Protein AF-A0A9E6AMH7-F1 (afdb_monomer)

Foldseek 3Di:
DDDDDDDDDDPDDDDPVLVVVLVVVVVVLVVLQVVLQAQEQEQEADALVCFLPVQVSQLVSLVVSLVVLVFDDFDPVLVLDDPSVLVSSLVSSVVSVGLGHEYEYDANQNNADPVLHGHPNVLLSVVVLLVQQLVADPPRGYFYAYRPVSVCVVVVVQPPVCNRVPPDDDPPDDDDDDDPDDDDDDDDDDDDDDDDDDDDDDDDDDDDDDPPPPVVPPQVVLQVVQPPPPDPDDDDDDDDDDDDDDDDDDDDDDDDDDDDDDDDDDDDDDDDDDDDDDDDDDDDDDDDDDDDDDDDDDDDDDDDDDDDDDDDDDDDDDDDDDDDDDDDDPPDDDDDDPVRVVVVVVPPPDDDDDDDDDDDDDDDDDDDDDDDDDDDDDDDDDDDDDDDDDDDDDDCPPPDPPDPDDPVCVVVLVVLLVLLVVLLVLLVVVPGRDDPVSVLCNCVRRLVSNVVCVLVVSYDPSSVVSNVVSQVSQQVCCVVCQLVQLVDPDHFAALLCLVVVQVVLLVSLVFPAEAAEEEEAFFAVLVVLLVVLLCVLCPLQKDWSDKDKHFAHFQLGPQRLLQCNLVGSNCSNVPPVDGDPPVPDDDLVCQLAWDWDDRNPDIHTYHNVCLSVQQAKDWAPPVVSNVSSNSNSVNVSVVLVPDDARYKYKYKYNWHWDWDGDNTMIHRTHGRGSGCRTTIIMMIIMHGRPPD

Nearest PDB structures (foldseek):
  8tfm-assembly1_A  TM=6.295E-01  e=7.286E-07  Flavobacterium johnsoniae UW101
  8tef-assembly2_D  TM=6.139E-01  e=9.056E-07  Flavobacterium johnsoniae UW101
  8tef-assembly1_B  TM=6.063E-01  e=9.562E-07  Flavobacterium johnsoniae UW101

Sequence (692 aa):
MPHVIASEQVPGDLSPQDELSSSHSKMHFFSVARERGLLIVDLEIPSPAVSGCLSLFIEDGIEQALLLRGSPAPTRYAAQGGVDLLRDQLYRARLRGATGVAISFSSLDPIVDFSGRLDPRDRVSIRWLFDMASTLSPPEGLMLRLDPTDSFFASFGIAESGFEAIAAPVDAQTPFPDVELSTPPKKKNTRQLQLEFPKAQAATNTQSDEPERVLRQTDRVMAELFESDYEPSPLREAAESTPPPALQDTDTEKPLSLLAAHVDTTSELVDDTGADAGTELANDDTGADAGTELAVDADVRDTATLEADTPSAEPSRGLAPTESATDAPGEWTPSPSFQSVLDALCNAEIEGPLPESDPEQSTEEPVVSDPRELSAMDSVPMEASPTPEDPESDLLESSQPTFSINSDDSDELEPLRRQAESWTRELESANGPKPLSVIERLFVTAYIPLCEAVRRGAASPRALEVLEDWRQSFKRSYSDGFDALRMRSKRPTMVLDAPDIAMRIGRLHDARGVQLLMIDGMRYDLGNALHTALRDTLGAKAACAERTLLWSALPSRTATQVELLGRGPMGLRDYTGEVDEDALLSHAKHAGRFRRLRTGTREVFKLDLVETTLRNPGGAWGPRVKSLAAEIAESIRCHVETLPPRTLVMIFGDHGFEMDESADSTSAIRQGGASPDEVLVPASAWLIDSVH

Radius of gyration: 39.53 Å; Cα contacts (8 Å, |Δi|>4): 727; chains: 1; bounding box: 106×104×138 Å

Solvent-accessible surface area (backbone atoms only — not comparable to full-atom values): 43637 Å² total; per-residue (Å²): 134,85,85,81,81,80,78,82,78,69,89,67,77,75,50,74,65,53,57,50,48,48,52,50,53,52,53,51,52,52,50,57,32,54,78,58,34,31,42,71,26,81,40,69,63,54,55,53,87,39,49,59,41,44,57,58,58,52,52,51,42,49,50,50,46,37,47,77,67,67,41,78,78,81,56,85,79,29,75,78,50,69,70,54,28,54,50,49,50,42,51,46,34,40,75,67,72,16,44,14,38,29,41,34,47,39,55,58,63,59,31,34,45,99,85,56,41,61,36,73,58,29,47,50,44,52,51,50,52,51,54,47,28,69,66,35,58,83,81,54,26,45,37,58,38,65,39,84,82,41,75,51,48,72,78,72,73,57,52,87,78,51,58,56,53,82,76,76,83,76,80,91,78,73,84,80,79,85,79,79,82,79,79,81,84,89,76,91,81,90,78,91,78,90,79,90,77,85,90,78,80,91,80,85,88,82,83,91,82,84,94,69,69,81,74,63,57,70,64,47,57,63,45,55,68,65,61,65,83,77,74,80,76,77,80,77,88,74,89,86,82,84,81,84,83,88,81,78,92,77,90,81,82,86,83,83,83,89,83,87,80,90,83,87,88,82,91,81,91,80,89,80,88,80,88,79,89,77,93,82,84,90,80,88,84,85,81,83,85,84,89,80,90,81,90,80,89,83,83,89,85,88,85,84,90,87,88,88,84,85,83,89,82,85,88,89,87,84,86,86,84,91,83,89,80,93,76,83,79,77,88,74,76,80,75,78,52,73,66,57,55,52,54,54,62,72,67,68,80,79,85,76,91,76,83,89,76,84,86,83,85,80,90,83,85,86,84,85,80,85,89,84,82,88,83,89,87,81,88,88,89,84,89,82,87,81,85,92,77,90,79,79,92,73,79,87,70,80,78,68,84,78,77,82,69,64,79,79,61,54,73,76,37,49,67,50,28,58,49,27,55,50,28,38,52,52,55,57,70,52,66,71,75,68,56,68,71,57,52,57,46,43,43,66,74,21,48,53,54,37,54,51,28,46,73,70,69,32,39,56,75,66,41,55,53,50,51,50,51,51,39,52,51,45,21,50,53,46,57,72,42,42,68,56,39,38,72,42,92,72,60,78,62,31,46,42,46,47,66,63,49,42,54,50,52,20,59,76,69,67,33,80,40,74,45,42,36,37,34,39,50,26,23,40,69,45,40,52,41,23,50,54,36,35,51,71,71,44,44,83,49,38,45,80,76,47,75,48,75,27,36,30,59,84,49,12,36,59,54,52,40,50,52,29,44,26,53,25,81,67,31,51,57,74,58,83,81,84,64,80,55,79,86,72,65,76,66,75,92,50,21,79,44,75,41,87,41,75,29,72,92,42,68,34,32,38,30,44,38,49,53,63,66,38,58,49,60,48,58,28,57,74,66,49,41,48,52,51,14,45,55,52,28,52,45,48,49,63,53,56,73,72,52,65,72,30,25,24,38,31,42,29,24,43,8,7,43,48,61,60,77,46,84,66,32,26,47,46,61,43,69,39,55,47,36,57,48,15,22,43,11,35,31,38,33,30,31,27,50,55,87,121

pLDDT: mean 72.22, std 26.91, range [28.59, 98.69]

Secondary structure (DSSP, 8-state):
-----PPP-------HHHHHHHHHHHHHHHHHHHHTT-EEEEEPPPPGGGTT-HHHHHHHHHHHHHHHTTPPPPPGGGGG-THHHHHHHHHHHHHTT-SSEEEEE---GGGB-TTS-B-HHHHHHHHHHHHHHHHS-TTSSEEEE--TT-GGGGGGT--GGGTTTT-PPP----PPP----PPPPP------------------------S-TTTTHHHHHHHHHH---------------PPPPP---------------------------------------------------------------------------------PPP--PPPPPHHHHHHHHHSSS----PPP--------PPPP--------------------------------------TTSHHHHHHHHHHHHHHHHHHHHT-S---HHHHHHHIIIIIHHHHHHHHTT-S-HHHHHHHHHHHHHHHHHHHHHHHHHHH-S----BGGGHHHHHHHHHHHTT-SEEEEEEETT--HHHHHHHHHHHHHHHGGGEEEEEEEEEEPPSS-SHHHHHHHHHHGGGHHHH--S----TTTPPPGGGTTS-EEEEETTEEEEEE-HHHHHHSS-EE-HHHHHHHHHHHHHHHHHHHHTTSPTTEEEEEEES---B--B-SSEE---B-SS--HHHHEEEEEEEEET---

Mean predicted aligned error: 19.28 Å

Structure (mmCIF, N/CA/C/O backbone):
data_AF-A0A9E6AMH7-F1
#
_entry.id   AF-A0A9E6AMH7-F1
#
loop_
_atom_site.group_PDB
_atom_site.id
_atom_site.type_symbol
_atom_site.label_atom_id
_atom_site.label_alt_id
_atom_site.label_comp_id
_atom_site.label_asym_id
_atom_site.label_entity_id
_atom_site.label_seq_id
_atom_site.pdbx_PDB_ins_code
_atom_site.Cartn_x
_atom_site.Cartn_y
_atom_site.Cartn_z
_atom_site.occupancy
_atom_site.B_iso_or_equiv
_atom_site.auth_seq_id
_atom_site.auth_comp_id
_atom_site.auth_asym_id
_atom_site.auth_atom_id
_atom_site.pdbx_PDB_model_num
ATOM 1 N N . MET A 1 1 ? 35.416 36.524 -19.099 1.00 41.19 1 MET A N 1
ATOM 2 C CA . MET A 1 1 ? 34.651 35.862 -18.024 1.00 41.19 1 MET A CA 1
ATOM 3 C C . MET A 1 1 ? 35.088 34.405 -18.022 1.00 41.19 1 MET A C 1
ATOM 5 O O . MET A 1 1 ? 34.829 33.752 -19.024 1.00 41.19 1 MET A O 1
ATOM 9 N N . PRO A 1 2 ? 35.874 33.927 -17.043 1.00 36.22 2 PRO A N 1
ATOM 10 C CA . PRO A 1 2 ? 36.315 32.538 -17.029 1.00 36.22 2 PRO A CA 1
ATOM 11 C C . PRO A 1 2 ? 35.197 31.633 -16.494 1.00 36.22 2 PRO A C 1
ATOM 13 O O . PRO A 1 2 ? 34.519 31.984 -15.531 1.00 36.22 2 PRO A O 1
ATOM 16 N N . HIS A 1 3 ? 35.016 30.487 -17.151 1.00 31.25 3 HIS A N 1
ATOM 17 C CA . HIS A 1 3 ? 34.110 29.414 -16.753 1.00 31.25 3 HIS A CA 1
ATOM 18 C C . HIS A 1 3 ? 34.551 28.807 -15.416 1.00 31.25 3 HIS A C 1
ATOM 20 O O . HIS A 1 3 ? 35.685 28.348 -15.283 1.00 31.25 3 HIS A O 1
ATOM 26 N N . VAL A 1 4 ? 33.641 28.797 -14.443 1.00 31.27 4 VAL A N 1
ATOM 27 C CA . VAL A 1 4 ? 33.758 28.010 -13.214 1.00 31.27 4 VAL A CA 1
ATOM 28 C C . VAL A 1 4 ? 33.190 26.629 -13.525 1.00 31.27 4 VAL A C 1
ATOM 30 O O . VAL A 1 4 ? 31.995 26.487 -13.762 1.00 31.27 4 VAL A O 1
ATOM 33 N N . ILE A 1 5 ? 34.066 25.629 -13.582 1.00 32.09 5 ILE A N 1
ATOM 34 C CA . ILE A 1 5 ? 33.696 24.215 -13.640 1.00 32.09 5 ILE A CA 1
ATOM 35 C C . ILE A 1 5 ? 33.313 23.825 -12.211 1.00 32.09 5 ILE A C 1
ATOM 37 O O . ILE A 1 5 ? 34.174 23.787 -11.331 1.00 32.09 5 ILE A O 1
ATOM 41 N N . ALA A 1 6 ? 32.022 23.607 -11.965 1.00 33.16 6 ALA A N 1
ATOM 42 C CA . ALA A 1 6 ? 31.555 22.996 -10.730 1.00 33.16 6 ALA A CA 1
ATOM 43 C C . ALA A 1 6 ? 31.957 21.515 -10.758 1.00 33.16 6 ALA A C 1
ATOM 45 O O . ALA A 1 6 ? 31.555 20.771 -11.647 1.00 33.16 6 ALA A O 1
ATOM 46 N N . SER A 1 7 ? 32.818 21.122 -9.823 1.00 28.62 7 SER A N 1
ATOM 47 C CA . SER A 1 7 ? 33.213 19.732 -9.615 1.00 28.62 7 SER A CA 1
ATOM 48 C C . SER A 1 7 ? 32.021 18.969 -9.040 1.00 28.62 7 SER A C 1
ATOM 50 O O . SER A 1 7 ? 31.577 19.288 -7.939 1.00 28.62 7 SER A O 1
ATOM 52 N N . GLU A 1 8 ? 31.528 17.966 -9.767 1.00 35.56 8 GLU A N 1
ATOM 53 C CA . GLU A 1 8 ? 30.624 16.940 -9.240 1.00 35.56 8 GLU A CA 1
ATOM 54 C C . GLU A 1 8 ? 31.260 16.288 -8.006 1.00 35.56 8 GLU A C 1
ATOM 56 O O . GLU A 1 8 ? 32.318 15.659 -8.090 1.00 35.56 8 GLU A O 1
ATOM 61 N N . GLN A 1 9 ? 30.628 16.454 -6.845 1.00 33.19 9 GLN A N 1
ATOM 62 C CA . GLN A 1 9 ? 30.878 15.603 -5.689 1.00 33.19 9 GLN A CA 1
ATOM 63 C C . GLN A 1 9 ? 30.011 14.353 -5.848 1.00 33.19 9 GLN A C 1
ATOM 65 O O . GLN A 1 9 ? 28.803 14.382 -5.628 1.00 33.19 9 GLN A O 1
ATOM 70 N N . VAL A 1 10 ? 30.643 13.258 -6.266 1.00 38.06 10 VAL A N 1
ATOM 71 C CA . VAL A 1 10 ? 30.111 11.896 -6.117 1.00 38.06 10 VAL A CA 1
ATOM 72 C C . VAL A 1 10 ? 29.778 11.684 -4.628 1.00 38.06 10 VAL A C 1
ATOM 74 O O . VAL A 1 10 ? 30.582 12.126 -3.801 1.00 38.06 10 VAL A O 1
ATOM 77 N N . PRO A 1 11 ? 28.644 11.052 -4.255 1.00 44.56 11 PRO A N 1
ATOM 78 C CA . PRO A 1 11 ? 28.393 10.658 -2.869 1.00 44.56 11 PRO A CA 1
ATOM 79 C C . PRO A 1 11 ? 29.558 9.773 -2.433 1.00 44.56 11 PRO A C 1
ATOM 81 O O . PRO A 1 11 ? 29.759 8.685 -2.971 1.00 44.56 11 PRO A O 1
ATOM 84 N N . GLY A 1 12 ? 30.410 10.334 -1.578 1.00 46.81 12 GLY A N 1
ATOM 85 C CA . GLY A 1 12 ? 31.686 9.735 -1.235 1.00 46.81 12 GLY A CA 1
ATOM 86 C C . GLY A 1 12 ? 31.454 8.409 -0.538 1.00 46.81 12 GLY A C 1
ATOM 87 O O . GLY A 1 12 ? 30.664 8.351 0.402 1.00 46.81 12 GLY A O 1
ATOM 88 N N . ASP A 1 13 ? 32.171 7.372 -0.973 1.00 60.19 13 ASP A N 1
ATOM 89 C CA . ASP A 1 13 ? 32.505 6.270 -0.076 1.00 60.19 13 ASP A CA 1
ATOM 90 C C . ASP A 1 13 ? 32.926 6.901 1.253 1.00 60.19 13 ASP A C 1
ATOM 92 O O . ASP A 1 13 ? 33.834 7.747 1.272 1.00 60.19 13 ASP A O 1
ATOM 96 N N . LEU A 1 14 ? 32.213 6.555 2.331 1.00 65.06 14 LEU A N 1
ATOM 97 C CA . LEU A 1 14 ? 32.555 7.009 3.672 1.00 65.06 14 LEU A CA 1
ATOM 98 C C . LEU A 1 14 ? 34.049 6.775 3.852 1.00 65.06 14 LEU A C 1
ATOM 100 O O . LEU A 1 14 ? 34.566 5.690 3.561 1.00 65.06 14 LEU A O 1
ATOM 104 N N . SER A 1 15 ? 34.769 7.819 4.263 1.00 80.75 15 SER A N 1
ATOM 105 C CA . SER A 1 15 ? 36.197 7.672 4.485 1.00 80.75 15 SER A CA 1
ATOM 106 C C . SER A 1 15 ? 36.376 6.525 5.480 1.00 80.75 15 SER A C 1
ATOM 108 O O . SER A 1 15 ? 35.657 6.487 6.480 1.00 80.75 15 SER A O 1
ATOM 110 N N . PRO A 1 16 ? 37.341 5.608 5.297 1.00 84.25 16 PRO A N 1
ATOM 111 C CA . PRO A 1 16 ? 37.619 4.563 6.284 1.00 84.25 16 PRO A CA 1
ATOM 112 C C . PRO A 1 16 ? 37.825 5.112 7.708 1.00 84.25 16 PRO A C 1
ATOM 114 O O . PRO A 1 16 ? 37.701 4.388 8.692 1.00 84.25 16 PRO A O 1
ATOM 117 N N . GLN A 1 17 ? 38.150 6.405 7.835 1.00 83.81 17 GLN A N 1
ATOM 118 C CA . GLN A 1 17 ? 38.228 7.109 9.113 1.00 83.81 17 GLN A CA 1
ATOM 119 C C . GLN A 1 17 ? 36.858 7.340 9.772 1.00 83.81 17 GLN A C 1
ATOM 121 O O . GLN A 1 17 ? 36.769 7.242 10.996 1.00 83.81 17 GLN A O 1
ATOM 126 N N . ASP A 1 18 ? 35.805 7.588 8.994 1.00 82.56 18 ASP A N 1
ATOM 127 C CA . ASP A 1 18 ? 34.445 7.827 9.486 1.00 82.56 18 ASP A CA 1
ATOM 128 C C . ASP A 1 18 ? 33.824 6.524 10.010 1.00 82.56 18 ASP A C 1
ATOM 130 O O . ASP A 1 18 ? 33.280 6.498 11.115 1.00 82.56 18 ASP A O 1
ATOM 134 N N . GLU A 1 19 ? 34.024 5.403 9.304 1.00 84.19 19 GLU A N 1
ATOM 135 C CA . GLU A 1 19 ? 33.589 4.073 9.765 1.00 84.19 19 GLU A CA 1
ATOM 136 C C . GLU A 1 19 ? 34.283 3.650 11.072 1.00 84.19 19 GLU A C 1
ATOM 138 O O . GLU A 1 19 ? 33.656 3.107 11.992 1.00 84.19 19 GLU A O 1
ATOM 143 N N . LEU A 1 20 ? 35.589 3.923 11.183 1.00 85.62 20 LEU A N 1
ATOM 144 C CA . LEU A 1 20 ? 36.357 3.674 12.405 1.00 85.62 20 LEU A CA 1
ATOM 145 C C . LEU A 1 20 ? 35.880 4.566 13.558 1.00 85.62 20 LEU A C 1
ATOM 147 O O . LEU A 1 20 ? 35.798 4.097 14.696 1.00 85.62 20 LEU A O 1
ATOM 151 N N . SER A 1 21 ? 35.543 5.826 13.268 1.00 86.94 21 SER A N 1
ATOM 152 C CA . SER A 1 21 ? 35.008 6.775 14.247 1.00 86.94 21 SER A CA 1
ATOM 153 C C . SER A 1 21 ? 33.640 6.328 14.773 1.00 86.94 21 SER A C 1
ATOM 155 O O . SER A 1 21 ? 33.457 6.231 15.993 1.00 86.94 21 SER A O 1
ATOM 157 N N . SER A 1 22 ? 32.712 5.948 13.882 1.00 86.06 22 SER A N 1
ATOM 158 C CA . SER A 1 22 ? 31.396 5.426 14.279 1.00 86.06 22 SER A CA 1
ATOM 159 C C . SER A 1 22 ? 31.538 4.144 15.106 1.00 86.06 22 SER A C 1
ATOM 161 O O . SER A 1 22 ? 30.974 4.038 16.199 1.00 86.06 22 SER A O 1
ATOM 163 N N . SER A 1 23 ? 32.395 3.211 14.679 1.00 89.88 23 SER A N 1
ATOM 164 C CA . SER A 1 23 ? 32.658 1.968 15.419 1.00 89.88 23 SER A CA 1
ATOM 165 C C . SER A 1 23 ? 33.225 2.220 16.821 1.00 89.88 23 SER A C 1
ATOM 167 O O . SER A 1 23 ? 32.808 1.582 17.793 1.00 89.88 23 SER A O 1
ATOM 169 N N . HIS A 1 24 ? 34.160 3.164 16.960 1.00 90.81 24 HIS A N 1
ATOM 170 C CA . HIS A 1 24 ? 34.755 3.507 18.250 1.00 90.81 24 HIS A CA 1
ATOM 171 C C . HIS A 1 24 ? 33.744 4.191 19.183 1.00 90.81 24 HIS A C 1
ATOM 173 O O . HIS A 1 24 ? 33.640 3.812 20.352 1.00 90.81 24 HIS A O 1
ATOM 179 N N . SER A 1 25 ? 32.938 5.119 18.655 1.00 90.44 25 SER A N 1
ATOM 180 C CA . SER A 1 25 ? 31.823 5.747 19.377 1.00 90.44 25 SER A CA 1
ATOM 181 C C . SER A 1 25 ? 30.815 4.702 19.877 1.00 90.44 25 SER A C 1
ATOM 183 O O . SER A 1 25 ? 30.432 4.717 21.049 1.00 90.44 25 SER A O 1
ATOM 185 N N . LYS A 1 26 ? 30.449 3.724 19.035 1.00 93.81 26 LYS A N 1
ATOM 186 C CA . LYS A 1 26 ? 29.544 2.622 19.403 1.00 93.81 26 LYS A CA 1
ATOM 187 C C . LYS A 1 26 ? 30.101 1.774 20.543 1.00 93.81 26 LYS A C 1
ATOM 189 O O . LYS A 1 26 ? 29.394 1.474 21.506 1.00 93.81 26 LYS A O 1
ATOM 194 N N . MET A 1 27 ? 31.381 1.405 20.462 1.00 94.38 27 MET A N 1
ATOM 195 C CA . MET A 1 27 ? 32.041 0.629 21.514 1.00 94.38 27 MET A CA 1
ATOM 196 C C . MET A 1 27 ? 32.122 1.394 22.837 1.00 94.38 27 MET A C 1
ATOM 198 O O . MET A 1 27 ? 31.857 0.803 23.887 1.00 94.38 27 MET A O 1
ATOM 202 N N . HIS A 1 28 ? 32.445 2.690 22.793 1.00 93.88 28 HIS A N 1
ATOM 203 C CA . HIS A 1 28 ? 32.458 3.555 23.973 1.00 93.88 28 HIS A CA 1
ATOM 204 C C . HIS A 1 28 ? 31.072 3.611 24.626 1.00 93.88 28 HIS A C 1
ATOM 206 O O . HIS A 1 28 ? 30.935 3.299 25.811 1.00 93.88 28 HIS A O 1
ATOM 212 N N . PHE A 1 29 ? 30.031 3.878 23.832 1.00 94.31 29 PHE A N 1
ATOM 213 C CA . PHE A 1 29 ? 28.642 3.905 24.286 1.00 94.31 29 PHE A CA 1
ATOM 214 C C . PHE A 1 29 ? 28.224 2.599 24.971 1.00 94.31 29 PHE A C 1
ATOM 216 O O . PHE A 1 29 ? 27.689 2.619 26.080 1.00 94.31 29 PHE A O 1
ATOM 223 N N . PHE A 1 30 ? 28.528 1.444 24.371 1.00 95.69 30 PHE A N 1
ATOM 224 C CA . PHE A 1 30 ? 28.226 0.151 24.987 1.00 95.69 30 PHE A CA 1
ATOM 225 C C . PHE A 1 30 ? 29.040 -0.125 26.251 1.00 95.69 30 PHE A C 1
ATOM 227 O O . PHE A 1 30 ? 28.523 -0.777 27.159 1.00 95.69 30 PHE A O 1
ATOM 234 N N . SER A 1 31 ? 30.283 0.352 26.345 1.00 95.38 31 SER A N 1
ATOM 235 C CA . SER A 1 31 ? 31.064 0.245 27.583 1.00 95.38 31 SER A CA 1
ATOM 236 C C . SER A 1 31 ? 30.379 1.004 28.718 1.00 95.38 31 SER A C 1
ATOM 238 O O . SER A 1 31 ? 30.075 0.412 29.755 1.00 95.38 31 SER A O 1
ATOM 240 N N . VAL A 1 32 ? 30.030 2.272 28.479 1.00 93.88 32 VAL A N 1
ATOM 241 C CA . VAL A 1 32 ? 29.343 3.133 29.454 1.00 93.88 32 VAL A CA 1
ATOM 242 C C . VAL A 1 32 ? 27.980 2.551 29.844 1.00 93.88 32 VAL A C 1
ATOM 244 O O . VAL A 1 32 ? 27.638 2.494 31.027 1.00 93.88 32 VAL A O 1
ATOM 247 N N . ALA A 1 33 ? 27.209 2.052 28.874 1.00 94.75 33 ALA A N 1
ATOM 248 C CA . ALA A 1 33 ? 25.915 1.430 29.134 1.00 94.75 33 ALA A CA 1
ATOM 249 C C . ALA A 1 33 ? 26.032 0.168 30.011 1.00 94.75 33 ALA A C 1
ATOM 251 O O . ALA A 1 33 ? 25.220 -0.020 30.921 1.00 94.75 33 ALA A O 1
ATOM 252 N N . ARG A 1 34 ? 27.057 -0.676 29.797 1.00 95.56 34 ARG A N 1
ATOM 253 C CA . ARG A 1 34 ? 27.310 -1.862 30.641 1.00 95.56 34 ARG A CA 1
ATOM 254 C C . ARG A 1 34 ? 27.717 -1.486 32.056 1.00 95.56 34 ARG A C 1
ATOM 256 O O . ARG A 1 34 ? 27.204 -2.089 32.993 1.00 95.56 34 ARG A O 1
ATOM 263 N N . GLU A 1 35 ? 28.606 -0.509 32.215 1.00 94.50 35 GLU A N 1
ATOM 264 C CA . GLU A 1 35 ? 29.048 -0.031 33.533 1.00 94.50 35 GLU A CA 1
ATOM 265 C C . GLU A 1 35 ? 27.879 0.503 34.367 1.00 94.50 35 GLU A C 1
ATOM 267 O O . GLU A 1 35 ? 27.837 0.309 35.580 1.00 94.50 35 GLU A O 1
ATOM 272 N N . ARG A 1 36 ? 26.883 1.103 33.706 1.00 93.44 36 ARG A N 1
ATOM 273 C CA . ARG A 1 36 ? 25.649 1.590 34.335 1.00 93.44 36 ARG A CA 1
ATOM 274 C C . ARG A 1 36 ? 24.576 0.522 34.536 1.00 93.44 36 ARG A C 1
ATOM 276 O O . ARG A 1 36 ? 23.552 0.813 35.148 1.00 93.44 36 ARG A O 1
ATOM 283 N N . GLY A 1 37 ? 24.785 -0.694 34.033 1.00 94.94 37 GLY A N 1
ATOM 284 C CA . GLY A 1 37 ? 23.810 -1.779 34.116 1.00 94.94 37 GLY A CA 1
ATOM 285 C C . GLY A 1 37 ? 22.577 -1.582 33.227 1.00 94.94 37 GLY A C 1
ATOM 286 O O . GLY A 1 37 ? 21.515 -2.098 33.560 1.00 94.94 37 GLY A O 1
ATOM 287 N N . LEU A 1 38 ? 22.682 -0.849 32.115 1.00 96.19 38 LEU A N 1
ATOM 288 C CA . LEU A 1 38 ? 21.573 -0.642 31.177 1.00 96.19 38 LEU A CA 1
ATOM 289 C C . LEU A 1 38 ? 21.363 -1.870 30.270 1.00 96.19 38 LEU A C 1
ATOM 291 O O . LEU A 1 38 ? 22.300 -2.609 29.950 1.00 96.19 38 LEU A O 1
ATOM 295 N N . LEU A 1 39 ? 20.123 -2.085 29.823 1.00 97.25 39 LEU A N 1
ATOM 296 C CA . LEU A 1 39 ? 19.812 -3.030 28.752 1.00 97.25 39 LEU A CA 1
ATOM 297 C C . LEU A 1 39 ? 20.247 -2.426 27.416 1.00 97.25 39 LEU A C 1
ATOM 299 O O . LEU A 1 39 ? 19.673 -1.434 26.982 1.00 97.25 39 LEU A O 1
ATOM 303 N N . ILE A 1 40 ? 21.240 -3.026 26.767 1.00 97.94 40 ILE A N 1
ATOM 304 C CA . ILE A 1 40 ? 21.714 -2.574 25.457 1.00 97.94 40 ILE A CA 1
ATOM 305 C C . ILE A 1 40 ? 20.773 -3.086 24.368 1.00 97.94 40 ILE A C 1
ATOM 307 O O . ILE A 1 40 ? 20.554 -4.293 24.261 1.00 97.94 40 ILE A O 1
ATOM 311 N N . VAL A 1 41 ? 20.271 -2.156 23.564 1.00 97.88 41 VAL A N 1
ATOM 312 C CA . VAL A 1 41 ? 19.472 -2.382 22.362 1.00 97.88 41 VAL A CA 1
ATOM 313 C C . VAL A 1 41 ? 20.279 -1.838 21.190 1.00 97.88 41 VAL A C 1
ATOM 315 O O . VAL A 1 41 ? 20.461 -0.627 21.059 1.00 97.88 41 VAL A O 1
ATOM 318 N N . ASP A 1 42 ? 20.827 -2.747 20.389 1.00 97.56 42 ASP A N 1
ATOM 319 C CA . ASP A 1 42 ? 21.566 -2.404 19.178 1.00 97.56 42 ASP A CA 1
ATOM 320 C C . ASP A 1 42 ? 20.623 -2.517 17.981 1.00 97.56 42 ASP A C 1
ATOM 322 O O . ASP A 1 42 ? 20.219 -3.622 17.621 1.00 97.56 42 ASP A O 1
ATOM 326 N N . LEU A 1 43 ? 20.220 -1.377 17.420 1.00 97.00 43 LEU A N 1
ATOM 327 C CA . LEU A 1 43 ? 19.330 -1.331 16.270 1.00 97.00 43 LEU A CA 1
ATOM 328 C C . LEU A 1 43 ? 20.162 -1.392 14.984 1.00 97.00 43 LEU A C 1
ATOM 330 O O . LEU A 1 43 ? 21.035 -0.549 14.737 1.00 97.00 43 LEU A O 1
ATOM 334 N N . GLU A 1 44 ? 19.884 -2.407 14.167 1.00 95.62 44 GLU A N 1
ATOM 335 C CA . GLU A 1 44 ? 20.460 -2.547 12.828 1.00 95.62 44 GLU A CA 1
ATOM 336 C C . GLU A 1 44 ? 20.055 -1.371 11.925 1.00 95.62 44 GLU A C 1
ATOM 338 O O . GLU A 1 44 ? 19.184 -0.567 12.264 1.00 95.62 44 GLU A O 1
ATOM 343 N N . ILE A 1 45 ? 20.708 -1.257 10.769 1.00 95.06 45 ILE A N 1
ATOM 344 C CA . ILE A 1 45 ? 20.376 -0.239 9.769 1.00 95.06 45 ILE A CA 1
ATOM 345 C C . ILE A 1 45 ? 18.907 -0.439 9.350 1.00 95.06 45 ILE A C 1
ATOM 347 O O . ILE A 1 45 ? 18.574 -1.514 8.833 1.00 95.06 45 ILE A O 1
ATOM 351 N N . PRO A 1 46 ? 18.011 0.543 9.570 1.00 94.25 46 PRO A N 1
ATOM 352 C CA . PRO A 1 46 ? 16.613 0.389 9.212 1.00 94.25 46 PRO A CA 1
ATOM 353 C C . PRO A 1 46 ? 16.480 0.282 7.694 1.00 94.25 46 PRO A C 1
ATOM 355 O O . PRO A 1 46 ? 17.112 1.016 6.936 1.00 94.25 46 PRO A O 1
ATOM 358 N N . SER A 1 47 ? 15.636 -0.637 7.230 1.00 90.81 47 SER A N 1
ATOM 359 C CA . SER A 1 47 ? 15.323 -0.709 5.801 1.00 90.81 47 SER A CA 1
ATOM 360 C C . SER A 1 47 ? 14.497 0.512 5.374 1.00 90.81 47 SER A C 1
ATOM 362 O O . SER A 1 47 ? 13.693 0.975 6.184 1.00 90.81 47 SER A O 1
ATOM 364 N N . PRO A 1 48 ? 14.554 0.955 4.104 1.00 85.88 48 PRO A N 1
ATOM 365 C CA . PRO A 1 48 ? 13.719 2.054 3.603 1.00 85.88 48 PRO A CA 1
ATOM 366 C C . PRO A 1 48 ? 12.212 1.874 3.862 1.00 85.88 48 PRO A C 1
ATOM 368 O O . PRO A 1 48 ? 11.481 2.846 4.018 1.00 85.88 48 PRO A O 1
ATOM 371 N N . ALA A 1 49 ? 11.740 0.625 3.976 1.00 78.44 49 ALA A N 1
ATOM 372 C CA . ALA A 1 49 ? 10.349 0.300 4.301 1.00 78.44 49 ALA A CA 1
ATOM 373 C C . ALA A 1 49 ? 9.913 0.724 5.720 1.00 78.44 49 ALA A C 1
ATOM 375 O O . ALA A 1 49 ? 8.722 0.720 6.014 1.00 78.44 49 ALA A O 1
ATOM 376 N N . VAL A 1 50 ? 10.862 1.069 6.596 1.00 89.00 50 VAL A N 1
ATOM 377 C CA . VAL A 1 50 ? 10.612 1.564 7.959 1.00 89.00 50 VAL A CA 1
ATOM 378 C C . VAL A 1 50 ? 10.354 3.078 7.972 1.00 89.00 50 VAL A C 1
ATOM 380 O O . VAL A 1 50 ? 9.935 3.602 8.998 1.00 89.00 50 VAL A O 1
ATOM 383 N N . SER A 1 51 ? 10.547 3.785 6.850 1.00 91.69 51 SER A N 1
ATOM 384 C CA . SER A 1 51 ? 10.288 5.227 6.762 1.00 91.69 51 SER A CA 1
ATOM 385 C C . SER A 1 51 ? 8.838 5.564 7.148 1.00 91.69 51 SER A C 1
ATOM 387 O O . SER A 1 51 ? 7.880 4.952 6.666 1.00 91.69 51 SER A O 1
ATOM 389 N N . GLY A 1 52 ? 8.680 6.504 8.078 1.00 86.81 52 GLY A N 1
ATOM 390 C CA . GLY A 1 52 ? 7.413 6.891 8.705 1.00 86.81 52 GLY A CA 1
ATOM 391 C C . GLY A 1 52 ? 6.910 5.940 9.802 1.00 86.81 52 GLY A C 1
ATOM 392 O O . GLY A 1 52 ? 5.836 6.179 10.365 1.00 86.81 52 GLY A O 1
ATOM 393 N N . CYS A 1 53 ? 7.652 4.868 10.092 1.00 92.50 53 CYS A N 1
ATOM 394 C CA . CYS A 1 53 ? 7.343 3.821 11.069 1.00 92.50 53 CYS A CA 1
ATOM 395 C C . CYS A 1 53 ? 8.520 3.535 12.026 1.00 92.50 53 CYS A C 1
ATOM 397 O O . CYS A 1 53 ? 8.572 2.461 12.632 1.00 92.50 53 CYS A O 1
ATOM 399 N N . LEU A 1 54 ? 9.469 4.466 12.188 1.00 95.19 54 LEU A N 1
ATOM 400 C CA . LEU A 1 54 ? 10.673 4.255 13.001 1.00 95.19 54 LEU A CA 1
ATOM 401 C C . LEU A 1 54 ? 10.354 3.911 14.465 1.00 95.19 54 LEU A C 1
ATOM 403 O O . LEU A 1 54 ? 11.071 3.116 15.069 1.00 95.19 54 LEU A O 1
ATOM 407 N N . SER A 1 55 ? 9.266 4.448 15.027 1.00 94.38 55 SER A N 1
ATOM 408 C CA . SER A 1 55 ? 8.811 4.119 16.386 1.00 94.38 55 SER A CA 1
ATOM 409 C C . SER A 1 55 ? 8.584 2.619 16.586 1.00 94.38 55 SER A C 1
ATOM 411 O O . SER A 1 55 ? 9.078 2.060 17.560 1.00 94.38 55 SER A O 1
ATOM 413 N N . LEU A 1 56 ? 7.918 1.953 15.639 1.00 90.06 56 LEU A N 1
ATOM 414 C CA . LEU A 1 56 ? 7.652 0.513 15.701 1.00 90.06 56 LEU A CA 1
ATOM 415 C C . LEU A 1 56 ? 8.949 -0.297 15.616 1.00 90.06 56 LEU A C 1
ATOM 417 O O . LEU A 1 56 ? 9.129 -1.264 16.349 1.00 90.06 56 LEU A O 1
ATOM 421 N N . PHE A 1 57 ? 9.887 0.134 14.769 1.00 95.50 57 PHE A N 1
ATOM 422 C CA . PHE A 1 57 ? 11.201 -0.501 14.653 1.00 95.50 57 PHE A CA 1
ATOM 423 C C . PHE A 1 57 ? 12.002 -0.425 15.962 1.00 95.50 57 PHE A C 1
ATOM 425 O O . PHE A 1 57 ? 12.638 -1.399 16.367 1.00 95.50 57 PHE A O 1
ATOM 432 N N . ILE A 1 58 ? 11.932 0.713 16.656 1.00 95.75 58 ILE A N 1
ATOM 433 C CA . ILE A 1 58 ? 12.543 0.888 17.978 1.00 95.75 58 ILE A CA 1
ATOM 434 C C . ILE A 1 58 ? 11.868 -0.019 19.010 1.00 95.75 58 ILE A C 1
ATOM 436 O O . ILE A 1 58 ? 12.556 -0.712 19.762 1.00 95.75 58 ILE A O 1
ATOM 440 N N . GLU A 1 59 ? 10.534 -0.012 19.052 1.00 95.19 59 GLU A N 1
ATOM 441 C CA . GLU A 1 59 ? 9.742 -0.819 19.981 1.00 95.19 59 GLU A CA 1
ATOM 442 C C . GLU A 1 59 ? 10.067 -2.311 19.830 1.00 95.19 59 GLU A C 1
ATOM 444 O O . GLU A 1 59 ? 10.393 -2.966 20.824 1.00 95.19 59 GLU A O 1
ATOM 449 N N . ASP A 1 60 ? 10.087 -2.819 18.597 1.00 94.50 60 ASP A N 1
ATOM 450 C CA . ASP A 1 60 ? 10.442 -4.204 18.288 1.00 94.50 60 ASP A CA 1
ATOM 451 C C . ASP A 1 60 ? 11.873 -4.542 18.722 1.00 94.50 60 ASP A C 1
ATOM 453 O O . ASP A 1 60 ? 12.111 -5.605 19.304 1.00 94.50 60 ASP A O 1
ATOM 457 N N . GLY A 1 61 ? 12.834 -3.639 18.505 1.00 97.00 61 GLY A N 1
ATOM 458 C CA . GLY A 1 61 ? 14.213 -3.838 18.954 1.00 97.00 61 GLY A CA 1
ATOM 459 C C . GLY A 1 61 ? 14.338 -3.943 20.478 1.00 97.00 61 GLY A C 1
ATOM 460 O O . GLY A 1 61 ? 15.053 -4.812 20.992 1.00 97.00 61 GLY A O 1
ATOM 461 N N . ILE A 1 62 ? 13.601 -3.112 21.225 1.00 97.12 62 ILE A N 1
ATOM 462 C CA . ILE A 1 62 ? 13.562 -3.180 22.694 1.00 97.12 62 ILE A CA 1
ATOM 463 C C . ILE A 1 62 ? 12.903 -4.488 23.153 1.00 97.12 62 ILE A C 1
ATOM 465 O O . ILE A 1 62 ? 13.429 -5.157 24.050 1.00 97.12 62 ILE A O 1
ATOM 469 N N . GLU A 1 63 ? 11.786 -4.890 22.537 1.00 96.44 63 GLU A N 1
ATOM 470 C CA . GLU A 1 63 ? 11.110 -6.151 22.860 1.00 96.44 63 GLU A CA 1
ATOM 471 C C . GLU A 1 63 ? 12.001 -7.366 22.607 1.00 96.44 63 GLU A C 1
ATOM 473 O O . GLU A 1 63 ? 12.065 -8.264 23.449 1.00 96.44 63 GLU A O 1
ATOM 478 N N . GLN A 1 64 ? 12.742 -7.392 21.498 1.00 96.38 64 GLN A N 1
ATOM 479 C CA . GLN A 1 64 ? 13.688 -8.468 21.206 1.00 96.38 64 GLN A CA 1
ATOM 480 C C . GLN A 1 64 ? 14.801 -8.541 22.260 1.00 96.38 64 GLN A C 1
ATOM 482 O O . GLN A 1 64 ? 15.092 -9.623 22.780 1.00 96.38 64 GLN A O 1
ATOM 487 N N . ALA A 1 65 ? 15.379 -7.403 22.654 1.00 97.38 65 ALA A N 1
ATOM 488 C CA . ALA A 1 65 ? 16.404 -7.362 23.697 1.00 97.38 65 ALA A CA 1
ATOM 489 C C . ALA A 1 65 ? 15.868 -7.828 25.066 1.00 97.38 65 ALA A C 1
ATOM 491 O O . ALA A 1 65 ? 16.544 -8.558 25.802 1.00 97.38 65 ALA A O 1
ATOM 492 N N . LEU A 1 66 ? 14.633 -7.451 25.407 1.00 97.19 66 LEU A N 1
ATOM 493 C CA . LEU A 1 66 ? 13.937 -7.915 26.606 1.00 97.19 66 LEU A CA 1
ATOM 494 C C . LEU A 1 66 ? 13.655 -9.421 26.552 1.00 97.19 66 LEU A C 1
ATOM 496 O O . LEU A 1 66 ? 13.885 -10.126 27.542 1.00 97.19 66 LEU A O 1
ATOM 500 N N . LEU A 1 67 ? 13.198 -9.930 25.410 1.00 95.56 67 LEU A N 1
ATOM 501 C CA . LEU A 1 67 ? 12.920 -11.347 25.194 1.00 95.56 67 LEU A CA 1
ATOM 502 C C . LEU A 1 67 ? 14.185 -12.197 25.363 1.00 95.56 67 LEU A C 1
ATOM 504 O O . LEU A 1 67 ? 14.148 -13.210 26.062 1.00 95.56 67 LEU A O 1
ATOM 508 N N . LEU A 1 68 ? 15.323 -11.749 24.822 1.00 96.19 68 LEU A N 1
ATOM 509 C CA . LEU A 1 68 ? 16.626 -12.407 24.995 1.00 96.19 68 LEU A CA 1
ATOM 510 C C . LEU A 1 68 ? 17.082 -12.450 26.464 1.00 96.19 68 LEU A C 1
ATOM 512 O O . LEU A 1 68 ? 17.800 -13.360 26.874 1.00 96.19 68 LEU A O 1
ATOM 516 N N . ARG A 1 69 ? 16.621 -11.504 27.290 1.00 96.56 69 ARG A N 1
ATOM 517 C CA . ARG A 1 69 ? 16.820 -11.487 28.753 1.00 96.56 69 ARG A CA 1
ATOM 518 C C . ARG A 1 69 ? 15.766 -12.296 29.519 1.00 96.56 69 ARG A C 1
ATOM 520 O O . ARG A 1 69 ? 15.739 -12.270 30.752 1.00 96.56 69 ARG A O 1
ATOM 527 N N . GLY A 1 70 ? 14.883 -12.997 28.810 1.00 96.94 70 GLY A N 1
ATOM 528 C CA . GLY A 1 70 ? 13.793 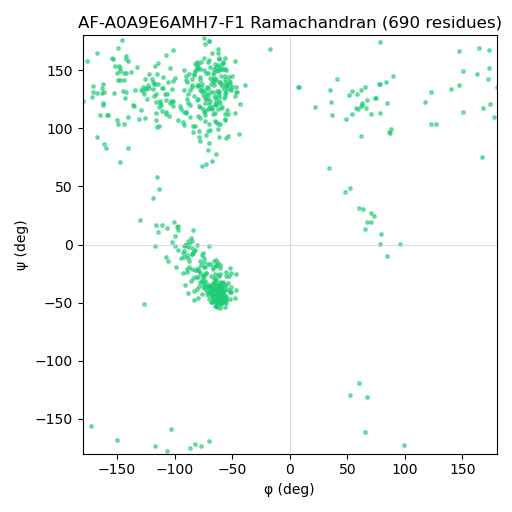-13.783 29.375 1.00 96.94 70 GLY A CA 1
ATOM 529 C C . GLY A 1 70 ? 12.679 -12.936 29.986 1.00 96.94 70 GLY A C 1
ATOM 530 O O . GLY A 1 70 ? 11.946 -13.431 30.838 1.00 96.94 70 GLY A O 1
ATOM 531 N N . SER A 1 71 ? 12.558 -11.655 29.630 1.00 96.81 71 SER A N 1
ATOM 532 C CA . SER A 1 71 ? 11.475 -10.776 30.087 1.00 96.81 71 SER A CA 1
ATOM 533 C C . SER A 1 71 ? 10.087 -11.343 29.757 1.00 96.81 71 SER A C 1
ATOM 535 O O . SER A 1 71 ? 9.928 -11.960 28.704 1.00 96.81 71 SER A O 1
ATOM 537 N N . PRO A 1 72 ? 9.074 -11.187 30.635 1.00 93.25 72 PRO A N 1
ATOM 538 C CA . PRO A 1 72 ? 7.706 -11.530 30.261 1.00 93.25 72 PRO A CA 1
ATOM 539 C C . PRO A 1 72 ? 7.220 -10.667 29.084 1.00 93.25 72 PRO A C 1
ATOM 541 O O . PRO A 1 72 ? 7.747 -9.583 28.825 1.00 93.25 72 PRO A O 1
ATOM 544 N N . ALA A 1 73 ? 6.187 -11.151 28.392 1.00 90.31 73 ALA A N 1
ATOM 545 C CA . ALA A 1 73 ? 5.491 -10.382 27.363 1.00 90.31 73 ALA A CA 1
ATOM 546 C C . ALA A 1 73 ? 4.916 -9.064 27.938 1.00 90.31 73 ALA A C 1
ATOM 548 O O . ALA A 1 73 ? 4.684 -8.997 29.154 1.00 90.31 73 ALA A O 1
ATOM 549 N N . PRO A 1 74 ? 4.663 -8.045 27.093 1.00 89.94 74 PRO A N 1
ATOM 550 C CA . PRO A 1 74 ? 4.095 -6.768 27.522 1.00 89.94 74 PRO A CA 1
ATOM 551 C C . PRO A 1 74 ? 2.809 -6.949 28.333 1.00 89.94 74 PRO A C 1
ATOM 553 O O . PRO A 1 74 ? 1.993 -7.838 28.055 1.00 89.94 74 PRO A O 1
ATOM 556 N N . THR A 1 75 ? 2.598 -6.104 29.344 1.00 84.31 75 THR A N 1
ATOM 557 C CA . THR A 1 75 ? 1.320 -6.113 30.065 1.00 84.31 75 THR A CA 1
ATOM 558 C C . THR A 1 75 ? 0.184 -5.671 29.136 1.00 84.31 75 THR A C 1
ATOM 560 O O . THR A 1 75 ? 0.376 -4.853 28.243 1.00 84.31 75 THR A O 1
ATOM 563 N N . ARG A 1 76 ? -1.043 -6.183 29.333 1.00 75.38 76 ARG A N 1
ATOM 564 C CA . ARG A 1 76 ? -2.199 -5.832 28.472 1.00 75.38 76 ARG A CA 1
ATOM 565 C C . ARG A 1 76 ? -2.476 -4.324 28.390 1.00 75.38 76 ARG A C 1
ATOM 567 O O . ARG A 1 76 ? -3.095 -3.891 27.427 1.00 75.38 76 ARG A O 1
ATOM 574 N N . TYR A 1 77 ? -2.040 -3.553 29.385 1.00 65.12 77 TYR A N 1
ATOM 575 C CA . TYR A 1 77 ? -2.186 -2.098 29.419 1.00 65.12 77 TYR A CA 1
ATOM 576 C C . TYR A 1 77 ? -1.150 -1.371 28.546 1.00 65.12 77 TYR A C 1
ATOM 578 O O . TYR A 1 77 ? -1.428 -0.276 28.081 1.00 65.12 77 TYR A O 1
ATOM 586 N N . ALA A 1 78 ? -0.011 -2.002 28.248 1.00 70.56 78 ALA A N 1
ATOM 587 C CA . ALA A 1 78 ? 1.023 -1.466 27.363 1.00 70.56 78 ALA A CA 1
ATOM 588 C C . ALA A 1 78 ? 0.656 -1.552 25.867 1.00 70.56 78 ALA A C 1
ATOM 590 O O . ALA A 1 78 ? 1.334 -0.971 25.027 1.00 70.56 78 ALA A O 1
ATOM 591 N N . ALA A 1 79 ? -0.436 -2.241 25.514 1.00 60.34 79 ALA A N 1
ATOM 592 C CA . ALA A 1 79 ? -0.867 -2.434 24.127 1.00 60.34 79 ALA A CA 1
ATOM 593 C C . ALA A 1 79 ? -1.397 -1.157 23.438 1.00 60.34 79 ALA A C 1
ATOM 595 O O . ALA A 1 79 ? -1.784 -1.218 22.275 1.00 60.34 79 ALA A O 1
ATOM 596 N N . GLN A 1 80 ? -1.450 -0.023 24.145 1.00 65.62 80 GLN A N 1
ATOM 597 C CA . GLN A 1 80 ? -1.909 1.262 23.603 1.00 65.62 80 GLN A CA 1
ATOM 598 C C . GLN A 1 80 ? -0.784 2.088 22.939 1.00 65.62 80 GLN A C 1
ATOM 600 O O . GLN A 1 80 ? -1.078 3.134 22.369 1.00 65.62 80 GLN A O 1
ATOM 605 N N . GLY A 1 81 ? 0.467 1.599 22.949 1.00 76.62 81 GLY A N 1
ATOM 606 C CA . GLY A 1 81 ? 1.611 2.204 22.249 1.00 76.62 81 GLY A CA 1
ATOM 607 C C . GLY A 1 81 ? 2.233 3.424 22.948 1.00 76.62 81 GLY A C 1
ATOM 608 O O . GLY A 1 81 ? 1.749 3.898 23.979 1.00 76.62 81 GLY A O 1
ATOM 609 N N . GLY A 1 82 ? 3.346 3.927 22.402 1.00 82.12 82 GLY A N 1
ATOM 610 C CA . GLY A 1 82 ? 3.978 5.182 22.829 1.00 82.12 82 GLY A CA 1
ATOM 611 C C . GLY A 1 82 ? 4.578 5.156 24.245 1.00 82.12 82 GLY A C 1
ATOM 612 O O . GLY A 1 82 ? 5.333 4.256 24.614 1.00 82.12 82 GLY A O 1
ATOM 613 N N . VAL A 1 83 ? 4.264 6.175 25.059 1.00 84.69 83 VAL A N 1
ATOM 614 C CA . VAL A 1 83 ? 4.876 6.388 26.390 1.00 84.69 83 VAL A CA 1
ATOM 615 C C . VAL A 1 83 ? 4.600 5.240 27.360 1.00 84.69 83 VAL A C 1
ATOM 617 O O . VAL A 1 83 ? 5.491 4.856 28.120 1.00 84.69 83 VAL A O 1
ATOM 620 N N . ASP A 1 84 ? 3.389 4.684 27.355 1.00 86.06 84 ASP A N 1
ATOM 621 C CA . ASP A 1 84 ? 3.025 3.619 28.293 1.00 86.06 84 ASP A CA 1
ATOM 622 C C . ASP A 1 84 ? 3.693 2.289 27.931 1.00 86.06 84 ASP A C 1
ATOM 624 O O . ASP A 1 84 ? 4.097 1.545 28.829 1.00 86.06 84 ASP A O 1
ATOM 628 N N . LEU A 1 85 ? 3.912 2.038 26.636 1.00 91.19 85 LEU A N 1
ATOM 629 C CA . LEU A 1 85 ? 4.701 0.900 26.173 1.00 91.19 85 LEU A CA 1
ATOM 630 C C . LEU A 1 85 ? 6.169 1.033 26.593 1.00 91.19 85 LEU A C 1
ATOM 632 O O . LEU A 1 85 ? 6.708 0.113 27.208 1.00 91.19 85 LEU A O 1
ATOM 636 N N . LEU A 1 86 ? 6.798 2.194 26.374 1.00 93.56 86 LEU A N 1
ATOM 637 C CA . LEU A 1 86 ? 8.178 2.421 26.818 1.00 93.56 86 LEU A CA 1
ATOM 638 C C . LEU A 1 86 ? 8.314 2.328 28.349 1.00 93.56 86 LEU A C 1
ATOM 640 O O . LEU A 1 86 ? 9.297 1.789 28.858 1.00 93.56 86 LEU A O 1
ATOM 644 N N . ARG A 1 87 ? 7.326 2.806 29.115 1.00 91.88 87 ARG A N 1
ATOM 645 C CA . ARG A 1 87 ? 7.300 2.652 30.582 1.00 91.88 87 ARG A CA 1
ATOM 646 C C . ARG A 1 87 ? 7.211 1.188 31.007 1.00 91.88 87 ARG A C 1
ATOM 648 O O . ARG A 1 87 ? 7.929 0.792 31.927 1.00 91.88 87 ARG A O 1
ATOM 655 N N . ASP A 1 88 ? 6.369 0.390 30.353 1.00 94.25 88 ASP A N 1
ATOM 656 C CA . ASP A 1 88 ? 6.288 -1.058 30.577 1.00 94.25 88 ASP A CA 1
ATOM 657 C C . ASP A 1 88 ? 7.615 -1.751 30.236 1.00 94.25 88 ASP A C 1
ATOM 659 O O . ASP A 1 88 ? 8.112 -2.554 31.028 1.00 94.25 88 ASP A O 1
ATOM 663 N N . GLN A 1 89 ? 8.244 -1.380 29.120 1.00 95.75 89 GLN A N 1
ATOM 664 C CA . GLN A 1 89 ? 9.555 -1.885 28.712 1.00 95.75 89 GLN A CA 1
ATOM 665 C C . GLN A 1 89 ? 10.652 -1.536 29.727 1.00 95.75 89 GLN A C 1
ATOM 667 O O . GLN A 1 89 ? 11.404 -2.419 30.142 1.00 95.75 89 GLN A O 1
ATOM 672 N N . LEU A 1 90 ? 10.716 -0.285 30.198 1.00 95.19 90 LEU A N 1
ATOM 673 C CA . LEU A 1 90 ? 11.651 0.147 31.244 1.00 95.19 90 LEU A CA 1
ATOM 674 C C . LEU A 1 90 ? 11.404 -0.599 32.563 1.00 95.19 90 LEU A C 1
ATOM 676 O O . LEU A 1 90 ? 12.348 -1.048 33.216 1.00 95.19 90 LEU A O 1
ATOM 680 N N . TYR A 1 91 ? 10.140 -0.785 32.948 1.00 94.69 91 TYR A N 1
ATOM 681 C CA . TYR A 1 91 ? 9.775 -1.575 34.124 1.00 94.69 91 TYR A CA 1
ATOM 682 C C . TYR A 1 91 ? 10.235 -3.034 33.992 1.00 94.69 91 TYR A C 1
ATOM 684 O O . TYR A 1 91 ? 10.832 -3.591 34.917 1.00 94.69 91 TYR A O 1
ATOM 692 N N . ARG A 1 92 ? 10.018 -3.650 32.828 1.00 95.81 92 ARG A N 1
ATOM 693 C CA . ARG A 1 92 ? 10.440 -5.022 32.535 1.00 95.81 92 ARG A CA 1
ATOM 694 C C . ARG A 1 92 ? 11.960 -5.174 32.467 1.00 95.81 92 ARG A C 1
ATOM 696 O O . ARG A 1 92 ? 12.485 -6.166 32.976 1.00 95.81 92 ARG A O 1
ATOM 703 N N . ALA A 1 93 ? 12.675 -4.186 31.933 1.00 96.44 93 ALA A N 1
ATOM 704 C CA . ALA A 1 93 ? 14.135 -4.137 31.976 1.00 96.44 93 ALA A CA 1
ATOM 705 C C . ALA A 1 93 ? 14.635 -4.158 33.432 1.00 96.44 93 ALA A C 1
ATOM 707 O O . ALA A 1 93 ? 15.492 -4.976 33.784 1.00 96.44 93 ALA A O 1
ATOM 708 N N . ARG A 1 94 ? 14.012 -3.356 34.309 1.00 95.38 94 ARG A N 1
ATOM 709 C CA . ARG A 1 94 ? 14.295 -3.325 35.757 1.00 95.38 94 ARG A CA 1
ATOM 710 C C . ARG A 1 94 ? 13.983 -4.625 36.469 1.00 95.38 94 ARG A C 1
ATOM 712 O O . ARG A 1 94 ? 14.788 -5.093 37.273 1.00 95.38 94 ARG A O 1
ATOM 719 N N . LEU A 1 95 ? 12.882 -5.279 36.113 1.00 95.50 95 LEU A N 1
ATOM 720 C CA . LEU A 1 95 ? 12.558 -6.607 36.633 1.00 95.50 95 LEU A CA 1
ATOM 721 C C . LEU A 1 95 ? 13.630 -7.656 36.272 1.00 95.50 95 LEU A C 1
ATOM 723 O O . LEU A 1 95 ? 13.800 -8.644 36.986 1.00 95.50 95 LEU A O 1
ATOM 727 N N . ARG A 1 96 ? 14.382 -7.434 35.185 1.00 96.75 96 ARG A N 1
ATOM 728 C CA . ARG A 1 96 ? 15.513 -8.264 34.740 1.00 96.75 96 ARG A CA 1
ATOM 729 C C . ARG A 1 96 ? 16.883 -7.742 35.182 1.00 96.75 96 ARG A C 1
ATOM 731 O O . ARG A 1 96 ? 17.904 -8.204 34.673 1.00 96.75 96 ARG A O 1
ATOM 738 N N . GLY A 1 97 ? 16.910 -6.837 36.160 1.00 95.19 97 GLY A N 1
ATOM 739 C CA . GLY A 1 97 ? 18.131 -6.339 36.789 1.00 95.19 97 GLY A CA 1
ATOM 740 C C . GLY A 1 97 ? 18.875 -5.275 35.984 1.00 95.19 97 GLY A C 1
ATOM 741 O O . GLY A 1 97 ? 19.999 -4.945 36.352 1.00 95.19 97 GLY A O 1
ATOM 742 N N . ALA A 1 98 ? 18.285 -4.751 34.905 1.00 96.56 98 ALA A N 1
ATOM 743 C CA . ALA A 1 98 ? 18.825 -3.580 34.225 1.00 96.56 98 ALA A CA 1
ATOM 744 C C . ALA A 1 98 ? 18.333 -2.292 34.901 1.00 96.56 98 ALA A C 1
ATOM 746 O O . ALA A 1 98 ? 17.185 -2.206 35.314 1.00 96.56 98 ALA A O 1
ATOM 747 N N . THR A 1 99 ? 19.159 -1.263 35.010 1.00 95.25 99 THR A N 1
ATOM 748 C CA . THR A 1 99 ? 18.751 0.026 35.610 1.00 95.25 99 THR A CA 1
ATOM 749 C C . THR A 1 99 ? 17.863 0.852 34.668 1.00 95.25 99 THR A C 1
ATOM 751 O O . THR A 1 99 ? 17.010 1.612 35.128 1.00 95.25 99 THR A O 1
ATOM 754 N N . GLY A 1 100 ? 18.001 0.634 33.357 1.00 95.69 100 GLY A N 1
ATOM 755 C CA . GLY A 1 100 ? 17.296 1.319 32.273 1.00 95.69 100 GLY A CA 1
ATOM 756 C C . GLY A 1 100 ? 17.582 0.667 30.914 1.00 95.69 100 GLY A C 1
ATOM 757 O O . GLY A 1 100 ? 17.952 -0.509 30.855 1.00 95.69 100 GLY A O 1
ATOM 758 N N . VAL A 1 101 ? 17.425 1.420 29.823 1.00 96.69 101 VAL A N 1
ATOM 759 C CA . VAL A 1 101 ? 17.621 0.949 28.437 1.00 96.69 101 VAL A CA 1
ATOM 760 C C . VAL A 1 101 ? 18.576 1.895 27.709 1.00 96.69 101 VAL A C 1
ATOM 762 O O . VAL A 1 101 ? 18.443 3.108 27.823 1.00 96.69 101 VAL A O 1
ATOM 765 N N . ALA A 1 102 ? 19.537 1.349 26.969 1.00 96.88 102 ALA A N 1
ATOM 766 C CA . ALA A 1 102 ? 20.458 2.087 26.115 1.00 96.88 102 ALA A CA 1
ATOM 767 C C . ALA A 1 102 ? 20.222 1.689 24.654 1.00 96.88 102 ALA A C 1
ATOM 769 O O . ALA A 1 102 ? 20.487 0.546 24.289 1.00 96.88 102 ALA A O 1
ATOM 770 N N . ILE A 1 103 ? 19.732 2.618 23.837 1.00 97.00 103 ILE A N 1
ATOM 771 C CA . ILE A 1 103 ? 19.416 2.408 22.422 1.00 97.00 103 ILE A CA 1
ATOM 772 C C . ILE A 1 103 ? 20.537 3.012 21.582 1.00 97.00 103 ILE A C 1
ATOM 774 O O . ILE A 1 103 ? 20.826 4.202 21.698 1.00 97.00 103 ILE A O 1
ATOM 778 N N . SER A 1 104 ? 21.161 2.199 20.734 1.00 96.75 104 SER A N 1
ATOM 779 C CA . SER A 1 104 ? 22.090 2.670 19.709 1.00 96.75 104 SER A CA 1
ATOM 780 C C . SER A 1 104 ? 21.480 2.426 18.341 1.00 96.75 104 SER A C 1
ATOM 782 O O . SER A 1 104 ? 21.206 1.278 18.003 1.00 96.75 104 SER A O 1
ATOM 784 N N . PHE A 1 105 ? 21.347 3.477 17.540 1.00 95.31 105 PHE A N 1
ATOM 785 C CA . PHE A 1 105 ? 21.078 3.331 16.115 1.00 95.31 105 PHE A CA 1
ATOM 786 C C . PHE A 1 105 ? 22.382 3.096 15.351 1.00 95.31 105 PHE A C 1
ATOM 788 O O . PHE A 1 105 ? 23.451 3.590 15.730 1.00 95.31 105 PHE A O 1
ATOM 795 N N . SER A 1 106 ? 22.280 2.301 14.293 1.00 94.56 106 SER A N 1
ATOM 796 C CA . SER A 1 106 ? 23.198 2.382 13.154 1.00 94.56 106 SER A CA 1
ATOM 797 C C . SER A 1 106 ? 22.809 3.593 12.285 1.00 94.56 106 SER A C 1
ATOM 799 O O . SER A 1 106 ? 21.936 4.362 12.687 1.00 94.56 106 SER A O 1
ATOM 801 N N . SER A 1 107 ? 23.422 3.780 11.115 1.00 93.75 107 SER A N 1
ATOM 802 C CA . SER A 1 107 ? 23.035 4.883 10.224 1.00 93.75 107 SER A CA 1
ATOM 803 C C . SER A 1 107 ? 21.548 4.833 9.856 1.00 93.75 107 SER A C 1
ATOM 805 O O . SER A 1 107 ? 21.018 3.773 9.508 1.00 93.75 107 SER A O 1
ATOM 807 N N . LEU A 1 108 ? 20.887 5.986 9.937 1.00 94.94 108 LEU A N 1
ATOM 808 C CA . LEU A 1 108 ? 19.500 6.192 9.526 1.00 94.94 108 LEU A CA 1
ATOM 809 C C . LEU A 1 108 ? 19.379 6.650 8.065 1.00 94.94 108 LEU A C 1
ATOM 811 O O . LEU A 1 108 ? 18.257 6.798 7.585 1.00 94.94 108 LEU A O 1
ATOM 815 N N . ASP A 1 109 ? 20.488 6.820 7.339 1.00 93.25 109 ASP A N 1
ATOM 816 C CA . ASP A 1 109 ? 20.510 7.269 5.939 1.00 93.25 109 ASP A CA 1
ATOM 817 C C . ASP A 1 109 ? 19.499 6.552 5.018 1.00 93.25 109 ASP A C 1
ATOM 819 O O . ASP A 1 109 ? 18.859 7.227 4.211 1.00 93.25 109 ASP A O 1
ATOM 823 N N . PRO A 1 110 ? 19.252 5.229 5.125 1.00 92.69 110 PRO A N 1
ATOM 824 C CA . PRO A 1 110 ? 18.335 4.555 4.199 1.00 92.69 110 PRO A CA 1
ATOM 825 C C . PRO A 1 110 ? 16.855 4.928 4.339 1.00 92.69 110 PRO A C 1
ATOM 827 O O . PRO A 1 110 ? 16.075 4.613 3.440 1.00 92.69 110 PRO A O 1
ATOM 830 N N . ILE A 1 111 ? 16.442 5.542 5.452 1.00 93.75 111 ILE A N 1
ATOM 831 C CA . ILE A 1 111 ? 15.050 5.986 5.671 1.00 93.75 111 ILE A CA 1
ATOM 832 C C . ILE A 1 111 ? 14.866 7.495 5.465 1.00 93.75 111 ILE A C 1
ATOM 834 O O . ILE A 1 111 ? 13.763 8.018 5.650 1.00 93.75 111 ILE A O 1
ATOM 838 N N . VAL A 1 112 ? 15.939 8.189 5.087 1.00 91.00 112 VAL A N 1
ATOM 839 C CA . VAL A 1 112 ? 15.947 9.610 4.754 1.00 91.00 112 VAL A CA 1
ATOM 840 C C . VAL A 1 112 ? 15.431 9.796 3.322 1.00 91.00 112 VAL A C 1
ATOM 842 O O . VAL A 1 112 ? 15.765 9.036 2.414 1.00 91.00 112 VAL A O 1
ATOM 845 N N . ASP A 1 113 ? 14.583 10.801 3.112 1.00 83.06 113 ASP A N 1
ATOM 846 C CA . ASP A 1 113 ? 14.063 11.153 1.796 1.00 83.06 113 ASP A CA 1
ATOM 847 C C . ASP A 1 113 ? 15.141 11.776 0.885 1.00 83.06 113 ASP A C 1
ATOM 849 O O . ASP A 1 113 ? 16.269 12.069 1.285 1.00 83.06 113 ASP A O 1
ATOM 853 N N . PHE A 1 114 ? 14.780 12.031 -0.373 1.00 76.00 114 PHE A N 1
ATOM 854 C CA . PHE A 1 114 ? 15.676 12.636 -1.367 1.00 76.00 114 PHE A CA 1
ATOM 855 C C . PHE A 1 114 ? 16.186 14.035 -0.980 1.00 76.00 114 PHE A C 1
ATOM 857 O O . PHE A 1 114 ? 17.152 14.517 -1.569 1.00 76.00 114 PHE A O 1
ATOM 864 N N . SER A 1 115 ? 15.535 14.708 -0.028 1.00 75.88 115 SER A N 1
ATOM 865 C CA . SER A 1 115 ? 15.947 16.019 0.473 1.00 75.88 115 SER A CA 1
ATOM 866 C C . SER A 1 115 ? 16.939 15.921 1.634 1.00 75.88 115 SER A C 1
ATOM 868 O O . SER A 1 115 ? 17.320 16.947 2.201 1.00 75.88 115 SER A O 1
ATOM 870 N N . GLY A 1 116 ? 17.357 14.705 2.001 1.00 82.38 116 GLY A N 1
ATOM 871 C CA . GLY A 1 116 ? 18.193 14.488 3.170 1.00 82.38 116 GLY A CA 1
ATOM 872 C C . GLY A 1 116 ? 17.408 14.660 4.473 1.00 82.38 116 GLY A C 1
ATOM 873 O O . GLY A 1 116 ? 17.998 15.008 5.493 1.00 82.38 116 GLY A O 1
ATOM 874 N N . ARG A 1 117 ? 16.077 14.473 4.467 1.00 87.75 117 ARG A N 1
ATOM 875 C CA . ARG A 1 117 ? 15.232 14.604 5.664 1.00 87.75 117 ARG A CA 1
ATOM 876 C C . ARG A 1 117 ? 14.531 13.299 6.009 1.00 87.75 117 ARG A C 1
ATOM 878 O O . ARG A 1 117 ? 14.011 12.606 5.149 1.00 87.75 117 ARG A O 1
ATOM 885 N N . LEU A 1 118 ? 14.461 12.984 7.297 1.00 90.50 118 LEU A N 1
ATOM 886 C CA . LEU A 1 118 ? 13.603 11.903 7.777 1.00 90.50 118 LEU A CA 1
ATOM 887 C C . LEU A 1 118 ? 12.121 12.227 7.540 1.00 90.50 118 LEU A C 1
ATOM 889 O O . LEU A 1 118 ? 11.721 13.403 7.528 1.00 90.50 118 LEU A O 1
ATOM 893 N N . ASP A 1 119 ? 11.291 11.189 7.446 1.00 91.06 119 ASP A N 1
ATOM 894 C CA . ASP A 1 119 ? 9.838 11.352 7.468 1.00 91.06 119 ASP A CA 1
ATOM 895 C C . ASP A 1 119 ? 9.416 12.167 8.714 1.00 91.06 119 ASP A C 1
ATOM 897 O O . ASP A 1 119 ? 10.011 12.010 9.789 1.00 91.06 119 ASP A O 1
ATOM 901 N N . PRO A 1 120 ? 8.428 13.079 8.618 1.00 88.19 120 PRO A N 1
ATOM 902 C CA . PRO A 1 120 ? 7.971 13.860 9.766 1.00 88.19 120 PRO A CA 1
ATOM 903 C C . PRO A 1 120 ? 7.634 13.018 11.008 1.00 88.19 120 PRO A C 1
ATOM 905 O O . PRO A 1 120 ? 7.942 13.441 12.124 1.00 88.19 120 PRO A O 1
ATOM 908 N N . ARG A 1 121 ? 7.061 11.818 10.839 1.00 86.62 121 ARG A N 1
ATOM 909 C CA . ARG A 1 121 ? 6.724 10.909 11.951 1.00 86.62 121 ARG A CA 1
ATOM 910 C C . ARG A 1 121 ? 7.969 10.318 12.609 1.00 86.62 121 ARG A C 1
ATOM 912 O O . ARG A 1 121 ? 8.027 10.192 13.835 1.00 86.62 121 ARG A O 1
ATOM 919 N N . ASP A 1 122 ? 8.992 10.017 11.817 1.00 94.62 122 ASP A N 1
ATOM 920 C CA . ASP A 1 122 ? 10.268 9.510 12.324 1.00 94.62 122 ASP A CA 1
ATOM 921 C C . ASP A 1 122 ? 11.019 10.601 13.092 1.00 94.62 122 ASP A C 1
ATOM 923 O O . ASP A 1 122 ? 11.542 10.351 14.179 1.00 94.62 122 ASP A O 1
ATOM 927 N N . ARG A 1 123 ? 10.990 11.848 12.595 1.00 92.94 123 ARG A N 1
ATOM 928 C CA . ARG A 1 123 ? 11.575 13.001 13.300 1.00 92.94 123 ARG A CA 1
ATOM 929 C C . ARG A 1 123 ? 10.948 13.218 14.667 1.00 92.94 123 ARG A C 1
ATOM 931 O O . ARG A 1 123 ? 11.661 13.423 15.648 1.00 92.94 123 ARG A O 1
ATOM 938 N N . VAL A 1 124 ? 9.622 13.153 14.731 1.00 89.50 124 VAL A N 1
ATOM 939 C CA . VAL A 1 124 ? 8.877 13.210 15.990 1.00 89.50 124 VAL A CA 1
ATOM 940 C C . VAL A 1 124 ? 9.318 12.096 16.934 1.00 89.50 124 VAL A C 1
ATOM 942 O O . VAL A 1 124 ? 9.554 12.357 18.110 1.00 89.50 124 VAL A O 1
ATOM 945 N N . SER A 1 125 ? 9.448 10.871 16.423 1.00 92.25 125 SER A N 1
ATOM 946 C CA . SER A 1 125 ? 9.814 9.702 17.227 1.00 92.25 125 SER A CA 1
ATOM 947 C C . SER A 1 125 ? 11.209 9.854 17.840 1.00 92.25 125 SER A C 1
ATOM 949 O O . SER A 1 125 ? 11.385 9.632 19.039 1.00 92.25 125 SER A O 1
ATOM 951 N N . ILE A 1 126 ? 12.189 10.313 17.054 1.00 93.69 126 ILE A N 1
ATOM 952 C CA . ILE A 1 126 ? 13.552 10.591 17.536 1.00 93.69 126 ILE A CA 1
ATOM 953 C C . ILE A 1 126 ? 13.552 11.732 18.553 1.00 93.69 126 ILE A C 1
ATOM 955 O O . ILE A 1 126 ? 14.157 11.607 19.618 1.00 93.69 126 ILE A O 1
ATOM 959 N N . ARG A 1 127 ? 12.855 12.837 18.260 1.00 92.06 127 ARG A N 1
ATOM 960 C CA . ARG A 1 127 ? 12.765 13.983 19.173 1.00 92.06 127 ARG A CA 1
ATOM 961 C C . ARG A 1 127 ? 12.144 13.583 20.507 1.00 92.06 127 ARG A C 1
ATOM 963 O O . ARG A 1 127 ? 12.685 13.914 21.556 1.00 92.06 127 ARG A O 1
ATOM 970 N N . TRP A 1 128 ? 11.064 12.811 20.471 1.00 92.25 128 TRP A N 1
ATOM 971 C CA . TRP A 1 128 ? 10.432 12.294 21.676 1.00 92.25 128 TRP A CA 1
ATOM 972 C C . TRP A 1 128 ? 11.374 11.402 22.491 1.00 92.25 128 TRP A C 1
ATOM 974 O O . TRP A 1 128 ? 11.438 11.547 23.712 1.00 92.25 128 TRP A O 1
ATOM 984 N N . LEU A 1 129 ? 12.144 10.517 21.846 1.00 92.81 129 LEU A N 1
ATOM 985 C CA . LEU A 1 129 ? 13.148 9.709 22.543 1.00 92.81 129 LEU A CA 1
ATOM 986 C C . LEU A 1 129 ? 14.219 10.572 23.216 1.00 92.81 129 LEU A C 1
ATOM 988 O O . LEU A 1 129 ? 14.607 10.275 24.345 1.00 92.81 129 LEU A O 1
ATOM 992 N N . PHE A 1 130 ? 14.672 11.644 22.565 1.00 91.38 130 PHE A N 1
ATOM 993 C CA . PHE A 1 130 ? 15.603 12.605 23.160 1.00 91.38 130 PHE A CA 1
ATOM 994 C C . PHE A 1 130 ? 15.008 13.336 24.362 1.00 91.38 130 PHE A C 1
ATOM 996 O O . PHE A 1 130 ? 15.657 13.435 25.409 1.00 91.38 130 PHE A O 1
ATOM 1003 N N . ASP A 1 131 ? 13.771 13.814 24.240 1.00 89.25 131 ASP A N 1
ATOM 1004 C CA . ASP A 1 131 ? 13.060 14.482 25.328 1.00 89.25 131 ASP A CA 1
ATOM 1005 C C . ASP A 1 131 ? 12.874 13.520 26.514 1.00 89.25 131 ASP A C 1
ATOM 1007 O O . ASP A 1 131 ? 13.073 13.895 27.674 1.00 89.25 131 ASP A O 1
ATOM 1011 N N . MET A 1 132 ? 12.580 12.244 26.242 1.00 89.31 132 MET A N 1
ATOM 1012 C CA . MET A 1 132 ? 12.485 11.196 27.261 1.00 89.31 132 MET A CA 1
ATOM 1013 C C . MET A 1 132 ? 13.825 10.859 27.904 1.00 89.31 132 MET A C 1
ATOM 1015 O O . MET A 1 132 ? 13.888 10.785 29.132 1.00 89.31 132 MET A O 1
ATOM 1019 N N . ALA A 1 133 ? 14.893 10.708 27.123 1.00 89.94 133 ALA A N 1
ATOM 1020 C CA . ALA A 1 133 ? 16.241 10.498 27.648 1.00 89.94 133 ALA A CA 1
ATOM 1021 C C . ALA A 1 133 ? 16.674 11.662 28.554 1.00 89.94 133 ALA A C 1
ATOM 1023 O O . ALA A 1 133 ? 17.260 11.441 29.609 1.00 89.94 133 ALA A O 1
ATOM 1024 N N . SER A 1 134 ? 16.299 12.893 28.199 1.00 86.38 134 SER A N 1
ATOM 1025 C CA . SER A 1 134 ? 16.607 14.098 28.979 1.00 86.38 134 SER A CA 1
ATOM 1026 C C . SER A 1 134 ? 15.765 14.222 30.254 1.00 86.38 134 SER A C 1
ATOM 1028 O O . SER A 1 134 ? 16.250 14.703 31.278 1.00 86.38 134 SER A O 1
ATOM 1030 N N . THR A 1 135 ? 14.500 13.793 30.210 1.00 86.88 135 THR A N 1
ATOM 1031 C CA . THR A 1 135 ? 13.568 13.889 31.347 1.00 86.88 135 THR A CA 1
ATOM 1032 C C . THR A 1 135 ? 13.813 12.791 32.384 1.00 86.88 135 THR A C 1
ATOM 1034 O O . THR A 1 135 ? 13.665 13.011 33.589 1.00 86.88 135 THR A O 1
ATOM 1037 N N . LEU A 1 136 ? 14.190 11.592 31.939 1.00 84.69 136 LEU A N 1
ATOM 1038 C CA . LEU A 1 136 ? 14.481 10.460 32.814 1.00 84.69 136 LEU A CA 1
ATOM 1039 C C . LEU A 1 136 ? 15.889 10.618 33.408 1.00 84.69 136 LEU A C 1
ATOM 1041 O O . LEU A 1 136 ? 16.885 10.279 32.777 1.00 84.69 136 LEU A O 1
ATOM 1045 N N . SER A 1 137 ? 15.978 11.138 34.637 1.00 67.50 137 SER A N 1
ATOM 1046 C CA . SER A 1 137 ? 17.262 11.409 35.300 1.00 67.50 137 SER A CA 1
ATOM 1047 C C . SER A 1 137 ? 18.179 10.166 35.376 1.00 67.50 137 SER A C 1
ATOM 1049 O O . SER A 1 137 ? 17.715 9.085 35.757 1.00 67.50 137 SER A O 1
ATOM 1051 N N . PRO A 1 138 ? 19.492 10.287 35.091 1.00 61.50 138 PRO A N 1
ATOM 1052 C CA . PRO A 1 138 ? 20.466 9.239 35.414 1.00 61.50 138 PRO A CA 1
ATOM 1053 C C . PRO A 1 138 ? 20.553 9.054 36.944 1.00 61.50 138 PRO A C 1
ATOM 1055 O O . PRO A 1 138 ? 20.482 10.052 37.665 1.00 61.50 138 PRO A O 1
ATOM 1058 N N . PRO A 1 139 ? 20.711 7.818 37.474 1.00 54.62 139 PRO A N 1
ATOM 1059 C CA . PRO A 1 139 ? 21.277 6.628 36.820 1.00 54.62 139 PRO A CA 1
ATOM 1060 C C . PRO A 1 139 ? 20.269 5.590 36.273 1.00 54.62 139 PRO A C 1
ATOM 1062 O O . PRO A 1 139 ? 20.690 4.525 35.833 1.00 54.62 139 PRO A O 1
ATOM 1065 N N . GLU A 1 140 ? 18.962 5.867 36.276 1.00 61.53 140 GLU A N 1
ATOM 1066 C CA . GLU A 1 140 ? 17.905 4.850 36.067 1.00 61.53 140 GLU A CA 1
ATOM 1067 C C . GLU A 1 140 ? 17.140 4.999 34.731 1.00 61.53 140 GLU A C 1
ATOM 1069 O O . GLU A 1 140 ? 16.027 4.486 34.576 1.00 61.53 140 GLU A O 1
ATOM 1074 N N . GLY A 1 141 ? 17.702 5.756 33.783 1.00 82.00 141 GLY A N 1
ATOM 1075 C CA . GLY A 1 141 ? 16.999 6.288 32.611 1.00 82.00 141 GLY A CA 1
ATOM 1076 C C . GLY A 1 141 ? 17.307 5.630 31.260 1.00 82.00 141 GLY A C 1
ATOM 1077 O O . GLY A 1 141 ? 18.058 4.660 31.151 1.00 82.00 141 GLY A O 1
ATOM 1078 N N . LEU A 1 142 ? 16.675 6.189 30.227 1.00 93.81 142 LEU A N 1
ATOM 1079 C CA . LEU A 1 142 ? 16.893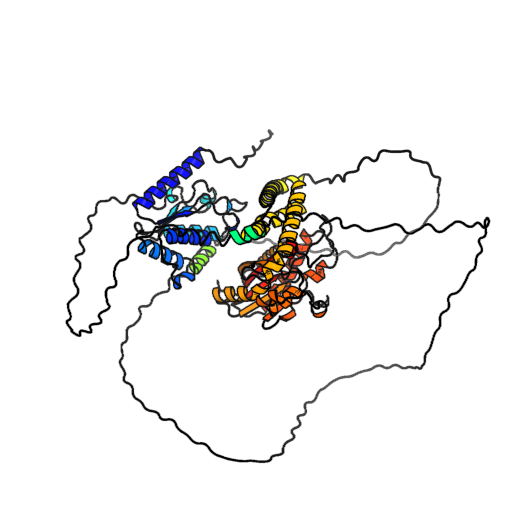 5.888 28.813 1.00 93.81 142 LEU A CA 1
ATOM 1080 C C . LEU A 1 142 ? 18.179 6.584 28.332 1.00 93.81 142 LEU A C 1
ATOM 1082 O O . LEU A 1 142 ? 18.362 7.769 28.591 1.00 93.81 142 LEU A O 1
ATOM 1086 N N . MET A 1 143 ? 19.053 5.871 27.625 1.00 94.25 143 MET A N 1
ATOM 1087 C CA . MET A 1 143 ? 20.267 6.418 27.008 1.00 94.25 143 MET A CA 1
ATOM 1088 C C . MET A 1 143 ? 20.185 6.228 25.491 1.00 94.25 143 MET A C 1
ATOM 1090 O O . MET A 1 143 ? 19.835 5.142 25.036 1.00 94.25 143 MET A O 1
ATOM 1094 N N . LEU A 1 144 ? 20.499 7.262 24.712 1.00 94.44 144 LEU A N 1
ATOM 1095 C CA . LEU A 1 144 ? 20.367 7.249 23.254 1.00 94.44 144 LEU A CA 1
ATOM 1096 C C . LEU A 1 144 ? 21.714 7.537 22.587 1.00 94.44 144 LEU A C 1
ATOM 1098 O O . LEU A 1 144 ? 22.405 8.471 22.986 1.00 94.44 144 LEU A O 1
ATOM 1102 N N . ARG A 1 145 ? 22.067 6.756 21.564 1.00 94.31 145 ARG A N 1
ATOM 1103 C CA . ARG A 1 145 ? 23.148 7.052 20.616 1.00 94.31 145 ARG A CA 1
ATOM 1104 C C . ARG A 1 145 ? 22.603 7.010 19.201 1.00 94.31 145 ARG A C 1
ATOM 1106 O O . ARG A 1 145 ? 21.940 6.047 18.820 1.00 94.31 145 ARG A O 1
ATOM 1113 N N . LEU A 1 146 ? 22.972 8.015 18.423 1.00 93.19 146 LEU A N 1
ATOM 1114 C CA . LEU A 1 146 ? 22.754 8.069 16.983 1.00 93.19 146 LEU A CA 1
ATOM 1115 C C . LEU A 1 146 ? 24.105 8.042 16.271 1.00 93.19 146 LEU A C 1
ATOM 1117 O O . LEU A 1 146 ? 25.128 8.367 16.884 1.00 93.19 146 LEU A O 1
ATOM 1121 N N . ASP A 1 147 ? 24.121 7.607 15.014 1.00 91.12 147 ASP A N 1
ATOM 1122 C CA . ASP A 1 147 ? 25.358 7.580 14.241 1.00 91.12 147 ASP A CA 1
ATOM 1123 C C . ASP A 1 147 ? 25.787 9.019 13.899 1.00 91.12 147 ASP A C 1
ATOM 1125 O O . ASP A 1 147 ? 24.986 9.774 13.347 1.00 91.12 147 ASP A O 1
ATOM 1129 N N . PRO A 1 148 ? 27.017 9.452 14.232 1.00 86.00 148 PRO A N 1
ATOM 1130 C CA . PRO A 1 148 ? 27.492 10.785 13.866 1.00 86.00 148 PRO A CA 1
ATOM 1131 C C . PRO A 1 148 ? 27.580 11.027 12.350 1.00 86.00 148 PRO A C 1
ATOM 1133 O O . PRO A 1 148 ? 27.695 12.183 11.950 1.00 86.00 148 PRO A O 1
ATOM 1136 N N . THR A 1 149 ? 27.556 9.985 11.508 1.00 85.88 149 THR A N 1
ATOM 1137 C CA . THR A 1 149 ? 27.609 10.145 10.041 1.00 85.88 149 THR A CA 1
ATOM 1138 C C . THR A 1 149 ? 26.303 10.650 9.433 1.00 85.88 149 THR A C 1
ATOM 1140 O O . THR A 1 149 ? 26.309 11.177 8.323 1.00 85.88 149 THR A O 1
ATOM 1143 N N . ASP A 1 150 ? 25.191 10.520 10.150 1.00 85.69 150 ASP A N 1
ATOM 1144 C CA . ASP A 1 150 ? 23.862 10.894 9.674 1.00 85.69 150 ASP A CA 1
ATOM 1145 C C . ASP A 1 150 ? 23.736 12.432 9.601 1.00 85.69 150 ASP A C 1
ATOM 1147 O O . ASP A 1 150 ? 23.471 13.148 10.574 1.00 85.69 150 ASP A O 1
ATOM 1151 N N . SER A 1 151 ? 23.942 12.963 8.397 1.00 72.69 151 SER A N 1
ATOM 1152 C CA . SER A 1 151 ? 24.067 14.404 8.119 1.00 72.69 151 SER A CA 1
ATOM 1153 C C . SER A 1 151 ? 22.835 15.248 8.483 1.00 72.69 151 SER A C 1
ATOM 1155 O O . SER A 1 151 ? 22.935 16.462 8.693 1.00 72.69 151 SER A O 1
ATOM 1157 N N . PHE A 1 152 ? 21.662 14.626 8.603 1.00 75.75 152 PHE A N 1
ATOM 1158 C CA . PHE A 1 152 ? 20.407 15.324 8.862 1.00 75.75 152 PHE A CA 1
ATOM 1159 C C . PHE A 1 152 ? 20.279 15.825 10.311 1.00 75.75 152 PHE A C 1
ATOM 1161 O O . PHE A 1 152 ? 19.405 16.649 10.593 1.00 75.75 152 PHE A O 1
ATOM 1168 N N . PHE A 1 153 ? 21.148 15.407 11.241 1.00 69.06 153 PHE A N 1
ATOM 1169 C CA . PHE A 1 153 ? 21.068 15.834 12.644 1.00 69.06 153 PHE A CA 1
ATOM 1170 C C . PHE A 1 153 ? 21.307 17.323 12.874 1.00 69.06 153 PHE A C 1
ATOM 1172 O O . PHE A 1 153 ? 20.733 17.890 13.807 1.00 69.06 153 PHE A O 1
ATOM 1179 N N . ALA A 1 154 ? 22.036 17.992 11.977 1.00 68.56 154 ALA A N 1
ATOM 1180 C CA . ALA A 1 154 ? 22.173 19.447 12.009 1.00 68.56 154 ALA A CA 1
ATOM 1181 C C . ALA A 1 154 ? 20.804 20.163 11.995 1.00 68.56 154 ALA A C 1
ATOM 1183 O O . ALA A 1 154 ? 20.667 21.254 12.547 1.00 68.56 154 ALA A O 1
ATOM 1184 N N . SER A 1 155 ? 19.771 19.530 11.421 1.00 67.44 155 SER A N 1
ATOM 1185 C CA . SER A 1 155 ? 18.412 20.082 11.352 1.00 67.44 155 SER A CA 1
ATOM 1186 C C . SER A 1 155 ? 17.612 19.985 12.657 1.00 67.44 155 SER A C 1
ATOM 1188 O O . SER A 1 155 ? 16.645 20.723 12.821 1.00 67.44 155 SER A O 1
ATOM 1190 N N . PHE A 1 156 ? 18.015 19.137 13.609 1.00 64.75 156 PHE A N 1
ATOM 1191 C CA . PHE A 1 156 ? 17.319 18.987 14.892 1.00 64.75 156 PHE A CA 1
ATOM 1192 C C . PHE A 1 156 ? 17.758 20.011 15.950 1.00 64.75 156 PHE A C 1
ATOM 1194 O O . PHE A 1 156 ? 17.225 20.013 17.058 1.00 64.75 156 PHE A O 1
ATOM 1201 N N . GLY A 1 157 ? 18.738 20.872 15.643 1.00 64.25 157 GLY A N 1
ATOM 1202 C CA . GLY A 1 157 ? 19.284 21.839 16.604 1.00 64.25 157 GLY A CA 1
ATOM 1203 C C . GLY A 1 157 ? 20.014 21.188 17.786 1.00 64.25 157 GLY A C 1
ATOM 1204 O O . GLY A 1 157 ? 20.293 21.851 18.785 1.00 64.25 157 GLY A O 1
ATOM 1205 N N . ILE A 1 158 ? 20.322 19.893 17.684 1.00 62.19 158 ILE A N 1
ATOM 1206 C CA . ILE A 1 158 ? 21.078 19.149 18.687 1.00 62.19 158 ILE A CA 1
ATOM 1207 C C . ILE A 1 158 ? 22.549 19.484 18.452 1.00 62.19 158 ILE A C 1
ATOM 1209 O O . ILE A 1 158 ? 23.120 19.130 17.423 1.00 62.19 158 ILE A O 1
ATOM 1213 N N . ALA A 1 159 ? 23.152 20.229 19.381 1.00 54.81 159 ALA A N 1
ATOM 1214 C CA . ALA A 1 159 ? 24.576 20.545 19.317 1.00 54.81 159 ALA A CA 1
ATOM 1215 C C . ALA A 1 159 ? 25.410 19.252 19.248 1.00 54.81 159 ALA A C 1
ATOM 1217 O O . ALA A 1 159 ? 25.017 18.247 19.834 1.00 54.81 159 ALA A O 1
ATOM 1218 N N . GLU A 1 160 ? 26.589 19.286 18.617 1.00 54.91 160 GLU A N 1
ATOM 1219 C CA . GLU A 1 160 ? 27.531 18.147 18.552 1.00 54.91 160 GLU A CA 1
ATOM 1220 C C . GLU A 1 160 ? 27.850 17.526 19.932 1.00 54.91 160 GLU A C 1
ATOM 1222 O O . GLU A 1 160 ? 28.139 16.338 20.043 1.00 54.91 160 GLU A O 1
ATOM 1227 N N . SER A 1 161 ? 27.708 18.293 21.017 1.00 47.91 161 SER A N 1
ATOM 1228 C CA . SER A 1 161 ? 27.847 17.823 22.403 1.00 47.91 161 SER A CA 1
ATOM 1229 C C . SER A 1 161 ? 26.640 17.044 22.956 1.00 47.91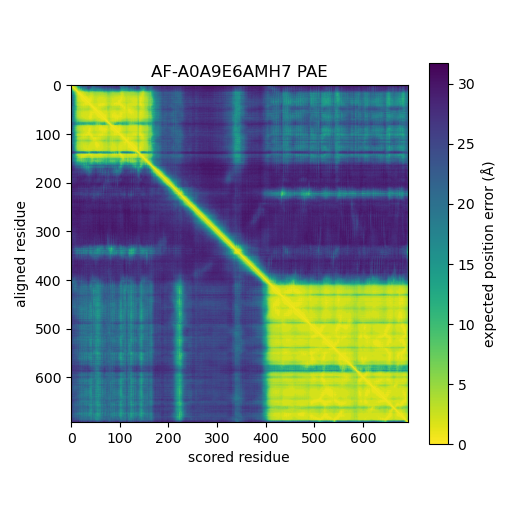 161 SER A C 1
ATOM 1231 O O . SER A 1 161 ? 26.758 16.397 23.994 1.00 47.91 161 SER A O 1
ATOM 1233 N N . GLY A 1 162 ? 25.485 17.089 22.289 1.00 47.84 162 GLY A N 1
ATOM 1234 C CA . GLY A 1 162 ? 24.269 16.340 22.618 1.00 47.84 162 GLY A CA 1
ATOM 1235 C C . GLY A 1 162 ? 24.229 14.921 22.040 1.00 47.84 162 GLY A C 1
ATOM 1236 O O . GLY A 1 162 ? 23.364 14.137 22.421 1.00 47.84 162 GLY A O 1
ATOM 1237 N N . PHE A 1 163 ? 25.180 14.557 21.172 1.00 51.25 163 PHE A N 1
ATOM 1238 C CA . PHE A 1 163 ? 25.284 13.209 20.591 1.00 51.25 163 PHE A CA 1
ATOM 1239 C C . PHE A 1 163 ? 25.731 12.153 21.620 1.00 51.25 163 PHE A C 1
ATOM 1241 O O . PHE A 1 163 ? 25.487 10.963 21.435 1.00 51.25 163 PHE A O 1
ATOM 1248 N N . GLU A 1 164 ? 26.296 12.596 22.751 1.00 52.25 164 GLU A N 1
ATOM 1249 C CA . GLU A 1 164 ? 26.480 11.816 23.981 1.00 52.25 164 GLU A CA 1
ATOM 1250 C C . GLU A 1 164 ? 25.609 12.373 25.124 1.00 52.25 164 GLU A C 1
ATOM 1252 O O . GLU A 1 164 ? 26.086 12.578 26.246 1.00 52.25 164 GLU A O 1
ATOM 1257 N N . ALA A 1 165 ? 24.321 12.636 24.880 1.00 47.28 165 ALA A N 1
ATOM 1258 C CA . ALA A 1 165 ? 23.368 12.998 25.934 1.00 47.28 165 ALA A CA 1
ATOM 1259 C C . ALA A 1 165 ? 23.108 11.816 26.899 1.00 47.28 165 ALA A C 1
ATOM 1261 O O . ALA A 1 165 ? 22.079 11.150 26.869 1.00 47.28 165 ALA A O 1
ATOM 1262 N N . ILE A 1 166 ? 24.106 11.499 27.725 1.00 48.91 166 ILE A N 1
ATOM 1263 C CA . ILE A 1 166 ? 24.199 11.617 29.189 1.00 48.91 166 ILE A CA 1
ATOM 1264 C C . ILE A 1 166 ? 25.437 10.781 29.559 1.00 48.91 166 ILE A C 1
ATOM 1266 O O . ILE A 1 166 ? 25.340 9.663 30.060 1.00 48.91 166 ILE A O 1
ATOM 1270 N N . ALA A 1 167 ? 26.638 11.299 29.305 1.00 35.62 167 ALA A N 1
ATOM 1271 C CA . ALA A 1 167 ? 27.903 10.697 29.741 1.00 35.62 167 ALA A CA 1
ATOM 1272 C C . ALA A 1 167 ? 28.686 11.632 30.680 1.00 35.62 167 ALA A C 1
ATOM 1274 O O . ALA A 1 167 ? 29.904 11.721 30.611 1.00 35.62 167 ALA A O 1
ATOM 1275 N N . ALA A 1 168 ? 28.013 12.338 31.596 1.00 33.94 168 ALA A N 1
ATOM 1276 C CA . ALA A 1 168 ? 28.733 12.968 32.701 1.00 33.94 168 ALA A CA 1
ATOM 1277 C C . ALA A 1 168 ? 29.135 11.888 33.733 1.00 33.94 168 ALA A C 1
ATOM 1279 O O . ALA A 1 168 ? 28.266 11.112 34.155 1.00 33.94 168 ALA A O 1
ATOM 1280 N N . PRO A 1 169 ? 30.412 11.797 34.148 1.00 33.72 169 PRO A N 1
ATOM 1281 C CA . PRO A 1 169 ? 30.806 10.967 35.277 1.00 33.72 169 PRO A CA 1
ATOM 1282 C C . PRO A 1 169 ? 30.213 11.574 36.554 1.00 33.72 169 PRO A C 1
ATOM 1284 O O . PRO A 1 169 ? 30.503 12.716 36.904 1.00 33.72 169 PRO A O 1
ATOM 1287 N N . VAL A 1 170 ? 29.354 10.826 37.244 1.00 36.81 170 VAL A N 1
ATOM 1288 C CA . VAL A 1 170 ? 28.951 11.173 38.611 1.00 36.81 170 VAL A CA 1
ATOM 1289 C C . VAL A 1 170 ? 30.123 10.805 39.515 1.00 36.81 170 VAL A C 1
ATOM 1291 O O . VAL A 1 170 ? 30.494 9.633 39.586 1.00 36.81 170 VAL A O 1
ATOM 1294 N N . ASP A 1 171 ? 30.724 11.798 40.173 1.00 32.31 171 ASP A N 1
ATOM 1295 C CA . ASP A 1 171 ? 31.776 11.589 41.170 1.00 32.31 171 ASP A CA 1
ATOM 1296 C C . ASP A 1 171 ? 31.295 10.600 42.241 1.00 32.31 171 ASP A C 1
ATOM 1298 O O . ASP A 1 171 ? 30.384 10.871 43.027 1.00 32.31 171 ASP A O 1
ATOM 1302 N N . ALA A 1 172 ? 31.918 9.423 42.265 1.00 35.84 172 ALA A N 1
ATOM 1303 C CA . ALA A 1 172 ? 31.609 8.337 43.181 1.00 35.84 172 ALA A CA 1
ATOM 1304 C C . ALA A 1 172 ? 32.168 8.612 44.587 1.00 35.84 172 ALA A C 1
ATOM 1306 O O . ALA A 1 172 ? 33.084 7.924 45.027 1.00 35.84 172 ALA A O 1
ATOM 1307 N N . GLN A 1 173 ? 31.642 9.611 45.304 1.00 30.23 173 GLN A N 1
ATOM 1308 C CA . GLN A 1 173 ? 31.885 9.784 46.744 1.00 30.23 173 GLN A CA 1
ATOM 1309 C C . GLN A 1 173 ? 30.683 10.398 47.477 1.00 30.23 173 GLN A C 1
ATOM 1311 O O . GLN A 1 173 ? 30.746 11.511 47.991 1.00 30.23 173 GLN A O 1
ATOM 1316 N N . THR A 1 174 ? 29.610 9.629 47.632 1.00 29.88 174 THR A N 1
ATOM 1317 C CA . THR A 1 174 ? 28.700 9.788 48.776 1.00 29.88 174 THR A CA 1
ATOM 1318 C C . THR A 1 174 ? 28.344 8.404 49.320 1.00 29.88 174 THR A C 1
ATOM 1320 O O . THR A 1 174 ? 27.830 7.567 48.579 1.00 29.88 174 THR A O 1
ATOM 1323 N N . PRO A 1 175 ? 28.656 8.097 50.593 1.00 31.02 175 PRO A N 1
ATOM 1324 C CA . PRO A 1 175 ? 28.263 6.829 51.190 1.00 31.02 175 PRO A CA 1
ATOM 1325 C C . PRO A 1 175 ? 26.746 6.819 51.411 1.00 31.02 175 PRO A C 1
ATOM 1327 O O . PRO A 1 175 ? 26.174 7.792 51.906 1.00 31.02 175 PRO A O 1
ATOM 1330 N N . PHE A 1 176 ? 26.103 5.710 51.043 1.00 33.00 176 PHE A N 1
ATOM 1331 C CA . PHE A 1 176 ? 24.693 5.457 51.329 1.00 33.00 176 PHE A CA 1
ATOM 1332 C C . PHE A 1 176 ? 24.442 5.457 52.849 1.00 33.00 176 PHE A C 1
ATOM 1334 O O . PHE A 1 176 ? 25.241 4.876 53.587 1.00 33.00 176 PHE A O 1
ATOM 1341 N N . PRO A 1 177 ? 23.345 6.058 53.345 1.00 31.20 177 PRO A N 1
ATOM 1342 C CA . PRO A 1 177 ? 22.879 5.797 54.697 1.00 31.20 177 PRO A CA 1
ATOM 1343 C C . PRO A 1 177 ? 22.261 4.394 54.756 1.00 31.20 177 PRO A C 1
ATOM 1345 O O . PRO A 1 177 ? 21.405 4.050 53.939 1.00 31.20 177 PRO A O 1
ATOM 1348 N N . ASP A 1 178 ? 22.688 3.596 55.734 1.00 29.84 178 ASP A N 1
ATOM 1349 C CA . ASP A 1 178 ? 22.069 2.313 56.062 1.00 29.84 178 ASP A CA 1
ATOM 1350 C C . ASP A 1 178 ? 20.577 2.518 56.363 1.00 29.84 178 ASP A C 1
ATOM 1352 O O . ASP A 1 178 ? 20.194 3.138 57.358 1.00 29.84 178 ASP A O 1
ATOM 1356 N N . VAL A 1 179 ? 19.716 1.991 55.494 1.00 32.34 179 VAL A N 1
ATOM 1357 C CA . VAL A 1 179 ? 18.281 1.880 55.759 1.00 32.34 179 VAL A CA 1
ATOM 1358 C C . VAL A 1 179 ? 18.068 0.605 56.571 1.00 32.34 179 VAL A C 1
ATOM 1360 O O . VAL A 1 179 ? 17.998 -0.498 56.029 1.00 32.34 179 VAL A O 1
ATOM 1363 N N . GLU A 1 180 ? 17.977 0.753 57.894 1.00 31.14 180 GLU A N 1
ATOM 1364 C CA . GLU A 1 180 ? 17.519 -0.311 58.786 1.00 31.14 180 GLU A CA 1
ATOM 1365 C C . GLU A 1 180 ? 16.091 -0.739 58.403 1.00 31.14 180 GLU A C 1
ATOM 1367 O O . GLU A 1 180 ? 15.132 0.035 58.491 1.00 31.14 180 GLU A O 1
ATOM 1372 N N . LEU A 1 181 ? 15.937 -2.005 57.999 1.00 34.03 181 LEU A N 1
ATOM 1373 C CA . LEU A 1 181 ? 14.635 -2.648 57.839 1.00 34.03 181 LEU A CA 1
ATOM 1374 C C . LEU A 1 181 ? 13.908 -2.700 59.192 1.00 34.03 181 LEU A C 1
ATOM 1376 O O . LEU A 1 181 ? 14.178 -3.555 60.037 1.00 34.03 181 LEU A O 1
ATOM 1380 N N . SER A 1 182 ? 12.924 -1.821 59.367 1.00 28.59 182 SER A N 1
ATOM 1381 C CA . SER A 1 182 ? 11.956 -1.906 60.458 1.00 28.59 182 SER A CA 1
ATOM 1382 C C . SER A 1 182 ? 11.049 -3.129 60.267 1.00 28.59 182 SER A C 1
ATOM 1384 O O . SER A 1 182 ? 10.311 -3.253 59.289 1.00 28.59 182 SER A O 1
ATOM 1386 N N . THR A 1 183 ? 11.126 -4.067 61.209 1.00 39.31 183 THR A N 1
ATOM 1387 C CA . THR A 1 183 ? 10.293 -5.277 61.277 1.00 39.31 183 THR A CA 1
ATOM 1388 C C . THR A 1 183 ? 8.810 -4.958 61.522 1.00 39.31 183 THR A C 1
ATOM 1390 O O . THR A 1 183 ? 8.516 -4.127 62.385 1.00 39.31 183 THR A O 1
ATOM 1393 N N . PRO A 1 184 ? 7.851 -5.673 60.899 1.00 41.78 184 PRO A N 1
ATOM 1394 C CA . PRO A 1 184 ? 6.431 -5.497 61.196 1.00 41.78 184 PRO A CA 1
ATOM 1395 C C . PRO A 1 184 ? 6.008 -6.232 62.487 1.00 41.78 184 PRO A C 1
ATOM 1397 O O . PRO A 1 184 ? 6.587 -7.266 62.847 1.00 41.78 184 PRO A O 1
ATOM 1400 N N . PRO A 1 185 ? 4.970 -5.747 63.199 1.00 39.25 185 PRO A N 1
ATOM 1401 C CA . PRO A 1 185 ? 4.552 -6.321 64.470 1.00 39.25 185 PRO A CA 1
ATOM 1402 C C . PRO A 1 185 ? 3.774 -7.631 64.289 1.00 39.25 185 PRO A C 1
ATOM 1404 O O . PRO A 1 185 ? 2.809 -7.733 63.532 1.00 39.25 185 PRO A O 1
ATOM 1407 N N . LYS A 1 186 ? 4.168 -8.637 65.077 1.00 39.59 186 LYS A N 1
ATOM 1408 C CA . LYS A 1 186 ? 3.479 -9.924 65.233 1.00 39.59 186 LYS A CA 1
ATOM 1409 C C . LYS A 1 186 ? 2.056 -9.723 65.769 1.00 39.59 186 LYS A C 1
ATOM 1411 O O . LYS A 1 186 ? 1.887 -9.297 66.911 1.00 39.59 186 LYS A O 1
ATOM 1416 N N . LYS A 1 187 ? 1.043 -10.184 65.031 1.00 35.88 187 LYS A N 1
ATOM 1417 C CA . LYS A 1 187 ? -0.239 -10.605 65.616 1.00 35.88 187 LYS A CA 1
ATOM 1418 C C . LYS A 1 187 ? -0.410 -12.111 65.451 1.00 35.88 187 LYS A C 1
ATOM 1420 O O . LYS A 1 187 ? -0.360 -12.656 64.356 1.00 35.88 187 LYS A O 1
ATOM 1425 N N . LYS A 1 188 ? -0.566 -12.769 66.600 1.00 48.72 188 LYS A N 1
ATOM 1426 C CA . LYS A 1 188 ? -0.914 -14.179 66.750 1.00 48.72 188 LYS A CA 1
ATOM 1427 C C . LYS A 1 188 ? -2.360 -14.369 66.289 1.00 48.72 188 LYS A C 1
ATOM 1429 O O . LYS A 1 188 ? -3.225 -13.654 66.783 1.00 48.72 188 LYS A O 1
ATOM 1434 N N . ASN A 1 189 ? -2.624 -15.362 65.445 1.00 32.34 189 ASN A N 1
ATOM 1435 C CA . ASN A 1 189 ? -3.686 -16.317 65.742 1.00 32.34 189 ASN A CA 1
ATOM 1436 C C . ASN A 1 189 ? -3.552 -17.612 64.941 1.00 32.34 189 ASN A C 1
ATOM 1438 O O . ASN A 1 189 ? -3.338 -17.643 63.736 1.00 32.34 189 ASN A O 1
ATOM 1442 N N . THR A 1 190 ? -3.671 -18.676 65.717 1.00 40.31 190 THR A N 1
ATOM 1443 C CA . THR A 1 190 ? -3.603 -20.091 65.405 1.00 40.31 190 THR A CA 1
ATOM 1444 C C . THR A 1 190 ? -4.834 -20.549 64.625 1.00 40.31 190 THR A C 1
ATOM 1446 O O . THR A 1 190 ? -5.950 -20.397 65.115 1.00 40.31 190 THR A O 1
ATOM 1449 N N . ARG A 1 191 ? -4.635 -21.234 63.495 1.00 30.47 191 ARG A N 1
ATOM 1450 C CA . ARG A 1 191 ? -5.418 -22.430 63.143 1.00 30.47 191 ARG A CA 1
ATOM 1451 C C . ARG A 1 191 ? -4.653 -23.278 62.128 1.00 30.47 191 ARG A C 1
ATOM 1453 O O . ARG A 1 191 ? -4.431 -22.874 60.995 1.00 30.47 191 ARG A O 1
ATOM 1460 N N . GLN A 1 192 ? -4.216 -24.441 62.601 1.00 37.91 192 GLN A N 1
ATOM 1461 C CA . GLN A 1 192 ? -3.637 -25.518 61.809 1.00 37.91 192 GLN A CA 1
ATOM 1462 C C . GLN A 1 192 ? -4.699 -26.107 60.876 1.00 37.91 192 GLN A C 1
ATOM 1464 O O . GLN A 1 192 ? -5.769 -26.496 61.339 1.00 37.91 192 GLN A O 1
ATOM 1469 N N . LEU A 1 193 ? -4.355 -26.251 59.600 1.00 32.91 193 LEU A N 1
ATOM 1470 C CA . LEU A 1 193 ? -4.878 -27.294 58.723 1.00 32.91 193 LEU A CA 1
ATOM 1471 C C . LEU A 1 193 ? -3.664 -27.922 58.035 1.00 32.91 193 LEU A C 1
ATOM 1473 O O . LEU A 1 193 ? -2.980 -27.282 57.242 1.00 32.91 193 LEU A O 1
ATOM 1477 N N . GLN A 1 194 ? -3.354 -29.150 58.445 1.00 37.00 194 GLN A N 1
ATOM 1478 C CA . GLN A 1 194 ? -2.376 -30.018 57.801 1.00 37.00 194 GLN A CA 1
ATOM 1479 C C . GLN A 1 194 ? -2.986 -30.545 56.499 1.00 37.00 194 GLN A C 1
ATOM 1481 O O . GLN A 1 194 ? -4.053 -31.153 56.532 1.00 37.00 194 GLN A O 1
ATOM 1486 N N . LEU A 1 195 ? -2.292 -30.356 55.378 1.00 30.27 195 LEU A N 1
ATOM 1487 C CA . LEU A 1 195 ? -2.428 -31.222 54.211 1.00 30.27 195 LEU A CA 1
ATOM 1488 C C . LEU A 1 195 ? -1.027 -31.720 53.852 1.00 30.27 195 LEU A C 1
ATOM 1490 O O . LEU A 1 195 ? -0.170 -30.951 53.418 1.00 30.27 195 LEU A O 1
ATOM 1494 N N . GLU A 1 196 ? -0.789 -33.002 54.110 1.00 31.31 196 GLU A N 1
ATOM 1495 C CA . GLU A 1 196 ? 0.398 -33.719 53.660 1.00 31.31 196 GLU A CA 1
ATOM 1496 C C . GLU A 1 196 ? 0.265 -34.038 52.166 1.00 31.31 196 GLU A C 1
ATOM 1498 O O . GLU A 1 196 ? -0.752 -34.579 51.733 1.00 31.31 196 GLU A O 1
ATOM 1503 N N . PHE A 1 197 ? 1.315 -33.757 51.393 1.00 32.69 197 PHE A N 1
ATOM 1504 C CA . PHE A 1 197 ? 1.527 -34.364 50.080 1.00 32.69 197 PHE A CA 1
ATOM 1505 C C . PHE A 1 197 ? 2.789 -35.238 50.124 1.00 32.69 197 PHE A C 1
ATOM 1507 O O . PHE A 1 197 ? 3.792 -34.838 50.727 1.00 32.69 197 PHE A O 1
ATOM 1514 N N . PRO A 1 198 ? 2.762 -36.436 49.512 1.00 35.62 198 PRO A N 1
ATOM 1515 C CA . PRO A 1 198 ? 3.850 -37.393 49.607 1.00 35.62 198 PRO A CA 1
ATOM 1516 C C . PRO A 1 198 ? 5.031 -36.990 48.717 1.00 35.62 198 PRO A C 1
ATOM 1518 O O . PRO A 1 198 ? 4.873 -36.601 47.561 1.00 35.62 198 PRO A O 1
ATOM 1521 N N . LYS A 1 199 ? 6.240 -37.150 49.264 1.00 40.25 199 LYS A N 1
ATOM 1522 C CA . LYS A 1 199 ? 7.500 -37.133 48.515 1.00 40.25 199 LYS A CA 1
ATOM 1523 C C . LYS A 1 199 ? 7.539 -38.321 47.552 1.00 40.25 199 LYS A C 1
ATOM 1525 O O . LYS A 1 199 ? 7.541 -39.464 48.005 1.00 40.25 199 LYS A O 1
ATOM 1530 N N . ALA A 1 200 ? 7.668 -38.046 46.257 1.00 32.31 200 ALA A N 1
ATOM 1531 C CA . ALA A 1 200 ? 8.124 -39.016 45.270 1.00 32.31 200 ALA A CA 1
ATOM 1532 C C . ALA A 1 200 ? 9.522 -38.638 44.768 1.00 32.31 200 ALA A C 1
ATOM 1534 O O . ALA A 1 200 ? 9.904 -37.471 44.710 1.00 32.31 200 ALA A O 1
ATOM 1535 N N . GLN A 1 201 ? 10.289 -39.689 44.531 1.00 32.34 201 GLN A N 1
ATOM 1536 C CA . GLN A 1 201 ? 11.737 -39.762 44.515 1.00 32.34 201 GLN A CA 1
ATOM 1537 C C . GLN A 1 201 ? 12.371 -39.258 43.219 1.00 32.34 201 GLN A C 1
ATOM 1539 O O . GLN A 1 201 ? 11.774 -39.273 42.147 1.00 32.34 201 GLN A O 1
ATOM 1544 N N . ALA A 1 202 ? 13.634 -38.871 43.368 1.00 38.69 202 ALA A N 1
ATOM 1545 C CA . ALA A 1 202 ? 14.580 -38.598 42.307 1.00 38.69 202 ALA A CA 1
ATOM 1546 C C . ALA A 1 202 ? 14.727 -39.781 41.336 1.00 38.69 202 ALA A C 1
ATOM 1548 O O . ALA A 1 202 ? 14.948 -40.915 41.761 1.00 38.69 202 ALA A O 1
ATOM 1549 N N . ALA A 1 203 ? 14.722 -39.475 40.041 1.00 30.86 203 ALA A N 1
ATOM 1550 C CA . ALA A 1 203 ? 15.405 -40.265 39.031 1.00 30.86 203 ALA A CA 1
ATOM 1551 C C . ALA A 1 203 ? 16.273 -39.314 38.203 1.00 30.86 203 ALA A C 1
ATOM 1553 O O . ALA A 1 203 ? 15.802 -38.368 37.577 1.00 30.86 203 ALA A O 1
ATOM 1554 N N . THR A 1 204 ? 17.571 -39.546 38.298 1.00 34.53 204 THR A N 1
ATOM 1555 C CA . THR A 1 204 ? 18.638 -38.919 37.532 1.00 34.53 204 THR A CA 1
ATOM 1556 C C . THR A 1 204 ? 18.637 -39.385 36.077 1.00 34.53 204 THR A C 1
ATOM 1558 O O . THR A 1 204 ? 18.471 -40.575 35.820 1.00 34.53 204 THR A O 1
ATOM 1561 N N . ASN A 1 205 ? 19.052 -38.463 35.203 1.00 32.94 205 ASN A N 1
ATOM 1562 C CA . ASN A 1 205 ? 19.820 -38.689 33.974 1.00 32.94 205 ASN A CA 1
ATOM 1563 C C . ASN A 1 205 ? 19.040 -38.992 32.679 1.00 32.94 205 ASN A C 1
ATOM 1565 O O . ASN A 1 205 ? 18.735 -40.147 32.405 1.00 32.94 205 ASN A O 1
ATOM 1569 N N . THR A 1 206 ? 18.853 -37.982 31.817 1.00 31.16 206 THR A N 1
ATOM 1570 C CA . THR A 1 206 ? 19.271 -38.038 30.396 1.00 31.16 206 THR A CA 1
ATOM 1571 C C . THR A 1 206 ? 19.276 -36.634 29.769 1.00 31.16 206 THR A C 1
ATOM 1573 O O . THR A 1 206 ? 18.239 -36.004 29.622 1.00 31.16 206 THR A O 1
ATOM 1576 N N . GLN A 1 207 ? 20.487 -36.162 29.472 1.00 30.34 207 GLN A N 1
ATOM 1577 C CA . GLN A 1 207 ? 20.915 -35.535 28.217 1.00 30.34 207 GLN A CA 1
ATOM 1578 C C . GLN A 1 207 ? 20.061 -34.404 27.603 1.00 30.34 207 GLN A C 1
ATOM 1580 O O . GLN A 1 207 ? 19.009 -34.606 27.008 1.00 30.34 207 GLN A O 1
ATOM 1585 N N . SER A 1 208 ? 20.636 -33.210 27.724 1.00 41.75 208 SER A N 1
ATOM 1586 C CA . SER A 1 208 ? 20.443 -31.998 26.932 1.00 41.75 208 SER A CA 1
ATOM 1587 C C . SER A 1 208 ? 20.470 -32.237 25.418 1.00 41.75 208 SER A C 1
ATOM 1589 O O . SER A 1 208 ? 21.388 -32.908 24.958 1.00 41.75 208 SER A O 1
ATOM 1591 N N . ASP A 1 209 ? 19.524 -31.638 24.682 1.00 35.16 209 ASP A N 1
ATOM 1592 C CA . ASP A 1 209 ? 19.789 -30.833 23.474 1.00 35.16 209 ASP A CA 1
ATOM 1593 C C . ASP A 1 209 ? 18.520 -30.090 22.976 1.00 35.16 209 ASP A C 1
ATOM 1595 O O . ASP A 1 209 ? 17.429 -30.651 22.923 1.00 35.16 209 ASP A O 1
ATOM 1599 N N . GLU A 1 210 ? 18.732 -28.816 22.619 1.00 34.69 210 GLU A N 1
ATOM 1600 C CA . GLU A 1 210 ? 17.932 -27.865 21.812 1.00 34.69 210 GLU A CA 1
ATOM 1601 C C . GLU A 1 210 ? 16.522 -27.379 22.232 1.00 34.69 210 GLU A C 1
ATOM 1603 O O . GLU A 1 210 ? 15.528 -28.099 22.135 1.00 34.69 210 GLU A O 1
ATOM 1608 N N . PRO A 1 211 ? 16.381 -26.045 22.405 1.00 35.25 211 PRO A N 1
ATOM 1609 C CA . PRO A 1 211 ? 15.187 -25.291 22.044 1.00 35.25 211 PRO A CA 1
ATOM 1610 C C . PRO A 1 211 ? 15.500 -24.275 20.921 1.00 35.25 211 PRO A C 1
ATOM 1612 O O . PRO A 1 211 ? 15.308 -23.080 21.097 1.00 35.25 211 PRO A O 1
ATOM 1615 N N . GLU A 1 212 ? 15.990 -24.728 19.760 1.00 37.84 212 GLU A N 1
ATOM 1616 C CA . GLU A 1 212 ? 16.173 -23.876 18.557 1.00 37.84 212 GLU A CA 1
ATOM 1617 C C . GLU A 1 212 ? 15.321 -24.318 17.346 1.00 37.84 212 GLU A C 1
ATOM 1619 O O . GLU A 1 212 ? 15.296 -23.662 16.305 1.00 37.84 212 GLU A O 1
ATOM 1624 N N . ARG A 1 213 ? 14.537 -25.399 17.475 1.00 37.75 213 ARG A N 1
ATOM 1625 C CA . ARG A 1 213 ? 13.779 -25.988 16.353 1.00 37.75 213 ARG A CA 1
ATOM 1626 C C . ARG A 1 213 ? 12.388 -25.413 16.085 1.00 37.75 213 ARG A C 1
ATOM 1628 O O . ARG A 1 213 ? 11.848 -25.662 15.015 1.00 37.75 213 ARG A O 1
ATOM 1635 N N . VAL A 1 214 ? 11.800 -24.637 16.996 1.00 37.81 214 VAL A N 1
ATOM 1636 C CA . VAL A 1 214 ? 10.376 -24.249 16.873 1.00 37.81 214 VAL A CA 1
ATOM 1637 C C . VAL A 1 214 ? 10.163 -22.952 16.073 1.00 37.81 214 VAL A C 1
ATOM 1639 O O . VAL A 1 214 ? 9.096 -22.771 15.496 1.00 37.81 214 VAL A O 1
ATOM 1642 N N . LEU A 1 215 ? 11.182 -22.093 15.936 1.00 37.78 215 LEU A N 1
ATOM 1643 C CA . LEU A 1 215 ? 11.088 -20.834 15.171 1.00 37.78 215 LEU A CA 1
ATOM 1644 C C . LEU A 1 215 ? 11.654 -20.917 13.742 1.00 37.78 215 LEU A C 1
ATOM 1646 O O . LEU A 1 215 ? 11.245 -20.148 12.883 1.00 37.78 215 LEU A O 1
ATOM 1650 N N . ARG A 1 216 ? 12.508 -21.902 13.427 1.00 36.72 216 ARG A N 1
ATOM 1651 C CA . ARG A 1 216 ? 13.018 -22.114 12.053 1.00 36.72 216 ARG A CA 1
ATOM 1652 C C . ARG A 1 216 ? 12.066 -22.898 11.141 1.00 36.72 216 ARG A C 1
ATOM 1654 O O . ARG A 1 216 ? 12.350 -23.074 9.960 1.00 36.72 216 ARG A O 1
ATOM 1661 N N . GLN A 1 217 ? 10.943 -23.385 11.667 1.00 37.16 217 GLN A N 1
ATOM 1662 C CA . GLN A 1 217 ? 10.022 -24.258 10.931 1.00 37.16 217 GLN A CA 1
ATOM 1663 C C . GLN A 1 217 ? 8.875 -23.493 10.247 1.00 37.16 217 GLN A C 1
ATOM 1665 O O . GLN A 1 217 ? 8.170 -24.060 9.417 1.00 37.16 217 GLN A O 1
ATOM 1670 N N . THR A 1 218 ? 8.680 -22.206 10.554 1.00 38.00 218 THR A N 1
ATOM 1671 C CA . THR A 1 218 ? 7.593 -21.398 9.977 1.00 38.00 218 THR A CA 1
ATOM 1672 C C . THR A 1 218 ? 7.939 -20.754 8.638 1.00 38.00 218 THR A C 1
ATOM 1674 O O . THR A 1 218 ? 7.043 -20.681 7.798 1.00 38.00 218 THR A O 1
ATOM 1677 N N . ASP A 1 219 ? 9.206 -20.402 8.403 1.00 39.66 219 ASP A N 1
ATOM 1678 C CA . ASP A 1 219 ? 9.662 -19.797 7.136 1.00 39.66 219 ASP A CA 1
ATOM 1679 C C . ASP A 1 219 ? 10.176 -20.834 6.130 1.00 39.66 219 ASP A C 1
ATOM 1681 O O . ASP A 1 219 ? 10.070 -20.655 4.917 1.00 39.66 219 ASP A O 1
ATOM 1685 N N . ARG A 1 220 ? 10.630 -21.989 6.629 1.00 40.47 220 ARG A N 1
ATOM 1686 C CA . ARG A 1 220 ? 11.116 -23.103 5.810 1.00 40.47 220 ARG A CA 1
ATOM 1687 C C . ARG A 1 220 ? 10.022 -23.733 4.937 1.00 40.47 220 ARG A C 1
ATOM 1689 O O . ARG A 1 220 ? 10.311 -24.171 3.839 1.00 40.47 220 ARG A O 1
ATOM 1696 N N . VAL A 1 221 ? 8.756 -23.705 5.363 1.00 44.75 221 VAL A N 1
ATOM 1697 C CA . VAL A 1 221 ? 7.649 -24.389 4.658 1.00 44.75 221 VAL A CA 1
ATOM 1698 C C . VAL A 1 221 ? 7.154 -23.633 3.417 1.00 44.75 221 VAL A C 1
ATOM 1700 O O . VAL A 1 221 ? 6.592 -24.255 2.521 1.00 44.75 221 VAL A O 1
ATOM 1703 N N . MET A 1 222 ? 7.347 -22.309 3.340 1.00 42.78 222 MET A N 1
ATOM 1704 C CA . MET A 1 222 ? 7.051 -21.562 2.109 1.00 42.78 222 MET A CA 1
ATOM 1705 C C . MET A 1 222 ? 8.193 -21.701 1.101 1.00 42.78 222 MET A C 1
ATOM 1707 O O . MET A 1 222 ? 7.909 -21.910 -0.070 1.00 42.78 222 MET A O 1
ATOM 1711 N N . ALA A 1 223 ? 9.454 -21.697 1.550 1.00 48.59 223 ALA A N 1
ATOM 1712 C CA . ALA A 1 223 ? 10.593 -22.029 0.691 1.00 48.59 223 ALA A CA 1
ATOM 1713 C C . ALA A 1 223 ? 10.511 -23.479 0.161 1.00 48.59 223 ALA A C 1
ATOM 1715 O O . ALA A 1 223 ? 10.648 -23.692 -1.038 1.00 48.59 223 ALA A O 1
ATOM 1716 N N . GLU A 1 224 ? 10.149 -24.452 1.011 1.00 47.78 224 GLU A N 1
ATOM 1717 C CA . GLU A 1 224 ? 10.028 -25.876 0.643 1.00 47.78 224 GLU A CA 1
ATOM 1718 C C . GLU A 1 224 ? 8.894 -26.178 -0.360 1.00 47.78 224 GLU A C 1
ATOM 1720 O O . GLU A 1 224 ? 8.924 -27.217 -1.013 1.00 47.78 224 GLU A O 1
ATOM 1725 N N . LEU A 1 225 ? 7.897 -25.297 -0.527 1.00 48.97 225 LEU A N 1
ATOM 1726 C CA . LEU A 1 225 ? 6.854 -25.468 -1.560 1.00 48.97 225 LEU A CA 1
ATOM 1727 C C . LEU A 1 225 ? 7.273 -24.993 -2.938 1.00 48.97 225 LEU A C 1
ATOM 1729 O O . LEU A 1 225 ? 6.697 -25.433 -3.927 1.00 48.97 225 LEU A O 1
ATOM 1733 N N . PHE A 1 226 ? 8.259 -24.109 -2.992 1.00 52.78 226 PHE A N 1
ATOM 1734 C CA . PHE A 1 226 ? 8.834 -23.638 -4.240 1.00 52.78 226 PHE A CA 1
ATOM 1735 C C . PHE A 1 226 ? 10.160 -24.355 -4.579 1.00 52.78 226 PHE A C 1
ATOM 1737 O O . PHE A 1 226 ? 10.723 -24.110 -5.640 1.00 52.78 226 PHE A O 1
ATOM 1744 N N . GLU A 1 227 ? 10.634 -25.263 -3.714 1.00 43.09 227 GLU A N 1
ATOM 1745 C CA . GLU A 1 227 ? 11.786 -26.160 -3.928 1.00 43.09 227 GLU A CA 1
ATOM 1746 C C . GLU A 1 227 ? 11.381 -27.577 -4.389 1.00 43.09 227 GLU A C 1
ATOM 1748 O O . GLU A 1 227 ? 12.192 -28.499 -4.330 1.00 43.09 227 GLU A O 1
ATOM 1753 N N . SER A 1 228 ? 10.143 -27.815 -4.850 1.00 36.41 228 SER A N 1
ATOM 1754 C CA . SER A 1 228 ? 9.801 -29.154 -5.347 1.00 36.41 228 SER A CA 1
ATOM 1755 C C . SER A 1 228 ? 10.515 -29.432 -6.676 1.00 36.41 228 SER A C 1
ATOM 1757 O O . SER A 1 228 ? 10.086 -28.946 -7.725 1.00 36.41 228 SER A O 1
ATOM 1759 N N . ASP A 1 229 ? 11.573 -30.242 -6.623 1.00 38.50 229 ASP A N 1
ATOM 1760 C CA . ASP A 1 229 ? 12.205 -30.889 -7.772 1.00 38.50 229 ASP A CA 1
ATOM 1761 C C . ASP A 1 229 ? 11.156 -31.696 -8.552 1.00 38.50 229 ASP A C 1
ATOM 1763 O O . ASP A 1 229 ? 10.873 -32.864 -8.269 1.00 38.50 229 ASP A O 1
ATOM 1767 N N . TYR A 1 230 ? 10.542 -31.060 -9.548 1.00 39.66 230 TYR A N 1
ATOM 1768 C CA . TYR A 1 230 ? 9.785 -31.759 -10.572 1.00 39.66 230 TYR A CA 1
ATOM 1769 C C . TYR A 1 230 ? 10.792 -32.353 -11.560 1.00 39.66 230 TYR A C 1
ATOM 1771 O O . TYR A 1 230 ? 11.171 -31.710 -12.540 1.00 39.66 230 TYR A O 1
ATOM 1779 N N . GLU A 1 231 ? 11.254 -33.580 -11.303 1.00 34.97 231 GLU A N 1
ATOM 1780 C CA . GLU A 1 231 ? 11.895 -34.368 -12.356 1.00 34.97 231 GLU A CA 1
ATOM 1781 C C . GLU A 1 231 ? 10.849 -34.655 -13.449 1.00 34.97 231 GLU A C 1
ATOM 1783 O O . GLU A 1 231 ? 9.818 -35.281 -13.167 1.00 34.97 231 GLU A O 1
ATOM 1788 N N . PRO A 1 232 ? 11.071 -34.224 -14.705 1.00 32.78 232 PRO A N 1
ATOM 1789 C CA . PRO A 1 232 ? 10.164 -34.556 -15.788 1.00 32.78 232 PRO A CA 1
ATOM 1790 C C . PRO A 1 232 ? 10.206 -36.070 -16.003 1.00 32.78 232 PRO A C 1
ATOM 1792 O O . PRO A 1 232 ? 11.214 -36.632 -16.432 1.00 32.78 232 PRO A O 1
ATOM 1795 N N . SER A 1 233 ? 9.094 -36.745 -15.706 1.00 35.69 233 SER A N 1
ATOM 1796 C CA . SER A 1 233 ? 8.934 -38.156 -16.055 1.00 35.69 233 SER A CA 1
ATOM 1797 C C . SER A 1 233 ? 9.150 -38.331 -17.563 1.00 35.69 233 SER A C 1
ATOM 1799 O O . SER A 1 233 ? 8.553 -37.588 -18.349 1.00 35.69 233 SER A O 1
ATOM 1801 N N . PRO A 1 234 ? 9.979 -39.297 -17.998 1.00 35.66 234 PRO A N 1
ATOM 1802 C CA . PRO A 1 234 ? 10.252 -39.495 -19.408 1.00 35.66 234 PRO A CA 1
ATOM 1803 C C . PRO A 1 234 ? 8.965 -39.930 -20.106 1.00 35.66 234 PRO A C 1
ATOM 1805 O O . PRO A 1 234 ? 8.304 -40.889 -19.696 1.00 35.66 234 PRO A O 1
ATOM 1808 N N . LEU A 1 235 ? 8.619 -39.201 -21.166 1.00 33.53 235 LEU A N 1
ATOM 1809 C CA . LEU A 1 235 ? 7.563 -39.553 -22.103 1.00 33.53 235 LEU A CA 1
ATOM 1810 C C . LEU A 1 235 ? 7.729 -41.019 -22.519 1.00 33.53 235 LEU A C 1
ATOM 1812 O O . LEU A 1 235 ? 8.692 -41.399 -23.182 1.00 33.53 235 LEU A O 1
ATOM 1816 N N . ARG A 1 236 ? 6.767 -41.847 -22.107 1.00 36.00 236 ARG A N 1
ATOM 1817 C CA . ARG A 1 236 ? 6.564 -43.183 -22.658 1.00 36.00 236 ARG A CA 1
ATOM 1818 C C . ARG A 1 236 ? 6.164 -43.028 -24.123 1.00 36.00 236 ARG A C 1
ATOM 1820 O O . ARG A 1 236 ? 5.025 -42.678 -24.418 1.00 36.00 236 ARG A O 1
ATOM 1827 N N . GLU A 1 237 ? 7.093 -43.342 -25.019 1.00 44.38 237 GLU A N 1
ATOM 1828 C CA . GLU A 1 237 ? 6.777 -43.812 -26.364 1.00 44.38 237 GLU A CA 1
ATOM 1829 C C . GLU A 1 237 ? 5.876 -45.047 -26.243 1.00 44.38 237 GLU A C 1
ATOM 1831 O O . GLU A 1 237 ? 6.307 -46.124 -25.825 1.00 44.38 237 GLU A O 1
ATOM 1836 N N . ALA A 1 238 ? 4.601 -44.877 -26.582 1.00 39.25 238 ALA A N 1
ATOM 1837 C CA . ALA A 1 238 ? 3.701 -45.972 -26.891 1.00 39.25 238 ALA A CA 1
ATOM 1838 C C . ALA A 1 238 ? 3.372 -45.899 -28.382 1.00 39.25 238 ALA A C 1
ATOM 1840 O O . ALA A 1 238 ? 2.875 -44.897 -28.892 1.00 39.25 238 ALA A O 1
ATOM 1841 N N . ALA A 1 239 ? 3.734 -46.986 -29.050 1.00 39.69 239 ALA A N 1
ATOM 1842 C CA . ALA A 1 239 ? 3.489 -47.305 -30.438 1.00 39.69 239 ALA A CA 1
ATOM 1843 C C . ALA A 1 239 ? 2.000 -47.270 -30.809 1.00 39.69 239 ALA A C 1
ATOM 1845 O O . ALA A 1 239 ? 1.176 -47.720 -30.023 1.00 39.69 239 ALA A O 1
ATOM 1846 N N . GLU A 1 240 ? 1.699 -46.838 -32.038 1.00 34.84 240 GLU A N 1
ATOM 1847 C CA . GLU A 1 240 ? 0.875 -47.565 -33.021 1.00 34.84 240 GLU A CA 1
ATOM 1848 C C . GLU A 1 240 ? 0.617 -46.687 -34.256 1.00 34.84 240 GLU A C 1
ATOM 1850 O O . GLU A 1 240 ? 0.013 -45.626 -34.156 1.00 34.84 240 GLU A O 1
ATOM 1855 N N . SER A 1 241 ? 1.034 -47.150 -35.439 1.00 34.84 241 SER A N 1
ATOM 1856 C CA . SER A 1 241 ? 0.245 -46.990 -36.670 1.00 34.84 241 SER A CA 1
ATOM 1857 C C . SER A 1 241 ? 0.811 -47.882 -37.776 1.00 34.84 241 SER A C 1
ATOM 1859 O O . SER A 1 241 ? 1.709 -47.515 -38.533 1.00 34.84 241 SER A O 1
ATOM 1861 N N . THR A 1 242 ? 0.246 -49.079 -37.858 1.00 39.75 242 THR A N 1
ATOM 1862 C CA . THR A 1 242 ? 0.317 -50.011 -38.988 1.00 39.75 242 THR A CA 1
ATOM 1863 C C . THR A 1 242 ? -0.294 -49.371 -40.251 1.00 39.75 242 THR A C 1
ATOM 1865 O O . THR A 1 242 ? -1.331 -48.717 -40.139 1.00 39.75 242 THR A O 1
ATOM 1868 N N . PRO A 1 243 ? 0.282 -49.546 -41.457 1.00 48.41 243 PRO A N 1
ATOM 1869 C CA . PRO A 1 243 ? -0.271 -48.977 -42.688 1.00 48.41 243 PRO A CA 1
ATOM 1870 C C . PRO A 1 243 ? -1.404 -49.847 -43.274 1.00 48.41 243 PRO A C 1
ATOM 1872 O O . PRO A 1 243 ? -1.367 -51.074 -43.133 1.00 48.41 243 PRO A O 1
ATOM 1875 N N . PRO A 1 244 ? -2.400 -49.253 -43.962 1.00 48.72 244 PRO A N 1
ATOM 1876 C CA . PRO A 1 244 ? -3.466 -50.003 -44.620 1.00 48.72 244 PRO A CA 1
ATOM 1877 C C . PRO A 1 244 ? -2.989 -50.647 -45.938 1.00 48.72 244 PRO A C 1
ATOM 1879 O O . PRO A 1 244 ? -2.011 -50.192 -46.539 1.00 48.72 244 PRO A O 1
ATOM 1882 N N . PRO A 1 245 ? -3.662 -51.717 -46.404 1.00 48.50 245 PRO A N 1
ATOM 1883 C CA . PRO A 1 245 ? -3.219 -52.506 -47.545 1.00 48.50 245 PRO A CA 1
ATOM 1884 C C . PRO A 1 245 ? -3.530 -51.834 -48.887 1.00 48.50 245 PRO A C 1
ATOM 1886 O O . PRO A 1 245 ? -4.582 -51.227 -49.085 1.00 48.50 245 PRO A O 1
ATOM 1889 N N . ALA A 1 246 ? -2.605 -52.028 -49.825 1.00 39.06 246 ALA A N 1
ATOM 1890 C CA . ALA A 1 246 ? -2.741 -51.692 -51.231 1.00 39.06 246 ALA A CA 1
ATOM 1891 C C . ALA A 1 246 ? -3.902 -52.462 -51.884 1.00 39.06 246 ALA A C 1
ATOM 1893 O O . ALA A 1 246 ? -3.942 -53.694 -51.845 1.00 39.06 246 ALA A O 1
ATOM 1894 N N . LEU A 1 247 ? -4.806 -51.732 -52.539 1.00 43.81 247 LEU A N 1
ATOM 1895 C CA . LEU A 1 247 ? -5.792 -52.273 -53.469 1.00 43.81 247 LEU A CA 1
ATOM 1896 C C . LEU A 1 247 ? -5.517 -51.726 -54.873 1.00 43.81 247 LEU A C 1
ATOM 1898 O O . LEU A 1 247 ? -5.796 -50.576 -55.182 1.00 43.81 247 LEU A O 1
ATOM 1902 N N . GLN A 1 248 ? -4.881 -52.610 -55.639 1.00 38.81 248 GLN A N 1
ATOM 1903 C CA . GLN A 1 248 ? -4.983 -52.896 -57.071 1.00 38.81 248 GLN A CA 1
ATOM 1904 C C . GLN A 1 248 ? -5.536 -51.822 -58.021 1.00 38.81 248 GLN A C 1
ATOM 1906 O O . GLN A 1 248 ? -6.720 -51.490 -58.020 1.00 38.81 248 GLN A O 1
ATOM 1911 N N . ASP A 1 249 ? -4.645 -51.452 -58.942 1.00 38.28 249 ASP A N 1
ATOM 1912 C CA . ASP A 1 249 ? -4.906 -50.939 -60.282 1.00 38.28 249 ASP A CA 1
ATOM 1913 C C . ASP A 1 249 ? -5.961 -51.767 -61.030 1.00 38.28 249 ASP A C 1
ATOM 1915 O O . ASP A 1 249 ? -5.828 -52.984 -61.160 1.00 38.28 249 ASP A O 1
ATOM 1919 N N . THR A 1 250 ? -6.947 -51.094 -61.624 1.00 39.38 250 THR A N 1
ATOM 1920 C CA . THR A 1 250 ? -7.396 -51.436 -62.979 1.00 39.38 250 THR A CA 1
ATOM 1921 C C . THR A 1 250 ? -7.746 -50.169 -63.747 1.00 39.38 250 THR A C 1
ATOM 1923 O O . THR A 1 250 ? -8.443 -49.277 -63.267 1.00 39.38 250 THR A O 1
ATOM 1926 N N . ASP A 1 251 ? -7.186 -50.128 -64.948 1.00 35.75 251 ASP A N 1
ATOM 1927 C CA . ASP A 1 251 ? -7.281 -49.119 -65.988 1.00 35.75 251 ASP A CA 1
ATOM 1928 C C . ASP A 1 251 ? -8.715 -48.733 -66.363 1.00 35.75 251 ASP A C 1
ATOM 1930 O O . ASP A 1 251 ? -9.526 -49.612 -66.646 1.00 35.75 251 ASP A O 1
ATOM 1934 N N . THR A 1 252 ? -8.988 -47.435 -66.549 1.00 36.06 252 THR A N 1
ATOM 1935 C CA . THR A 1 252 ? -9.685 -46.954 -67.760 1.00 36.06 252 THR A CA 1
ATOM 1936 C C . THR A 1 252 ? -9.402 -45.462 -68.017 1.00 36.06 252 THR A C 1
ATOM 1938 O O . THR A 1 252 ? -9.794 -44.589 -67.254 1.00 36.06 252 THR A O 1
ATOM 1941 N N . GLU A 1 253 ? -8.659 -45.216 -69.095 1.00 33.41 253 GLU A N 1
ATOM 1942 C CA . GLU A 1 253 ? -8.728 -44.106 -70.064 1.00 33.41 253 GLU A CA 1
ATOM 1943 C C . GLU A 1 253 ? -9.085 -42.659 -69.616 1.00 33.41 253 GLU A C 1
ATOM 1945 O O . GLU A 1 253 ? -10.221 -42.297 -69.334 1.00 33.41 253 GLU A O 1
ATOM 1950 N N . LYS A 1 254 ? -8.056 -41.797 -69.709 1.00 31.59 254 LYS A N 1
ATOM 1951 C CA . LYS A 1 254 ? -8.000 -40.435 -70.314 1.00 31.59 254 LYS A CA 1
ATOM 1952 C C . LYS A 1 254 ? -9.156 -40.050 -71.288 1.00 31.59 254 LYS A C 1
ATOM 1954 O O . LYS A 1 254 ? -9.711 -40.960 -71.890 1.00 31.59 254 LYS A O 1
ATOM 1959 N N . PRO A 1 255 ? -9.334 -38.762 -71.710 1.00 48.25 255 PRO A N 1
ATOM 1960 C CA . PRO A 1 255 ? -8.722 -37.496 -71.248 1.00 48.25 255 PRO A CA 1
ATOM 1961 C C . PRO A 1 255 ? -9.628 -36.213 -71.280 1.00 48.25 255 PRO A C 1
ATOM 1963 O O . PRO A 1 255 ? -10.705 -36.195 -71.856 1.00 48.25 255 PRO A O 1
ATOM 1966 N N . LEU A 1 256 ? -9.056 -35.101 -70.780 1.00 29.95 256 LEU A N 1
ATOM 1967 C CA . LEU A 1 256 ? -9.139 -33.700 -71.270 1.00 29.95 256 LEU A CA 1
ATOM 1968 C C . LEU A 1 256 ? -10.475 -32.902 -71.248 1.00 29.95 256 LEU A C 1
ATOM 1970 O O . LEU A 1 256 ? -11.354 -33.086 -72.076 1.00 29.95 256 LEU A O 1
ATOM 1974 N N . SER A 1 257 ? -10.421 -31.819 -70.456 1.00 29.48 257 SER A N 1
ATOM 1975 C CA . SER A 1 257 ? -10.621 -30.413 -70.877 1.00 29.48 257 SER A CA 1
ATOM 1976 C C . SER A 1 257 ? -12.015 -29.783 -71.016 1.00 29.48 257 SER A C 1
ATOM 1978 O O . SER A 1 257 ? -12.892 -30.296 -71.691 1.00 29.48 257 SER A O 1
ATOM 1980 N N . LEU A 1 258 ? -12.041 -28.513 -70.566 1.00 29.27 258 LEU A N 1
ATOM 1981 C CA . LEU A 1 258 ? -12.765 -27.354 -71.124 1.00 29.27 258 LEU A CA 1
ATOM 1982 C C . LEU A 1 258 ? -14.298 -27.329 -70.989 1.00 29.27 258 LEU A C 1
ATOM 1984 O O . LEU A 1 258 ? -14.996 -28.002 -71.732 1.00 29.27 258 LEU A O 1
ATOM 1988 N N . LEU A 1 259 ? -14.832 -26.405 -70.179 1.00 29.20 259 LEU A N 1
ATOM 1989 C CA . LEU A 1 259 ? -15.336 -25.099 -70.648 1.00 29.20 259 LEU A CA 1
ATOM 1990 C C . LEU A 1 259 ? -16.064 -24.332 -69.535 1.00 29.20 259 LEU A C 1
ATOM 1992 O O . LEU A 1 259 ? -16.804 -24.890 -68.732 1.00 29.20 259 LEU A O 1
ATOM 1996 N N . ALA A 1 260 ? -15.844 -23.022 -69.552 1.00 37.62 260 ALA A N 1
ATOM 1997 C CA . ALA A 1 260 ? -16.613 -22.011 -68.848 1.00 37.62 260 ALA A CA 1
ATOM 1998 C C . ALA A 1 260 ? -18.051 -21.908 -69.384 1.00 37.62 260 ALA A C 1
ATOM 2000 O O . ALA A 1 260 ? -18.260 -22.066 -70.586 1.00 37.62 260 ALA A O 1
ATOM 2001 N N . ALA A 1 261 ? -18.999 -21.519 -68.526 1.00 31.55 261 ALA A N 1
ATOM 2002 C CA . ALA A 1 261 ? -20.171 -20.736 -68.919 1.00 31.55 261 ALA A CA 1
ATOM 2003 C C . ALA A 1 261 ? -20.842 -20.071 -67.703 1.00 31.55 261 ALA A C 1
ATOM 2005 O O . ALA A 1 261 ? -20.983 -20.675 -66.644 1.00 31.55 261 ALA A O 1
ATOM 2006 N N . HIS A 1 262 ? -21.235 -18.814 -67.916 1.00 36.50 262 HIS A N 1
ATOM 2007 C CA . HIS A 1 262 ? -22.135 -17.970 -67.127 1.00 36.50 262 HIS A CA 1
ATOM 2008 C C . HIS A 1 262 ? -23.458 -18.633 -66.714 1.00 36.50 262 HIS A C 1
ATOM 2010 O O . HIS A 1 262 ? -23.917 -19.512 -67.431 1.00 36.50 262 HIS A O 1
ATOM 2016 N N . VAL A 1 263 ? -24.081 -18.101 -65.648 1.00 34.31 263 VAL A N 1
ATOM 2017 C CA . VAL A 1 263 ? -25.499 -17.660 -65.477 1.00 34.31 263 VAL A CA 1
ATOM 2018 C C . VAL A 1 263 ? -25.600 -17.210 -63.998 1.00 34.31 263 VAL A C 1
ATOM 2020 O O . VAL A 1 263 ? -25.219 -17.972 -63.120 1.00 34.31 263 VAL A O 1
ATOM 2023 N N . ASP A 1 264 ? -25.749 -15.936 -63.636 1.00 29.11 264 ASP A N 1
ATOM 2024 C CA . ASP A 1 264 ? -26.896 -15.013 -63.731 1.00 29.11 264 ASP A CA 1
ATOM 2025 C C . ASP A 1 264 ? -28.043 -15.282 -62.712 1.00 29.11 264 ASP A C 1
ATOM 2027 O O . ASP A 1 264 ? -28.589 -16.377 -62.636 1.00 29.11 264 ASP A O 1
ATOM 2031 N N . THR A 1 265 ? -28.375 -14.201 -61.985 1.00 30.44 265 THR A N 1
ATOM 2032 C CA . THR A 1 265 ? -29.683 -13.763 -61.435 1.00 30.44 265 THR A CA 1
ATOM 2033 C C . THR A 1 265 ? -30.375 -14.344 -60.170 1.00 30.44 265 THR A C 1
ATOM 2035 O O . THR A 1 265 ? -30.544 -15.545 -59.992 1.00 30.44 265 THR A O 1
ATOM 2038 N N . THR A 1 266 ? -30.929 -13.382 -59.389 1.00 30.28 266 THR A N 1
ATOM 2039 C CA . THR A 1 266 ? -32.060 -13.390 -58.400 1.00 30.28 266 THR A CA 1
ATOM 2040 C C . THR A 1 266 ? -31.823 -14.041 -57.024 1.00 30.28 266 THR A C 1
ATOM 2042 O O . THR A 1 266 ? -31.374 -15.173 -56.962 1.00 30.28 266 THR A O 1
ATOM 2045 N N . SER A 1 267 ? -32.029 -13.440 -55.837 1.00 39.53 267 SER A N 1
ATOM 2046 C CA . SER A 1 267 ? -32.824 -12.309 -55.295 1.00 39.53 267 SER A CA 1
ATOM 2047 C C . SER A 1 267 ? -34.350 -12.416 -55.415 1.00 39.53 267 SER A C 1
ATOM 2049 O O . SER A 1 267 ? -34.898 -11.936 -56.395 1.00 39.53 267 SER A O 1
ATOM 2051 N N . GLU A 1 268 ? -34.989 -12.946 -54.363 1.00 32.09 268 GLU A N 1
ATOM 2052 C CA . GLU A 1 268 ? -36.375 -12.743 -53.867 1.00 32.09 268 GLU A CA 1
ATOM 2053 C C . GLU A 1 268 ? -36.367 -13.258 -52.400 1.00 32.09 268 GLU A C 1
ATOM 2055 O O . GLU A 1 268 ? -35.808 -14.326 -52.156 1.00 32.09 268 GLU A O 1
ATOM 2060 N N . LEU A 1 269 ? -36.690 -12.526 -51.319 1.00 45.41 269 LEU A N 1
ATOM 2061 C CA . LEU A 1 269 ? -37.901 -11.785 -50.906 1.00 45.41 269 LEU A CA 1
ATOM 2062 C C . LEU A 1 269 ? -39.194 -12.615 -50.903 1.00 45.41 269 LEU A C 1
ATOM 2064 O O . LEU A 1 269 ? -39.703 -12.936 -51.966 1.00 45.41 269 LEU A O 1
ATOM 2068 N N . VAL A 1 270 ? -39.736 -12.851 -49.700 1.00 38.81 270 VAL A N 1
ATOM 2069 C CA . VAL A 1 270 ? -41.171 -12.982 -49.352 1.00 38.81 270 VAL A CA 1
ATOM 2070 C C . VAL A 1 270 ? -41.264 -12.493 -47.891 1.00 38.81 270 VAL A C 1
ATOM 2072 O O . VAL A 1 270 ? -40.527 -12.999 -47.045 1.00 38.81 270 VAL A O 1
ATOM 2075 N N . ASP A 1 271 ? -41.820 -11.308 -47.616 1.00 35.84 271 ASP A N 1
ATOM 2076 C CA . ASP A 1 271 ? -43.250 -11.002 -47.380 1.00 35.84 271 ASP A CA 1
ATOM 2077 C C . ASP A 1 271 ? -43.864 -11.798 -46.208 1.00 35.84 271 ASP A C 1
ATOM 2079 O O . ASP A 1 271 ? -43.745 -13.016 -46.137 1.00 35.84 271 ASP A O 1
ATOM 2083 N N . ASP A 1 272 ? -44.537 -11.136 -45.260 1.00 37.09 272 ASP A N 1
ATOM 2084 C CA . ASP A 1 272 ? -45.945 -10.782 -45.480 1.00 37.09 272 ASP A CA 1
ATOM 2085 C C . ASP A 1 272 ? -46.569 -10.022 -44.285 1.00 37.09 272 ASP A C 1
ATOM 2087 O O . ASP A 1 272 ? -46.417 -10.416 -43.131 1.00 37.09 272 ASP A O 1
ATOM 2091 N N . THR A 1 273 ? -47.308 -8.960 -44.634 1.00 36.25 273 THR A N 1
ATOM 2092 C CA . THR A 1 273 ? -48.569 -8.404 -44.067 1.00 36.25 273 THR A CA 1
ATOM 2093 C C . THR A 1 273 ? -48.826 -8.320 -42.549 1.00 36.25 273 THR A C 1
ATOM 2095 O O . THR A 1 273 ? -48.608 -9.257 -41.799 1.00 36.25 273 THR A O 1
ATOM 2098 N N . GLY A 1 274 ? -49.468 -7.279 -42.007 1.00 33.88 274 GLY A N 1
ATOM 2099 C CA . GLY A 1 274 ? -50.210 -6.169 -42.610 1.00 33.88 274 GLY A CA 1
ATOM 2100 C C . GLY A 1 274 ? -51.384 -5.730 -41.711 1.00 33.88 274 GLY A C 1
ATOM 2101 O O . GLY A 1 274 ? -51.792 -6.479 -40.826 1.00 33.88 274 GLY A O 1
ATOM 2102 N N . ALA A 1 275 ? -51.939 -4.554 -42.043 1.00 35.53 275 ALA A N 1
ATOM 2103 C CA . ALA A 1 275 ? -53.233 -3.975 -41.632 1.00 35.53 275 ALA A CA 1
ATOM 2104 C C . ALA A 1 275 ? -53.325 -3.329 -40.226 1.00 35.53 275 ALA A C 1
ATOM 2106 O O . ALA A 1 275 ? -52.871 -3.899 -39.245 1.00 35.53 275 ALA A O 1
ATOM 2107 N N . ASP A 1 276 ? -53.971 -2.178 -40.005 1.00 35.97 276 ASP A N 1
ATOM 2108 C CA . ASP A 1 276 ? -54.629 -1.169 -40.856 1.00 35.97 276 ASP A CA 1
ATOM 2109 C C . ASP A 1 276 ? -55.109 -0.014 -39.938 1.00 35.97 276 ASP A C 1
ATOM 2111 O O . ASP A 1 276 ? -55.325 -0.243 -38.749 1.00 35.97 276 ASP A O 1
ATOM 2115 N N . ALA A 1 277 ? -55.308 1.170 -40.536 1.00 35.34 277 ALA A N 1
ATOM 2116 C CA . ALA A 1 277 ? -56.119 2.332 -40.131 1.00 35.34 277 ALA A CA 1
ATOM 2117 C C . ALA A 1 277 ? -55.896 2.968 -38.737 1.00 35.34 277 ALA A C 1
ATOM 2119 O O . ALA A 1 277 ? -55.939 2.321 -37.703 1.00 35.34 277 ALA A O 1
ATOM 2120 N N . GLY A 1 278 ? -55.765 4.282 -38.573 1.00 31.39 278 GLY A N 1
ATOM 2121 C CA . GLY A 1 278 ? -55.986 5.423 -39.455 1.00 31.39 278 GLY A CA 1
ATOM 2122 C C . GLY A 1 278 ? -56.387 6.625 -38.584 1.00 31.39 278 GLY A C 1
ATOM 2123 O O . GLY A 1 278 ? -57.048 6.410 -37.574 1.00 31.39 278 GLY A O 1
ATOM 2124 N N . THR A 1 279 ? -56.023 7.840 -39.030 1.00 34.53 279 THR A N 1
ATOM 2125 C CA . THR A 1 279 ? -56.819 9.094 -38.901 1.00 34.53 279 THR A CA 1
ATOM 2126 C C . THR A 1 279 ? -57.048 9.618 -37.457 1.00 34.53 279 THR A C 1
ATOM 2128 O O . THR A 1 279 ? -57.477 8.883 -36.588 1.00 34.53 279 THR A O 1
ATOM 2131 N N . GLU A 1 280 ? -56.943 10.877 -37.035 1.00 35.16 280 GLU A N 1
ATOM 2132 C CA . GLU A 1 280 ? -56.564 12.216 -37.501 1.00 35.16 280 GLU A CA 1
ATOM 2133 C C . GLU A 1 280 ? -56.936 13.150 -36.308 1.00 35.16 280 GLU A C 1
ATOM 2135 O O . GLU A 1 280 ? -57.693 12.742 -35.428 1.00 35.16 280 GLU A O 1
ATOM 2140 N N . LEU A 1 281 ? -56.481 14.410 -36.325 1.00 36.47 281 LEU A N 1
ATOM 2141 C CA . LEU A 1 281 ? -57.006 15.571 -35.566 1.00 36.47 281 LEU A CA 1
ATOM 2142 C C . LEU A 1 281 ? -56.511 15.838 -34.124 1.00 36.47 281 LEU A C 1
ATOM 2144 O O . LEU A 1 281 ? -57.025 15.336 -33.132 1.00 36.47 281 LEU A O 1
ATOM 2148 N N . ALA A 1 282 ? -55.529 16.742 -34.058 1.00 38.59 282 ALA A N 1
ATOM 2149 C CA . ALA A 1 282 ? -55.632 18.113 -33.531 1.00 38.59 282 ALA A CA 1
ATOM 2150 C C . ALA A 1 282 ? -56.538 18.422 -32.315 1.00 38.59 282 ALA A C 1
ATOM 2152 O O . ALA A 1 282 ? -57.759 18.310 -32.392 1.00 38.59 282 ALA A O 1
ATOM 2153 N N . ASN A 1 283 ? -55.904 18.976 -31.272 1.00 35.75 283 ASN A N 1
ATOM 2154 C CA . ASN A 1 283 ? -56.190 20.240 -30.553 1.00 35.75 283 ASN A CA 1
ATOM 2155 C C . ASN A 1 283 ? -55.731 20.071 -29.094 1.00 35.75 283 ASN A C 1
ATOM 2157 O O . ASN A 1 283 ? -56.088 19.104 -28.433 1.00 35.75 283 ASN A O 1
ATOM 2161 N N . ASP A 1 284 ? -54.717 20.809 -28.655 1.00 36.69 284 ASP A N 1
ATOM 2162 C CA . ASP A 1 284 ? -54.819 22.160 -28.089 1.00 36.69 284 ASP A CA 1
ATOM 2163 C C . ASP A 1 284 ? -55.740 22.227 -26.859 1.00 36.69 284 ASP A C 1
ATOM 2165 O O . ASP A 1 284 ? -56.951 22.033 -26.947 1.00 36.69 284 ASP A O 1
ATOM 2169 N N . ASP A 1 285 ? -55.108 22.597 -25.746 1.00 35.22 285 ASP A N 1
ATOM 2170 C CA . ASP A 1 285 ? -55.537 23.675 -24.855 1.00 35.22 285 ASP A CA 1
ATOM 2171 C C . ASP A 1 285 ? -55.791 23.334 -23.369 1.00 35.22 285 ASP A C 1
ATOM 2173 O O . ASP A 1 285 ? -56.476 22.387 -22.996 1.00 35.22 285 ASP A O 1
ATOM 2177 N N . THR A 1 286 ? -55.173 24.203 -22.562 1.00 38.03 286 THR A N 1
ATOM 2178 C CA . THR A 1 286 ? -55.518 24.705 -21.222 1.00 38.03 286 THR A CA 1
ATOM 2179 C C . THR A 1 286 ? -55.859 23.785 -20.036 1.00 38.03 286 THR A C 1
ATOM 2181 O O . THR A 1 286 ? -56.854 23.075 -19.991 1.00 38.03 286 THR A O 1
ATOM 2184 N N . GLY A 1 287 ? -55.157 24.058 -18.923 1.00 30.89 287 GLY A N 1
ATOM 2185 C CA . GLY A 1 287 ? -55.862 24.577 -17.742 1.00 30.89 287 GLY A CA 1
ATOM 2186 C C . GLY A 1 287 ? -55.752 23.795 -16.429 1.00 30.89 287 GLY A C 1
ATOM 2187 O O . GLY A 1 287 ? -56.478 22.842 -16.203 1.00 30.89 287 GLY A O 1
ATOM 2188 N N . ALA A 1 288 ? -54.921 24.334 -15.532 1.00 36.53 288 ALA A N 1
ATOM 2189 C CA . ALA A 1 288 ? -55.310 24.796 -14.193 1.00 36.53 288 ALA A CA 1
ATOM 2190 C C . ALA A 1 288 ? -55.945 23.820 -13.163 1.00 36.53 288 ALA A C 1
ATOM 2192 O O . ALA A 1 288 ? -57.112 23.463 -13.242 1.00 36.53 288 ALA A O 1
ATOM 2193 N N . ASP A 1 289 ? -55.184 23.650 -12.074 1.00 34.56 289 ASP A N 1
ATOM 2194 C CA . ASP A 1 289 ? -55.544 24.096 -10.712 1.00 34.56 289 ASP A CA 1
ATOM 2195 C C . ASP A 1 289 ? -56.327 23.171 -9.751 1.00 34.56 289 ASP A C 1
ATOM 2197 O O . ASP A 1 289 ? -57.240 22.436 -10.108 1.00 34.56 289 ASP A O 1
ATOM 2201 N N . ALA A 1 290 ? -55.934 23.347 -8.483 1.00 36.12 290 ALA A N 1
ATOM 2202 C CA . ALA A 1 290 ? -56.593 23.069 -7.210 1.00 36.12 290 ALA A CA 1
ATOM 2203 C C . ALA A 1 290 ? -56.879 21.616 -6.782 1.00 36.12 290 ALA A C 1
ATOM 2205 O O . ALA A 1 290 ? -57.572 20.836 -7.427 1.00 36.12 290 ALA A O 1
ATOM 2206 N N . GLY A 1 291 ? -56.371 21.292 -5.587 1.00 33.59 291 GLY A N 1
ATOM 2207 C CA . GLY A 1 291 ? -56.589 20.025 -4.899 1.00 33.59 291 GLY A CA 1
ATOM 2208 C C . GLY A 1 291 ? -57.850 19.984 -4.046 1.00 33.59 291 GLY A C 1
ATOM 2209 O O . GLY A 1 291 ? -58.615 20.940 -3.999 1.00 33.59 291 GLY A O 1
ATOM 2210 N N . THR A 1 292 ? -58.048 18.882 -3.321 1.00 34.47 292 THR A N 1
ATOM 2211 C CA . THR A 1 292 ? -58.913 18.812 -2.133 1.00 34.47 292 THR A CA 1
ATOM 2212 C C . THR A 1 292 ? -58.582 17.546 -1.337 1.00 34.47 292 THR A C 1
ATOM 2214 O O . THR A 1 292 ? -58.506 16.454 -1.897 1.00 34.47 292 THR A O 1
ATOM 2217 N N . GLU A 1 293 ? -58.381 17.710 -0.029 1.00 41.47 293 GLU A N 1
ATOM 2218 C CA . GLU A 1 293 ? -58.480 16.660 0.988 1.00 41.47 293 GLU A CA 1
ATOM 2219 C C . GLU A 1 293 ? -59.848 15.965 0.934 1.00 41.47 293 GLU A C 1
ATOM 2221 O O . GLU A 1 293 ? -60.850 16.621 0.664 1.00 41.47 293 GLU A O 1
ATOM 2226 N N . LEU A 1 294 ? -59.922 14.684 1.304 1.00 37.06 294 LEU A N 1
ATOM 2227 C CA . LEU A 1 294 ? -61.091 14.144 2.005 1.00 37.06 294 LEU A CA 1
ATOM 2228 C C . LEU A 1 294 ? -60.751 12.816 2.689 1.00 37.06 294 LEU A C 1
ATOM 2230 O O . LEU A 1 294 ? -60.365 11.832 2.061 1.00 37.06 294 LEU A O 1
ATOM 2234 N N . ALA A 1 295 ? -60.916 12.842 4.008 1.00 37.34 295 ALA A N 1
ATOM 2235 C CA . ALA A 1 295 ? -60.968 11.702 4.902 1.00 37.34 295 ALA A CA 1
ATOM 2236 C C . ALA A 1 295 ? -62.157 10.783 4.581 1.00 37.34 295 ALA A C 1
ATOM 2238 O O . ALA A 1 295 ? -63.224 11.264 4.195 1.00 37.34 295 ALA A O 1
ATOM 2239 N N . VAL A 1 296 ? -62.002 9.482 4.843 1.00 43.75 296 VAL A N 1
ATOM 2240 C CA . VAL A 1 296 ? -63.128 8.562 5.054 1.00 43.75 296 VAL A CA 1
ATOM 2241 C C . VAL A 1 296 ? -62.780 7.595 6.187 1.00 43.75 296 VAL A C 1
ATOM 2243 O O . VAL A 1 296 ? -61.931 6.718 6.038 1.00 43.75 296 VAL A O 1
ATOM 2246 N N . ASP A 1 297 ? -63.466 7.790 7.312 1.00 35.59 297 ASP A N 1
ATOM 2247 C CA . ASP A 1 297 ? -63.742 6.797 8.351 1.00 35.59 297 ASP A CA 1
ATOM 2248 C C . ASP A 1 297 ? -64.651 5.679 7.814 1.00 35.59 297 ASP A C 1
ATOM 2250 O O . ASP A 1 297 ? -65.612 5.963 7.095 1.00 35.59 297 ASP A O 1
ATOM 2254 N N . ALA A 1 298 ? -64.423 4.433 8.245 1.00 39.25 298 ALA A N 1
ATOM 2255 C CA . ALA A 1 298 ? -65.467 3.404 8.342 1.00 39.25 298 ALA A CA 1
ATOM 2256 C C . ALA A 1 298 ? -65.055 2.243 9.274 1.00 39.25 298 ALA A C 1
ATOM 2258 O O . ALA A 1 298 ? -64.486 1.237 8.861 1.00 39.25 298 ALA A O 1
ATOM 2259 N N . ASP A 1 299 ? -65.341 2.453 10.555 1.00 34.62 299 ASP A N 1
ATOM 2260 C CA . ASP A 1 299 ? -65.964 1.561 11.543 1.00 34.62 299 ASP A CA 1
ATOM 2261 C C . ASP A 1 299 ? -66.264 0.062 11.237 1.00 34.62 299 ASP A C 1
ATOM 2263 O O . ASP A 1 299 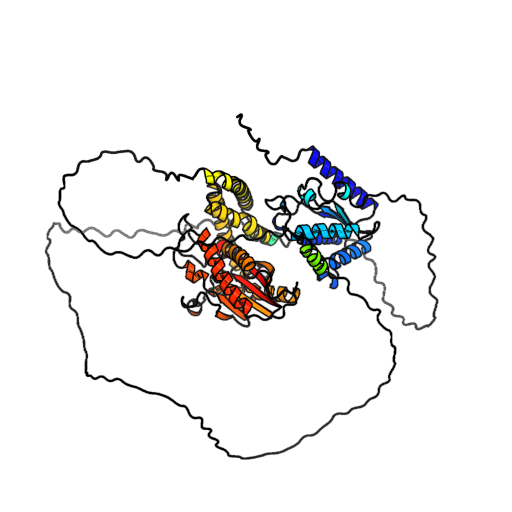? -66.958 -0.296 10.287 1.00 34.62 299 ASP A O 1
ATOM 2267 N N . VAL A 1 300 ? -65.913 -0.755 12.249 1.00 35.44 300 VAL A N 1
ATOM 2268 C CA . VAL A 1 300 ? -66.770 -1.722 12.990 1.00 35.44 300 VAL A CA 1
ATOM 2269 C C . VAL A 1 300 ? -67.114 -3.085 12.356 1.00 35.44 300 VAL A C 1
ATOM 2271 O O . VAL A 1 300 ? -67.981 -3.201 11.492 1.00 35.44 300 VAL A O 1
ATOM 2274 N N . ARG A 1 301 ? -66.592 -4.165 12.975 1.00 34.56 301 ARG A N 1
ATOM 2275 C CA . ARG A 1 301 ? -67.415 -5.131 13.749 1.00 34.56 301 ARG A CA 1
ATOM 2276 C C . ARG A 1 301 ? -66.610 -6.117 14.616 1.00 34.56 301 ARG A C 1
ATOM 2278 O O . ARG A 1 301 ? -65.720 -6.812 14.141 1.00 34.56 301 ARG A O 1
ATOM 2285 N N . ASP A 1 302 ? -67.050 -6.177 15.874 1.00 35.88 302 ASP A N 1
ATOM 2286 C CA . ASP A 1 302 ? -66.769 -7.121 16.963 1.00 35.88 302 ASP A CA 1
ATOM 2287 C C . ASP A 1 302 ? -67.092 -8.598 16.677 1.00 35.88 302 ASP A C 1
ATOM 2289 O O . ASP A 1 302 ? -68.010 -8.907 15.916 1.00 35.88 302 ASP A O 1
ATOM 2293 N N . THR A 1 303 ? -66.418 -9.499 17.411 1.00 34.12 303 THR A N 1
ATOM 2294 C CA . THR A 1 303 ? -66.965 -10.509 18.372 1.00 34.12 303 THR A CA 1
ATOM 2295 C C . THR A 1 303 ? -65.828 -11.493 18.728 1.00 34.12 303 THR A C 1
ATOM 2297 O O . THR A 1 303 ? -65.209 -12.048 17.832 1.00 34.12 303 THR A O 1
ATOM 2300 N N . ALA A 1 304 ? -65.346 -11.637 19.972 1.00 33.91 304 ALA A N 1
ATOM 2301 C CA . ALA A 1 304 ? -65.926 -12.273 21.175 1.00 33.91 304 ALA A CA 1
ATOM 2302 C C . ALA A 1 304 ? -64.880 -13.298 21.709 1.00 33.91 304 ALA A C 1
ATOM 2304 O O . ALA A 1 304 ? -64.513 -14.230 21.002 1.00 33.91 304 ALA A O 1
ATOM 2305 N N . THR A 1 305 ? -64.165 -12.974 22.796 1.00 37.19 305 THR A N 1
ATOM 2306 C CA . THR A 1 305 ? -64.264 -13.564 24.158 1.00 37.19 305 THR A CA 1
ATOM 2307 C C . THR A 1 305 ? -63.947 -15.058 24.314 1.00 37.19 305 THR A C 1
ATOM 2309 O O . THR A 1 305 ? -64.693 -15.906 23.840 1.00 37.19 305 THR A O 1
ATOM 2312 N N . LEU A 1 306 ? -62.926 -15.366 25.132 1.00 40.19 306 LEU A N 1
ATOM 2313 C CA . LEU A 1 306 ? -62.996 -16.355 26.221 1.00 40.19 306 LEU A CA 1
ATOM 2314 C C . LEU A 1 306 ? -61.826 -16.179 27.210 1.00 40.19 306 LEU A C 1
ATOM 2316 O O . LEU A 1 306 ? -60.681 -15.954 26.825 1.00 40.19 306 LEU A O 1
ATOM 2320 N N . GLU A 1 307 ? -62.190 -16.228 28.486 1.00 38.25 307 GLU A N 1
ATOM 2321 C CA . GLU A 1 307 ? -61.413 -15.977 29.700 1.00 38.25 307 GLU A CA 1
ATOM 2322 C C . GLU A 1 307 ? -60.538 -17.177 30.119 1.00 38.25 307 GLU A C 1
ATOM 2324 O O . GLU A 1 307 ? -60.883 -18.321 29.824 1.00 38.25 307 GLU A O 1
ATOM 2329 N N . ALA A 1 308 ? -59.468 -16.904 30.885 1.00 37.16 308 ALA A N 1
ATOM 2330 C CA . ALA A 1 308 ? -59.286 -17.343 32.287 1.00 37.16 308 ALA A CA 1
ATOM 2331 C C . ALA A 1 308 ? -57.855 -17.802 32.677 1.00 37.16 308 ALA A C 1
ATOM 2333 O O . ALA A 1 308 ? -57.233 -18.634 32.022 1.00 37.16 308 ALA A O 1
ATOM 2334 N N . ASP A 1 309 ? -57.445 -17.279 33.840 1.00 34.34 309 ASP A N 1
ATOM 2335 C CA . ASP A 1 309 ? -56.619 -17.867 34.910 1.00 34.34 309 ASP A CA 1
ATOM 2336 C C . ASP A 1 309 ? -55.071 -17.815 34.912 1.00 34.34 309 ASP A C 1
ATOM 2338 O O . ASP A 1 309 ? -54.346 -18.693 34.451 1.00 34.34 309 ASP A O 1
ATOM 2342 N N . THR A 1 310 ? -54.589 -16.792 35.633 1.00 41.25 310 THR A N 1
ATOM 2343 C CA . THR A 1 310 ? -53.414 -16.737 36.536 1.00 41.25 310 THR A CA 1
ATOM 2344 C C . THR A 1 310 ? -53.573 -17.704 37.742 1.00 41.25 310 THR A C 1
ATOM 2346 O O . THR A 1 310 ? -54.713 -18.081 38.018 1.00 41.25 310 THR A O 1
ATOM 2349 N N . PRO A 1 311 ? -52.527 -18.072 38.543 1.00 58.19 311 PRO A N 1
ATOM 2350 C CA . PRO A 1 311 ? -51.802 -17.106 39.400 1.00 58.19 311 PRO A CA 1
ATOM 2351 C C . PRO A 1 311 ? -50.317 -17.385 39.784 1.00 58.19 311 PRO A C 1
ATOM 2353 O O . PRO A 1 311 ? -49.833 -18.510 39.793 1.00 58.19 311 PRO A O 1
ATOM 2356 N N . SER A 1 312 ? -49.655 -16.281 40.173 1.00 36.84 312 SER A N 1
ATOM 2357 C CA . SER A 1 312 ? -48.692 -16.041 41.278 1.00 36.84 312 SER A CA 1
ATOM 2358 C C . SER A 1 312 ? -47.680 -17.098 41.751 1.00 36.84 312 SER A C 1
ATOM 2360 O O . SER A 1 312 ? -48.070 -18.158 42.226 1.00 36.84 312 SER A O 1
ATOM 2362 N N . ALA A 1 313 ? -46.414 -16.672 41.920 1.00 34.03 313 ALA A N 1
ATOM 2363 C CA . ALA A 1 313 ? -45.861 -16.308 43.245 1.00 34.03 313 ALA A CA 1
ATOM 2364 C C . ALA A 1 313 ? -44.382 -15.840 43.189 1.00 34.03 313 ALA A C 1
ATOM 2366 O O . ALA A 1 313 ? -43.497 -16.587 42.778 1.00 34.03 313 ALA A O 1
ATOM 2367 N N . GLU A 1 314 ? -44.120 -14.630 43.698 1.00 37.91 314 GLU A N 1
ATOM 2368 C CA . GLU A 1 314 ? -42.850 -14.240 44.343 1.00 37.91 314 GLU A CA 1
ATOM 2369 C C . GLU A 1 314 ? -42.735 -14.888 45.744 1.00 37.91 314 GLU A C 1
ATOM 2371 O O . GLU A 1 314 ? -43.724 -15.411 46.269 1.00 37.91 314 GLU A O 1
ATOM 2376 N N . PRO A 1 315 ? -41.572 -14.778 46.420 1.00 52.69 315 PRO A N 1
ATOM 2377 C CA . PRO A 1 315 ? -41.566 -13.821 47.532 1.00 52.69 315 PRO A CA 1
ATOM 2378 C C . PRO A 1 315 ? -40.253 -13.044 47.753 1.00 52.69 315 PRO A C 1
ATOM 2380 O O . PRO A 1 315 ? -39.137 -13.540 47.621 1.00 52.69 315 PRO A O 1
ATOM 2383 N N . SER A 1 316 ? -40.453 -11.814 48.218 1.00 42.50 316 SER A N 1
ATOM 2384 C CA . SER A 1 316 ? -39.508 -10.828 48.751 1.00 42.50 316 SER A CA 1
ATOM 2385 C C . SER A 1 316 ? -39.084 -11.040 50.221 1.00 42.50 316 SER A C 1
ATOM 2387 O O . SER A 1 316 ? -39.905 -11.493 51.020 1.00 42.50 316 SER A O 1
ATOM 2389 N N . ARG A 1 317 ? -37.870 -10.562 50.579 1.00 36.16 317 ARG A N 1
ATOM 2390 C CA . ARG A 1 317 ? -37.385 -9.913 5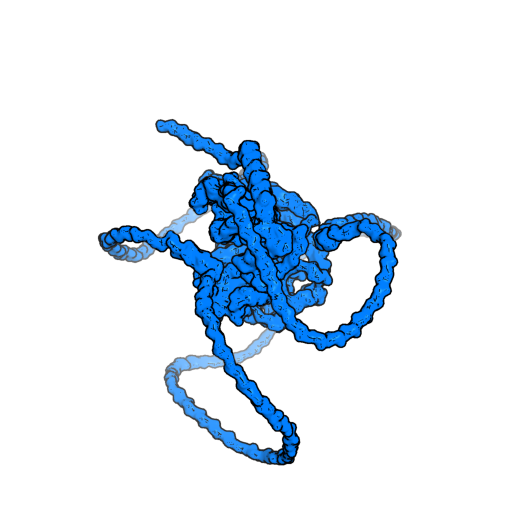1.845 1.00 36.16 317 ARG A CA 1
ATOM 2391 C C . ARG A 1 317 ? -35.910 -10.295 52.100 1.00 36.16 317 ARG A C 1
ATOM 2393 O O . ARG A 1 317 ? -35.580 -11.461 51.984 1.00 36.16 317 ARG A O 1
ATOM 2400 N N . GLY A 1 318 ? -34.978 -9.436 52.516 1.00 29.20 318 GLY A N 1
ATOM 2401 C CA . GLY A 1 318 ? -34.983 -8.022 52.892 1.00 29.20 318 GLY A CA 1
ATOM 2402 C C . GLY A 1 318 ? -33.690 -7.662 53.661 1.00 29.20 318 GLY A C 1
ATOM 2403 O O . GLY A 1 318 ? -32.993 -8.555 54.130 1.00 29.20 318 GLY A O 1
ATOM 2404 N N . LEU A 1 319 ? -33.483 -6.351 53.848 1.00 35.47 319 LEU A N 1
ATOM 2405 C CA . LEU A 1 319 ? -32.651 -5.649 54.851 1.00 35.47 319 LEU A CA 1
ATOM 2406 C C . LEU A 1 319 ? -31.139 -5.433 54.602 1.00 35.47 319 LEU A C 1
ATOM 2408 O O . LEU A 1 319 ? -30.344 -6.356 54.474 1.00 35.47 319 LEU A O 1
ATOM 2412 N N . ALA A 1 320 ? -30.791 -4.139 54.631 1.00 36.06 320 ALA A N 1
ATOM 2413 C CA . ALA A 1 320 ? -29.462 -3.527 54.696 1.00 36.06 320 ALA A CA 1
ATOM 2414 C C . ALA A 1 320 ? -28.774 -3.728 56.072 1.00 36.06 320 ALA A C 1
ATOM 2416 O O . ALA A 1 320 ? -29.415 -4.216 57.008 1.00 36.06 320 ALA A O 1
ATOM 2417 N N . PRO A 1 321 ? -27.502 -3.304 56.230 1.00 48.84 321 PRO A N 1
ATOM 2418 C CA . PRO A 1 321 ? -27.283 -1.918 56.659 1.00 48.84 321 PRO A CA 1
ATOM 2419 C C . PRO A 1 321 ? -26.107 -1.174 55.991 1.00 48.84 321 PRO A C 1
ATOM 2421 O O . PRO A 1 321 ? -25.148 -1.747 55.487 1.00 48.84 321 PRO A O 1
ATOM 2424 N N . THR A 1 322 ? -26.254 0.147 56.055 1.00 36.31 322 THR A N 1
ATOM 2425 C CA . THR A 1 322 ? -25.297 1.259 55.937 1.00 36.31 322 THR A CA 1
ATOM 2426 C C . THR A 1 322 ? -23.926 1.043 56.578 1.00 36.31 322 THR A C 1
ATOM 2428 O O . THR A 1 322 ? -23.889 0.730 57.763 1.00 36.31 322 THR A O 1
ATOM 2431 N N . GLU A 1 323 ? -22.853 1.438 55.880 1.00 34.38 323 GLU A N 1
ATOM 2432 C CA . GLU A 1 323 ? -21.719 2.175 56.466 1.00 34.38 323 GLU A CA 1
ATOM 2433 C C . GLU A 1 323 ? -21.150 3.187 55.457 1.00 34.38 323 GLU A C 1
ATOM 2435 O O . GLU A 1 323 ? -20.937 2.891 54.283 1.00 34.38 323 GLU A O 1
ATOM 2440 N N . SER A 1 324 ? -20.965 4.411 55.949 1.00 33.66 324 SER A N 1
ATOM 2441 C CA . SER A 1 324 ? -20.335 5.540 55.280 1.00 33.66 324 SER A CA 1
ATOM 2442 C C . SER A 1 324 ? -18.818 5.494 55.449 1.00 33.66 324 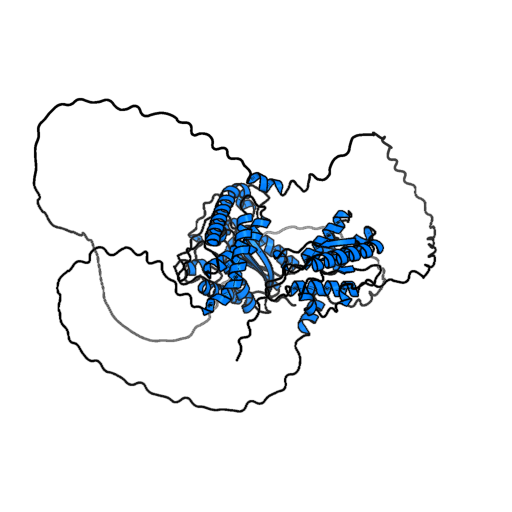SER A C 1
ATOM 2444 O O . SER A 1 324 ? -18.344 5.353 56.575 1.00 33.66 324 SER A O 1
ATOM 2446 N N . ALA A 1 325 ? -18.069 5.767 54.386 1.00 32.88 325 ALA A N 1
ATOM 2447 C CA . ALA A 1 325 ? -16.739 6.358 54.491 1.00 32.88 325 ALA A CA 1
ATOM 2448 C C . ALA A 1 325 ? -16.485 7.221 53.251 1.00 32.88 325 ALA A C 1
ATOM 2450 O O . ALA A 1 325 ? -16.274 6.733 52.146 1.00 32.88 325 ALA A O 1
ATOM 2451 N N . THR A 1 326 ? -16.591 8.526 53.466 1.00 34.19 326 THR A N 1
ATOM 2452 C CA . THR A 1 326 ? -16.025 9.591 52.644 1.00 34.19 326 THR A CA 1
ATOM 2453 C C . THR A 1 326 ? -14.503 9.480 52.648 1.00 34.19 326 THR A C 1
ATOM 2455 O O . THR A 1 326 ? -13.904 9.683 53.699 1.00 34.19 326 THR A O 1
ATOM 2458 N N . ASP A 1 327 ? -13.898 9.235 51.488 1.00 30.66 327 ASP A N 1
ATOM 2459 C CA . ASP A 1 327 ? -12.519 9.631 51.202 1.00 30.66 327 ASP A CA 1
ATOM 2460 C C . ASP A 1 327 ? -12.481 10.241 49.799 1.00 30.66 327 ASP A C 1
ATOM 2462 O O . ASP A 1 327 ? -12.888 9.629 48.810 1.00 30.66 327 ASP A O 1
ATOM 2466 N N . ALA A 1 328 ? -12.075 11.506 49.749 1.00 36.88 328 ALA A N 1
ATOM 2467 C CA . ALA A 1 328 ? -11.953 12.295 48.537 1.00 36.88 328 ALA A CA 1
ATOM 2468 C C . ALA A 1 328 ? -10.742 11.811 47.721 1.00 36.88 328 ALA A C 1
ATOM 2470 O O . ALA A 1 328 ? -9.631 11.807 48.256 1.00 36.88 328 ALA A O 1
ATOM 2471 N N . PRO A 1 329 ? -10.893 11.448 46.435 1.00 36.06 329 PRO A N 1
ATOM 2472 C CA . PRO A 1 329 ? -9.739 11.318 45.568 1.00 36.06 329 PRO A CA 1
ATOM 2473 C C . PRO A 1 329 ? -9.250 12.727 45.233 1.00 36.06 329 PRO A C 1
ATOM 2475 O O . PRO A 1 329 ? -10.003 13.559 44.724 1.00 36.06 329 PRO A O 1
ATOM 2478 N N . GLY A 1 330 ? -7.989 12.989 45.573 1.00 32.44 330 GLY A N 1
ATOM 2479 C CA . GLY A 1 330 ? -7.284 14.193 45.164 1.00 32.44 330 GLY A CA 1
ATOM 2480 C C . GLY A 1 330 ? -7.423 14.400 43.660 1.00 32.44 330 GLY A C 1
ATOM 2481 O O . GLY A 1 330 ? -7.318 13.458 42.876 1.00 32.44 330 GLY A O 1
ATOM 2482 N N . GLU A 1 331 ? -7.697 15.646 43.304 1.00 29.08 331 GLU A N 1
ATOM 2483 C CA . GLU A 1 331 ? -7.788 16.177 41.954 1.00 29.08 331 GLU A CA 1
ATOM 2484 C C . GLU A 1 331 ? -6.501 15.833 41.185 1.00 29.08 331 GLU A C 1
ATOM 2486 O O . GLU A 1 331 ? -5.472 16.496 41.303 1.00 29.08 331 GLU A O 1
ATOM 2491 N N . TRP A 1 332 ? -6.537 14.714 40.461 1.00 31.94 332 TRP A N 1
ATOM 2492 C CA . TRP A 1 332 ? -5.493 14.310 39.533 1.00 31.94 332 TRP A CA 1
ATOM 2493 C C . TRP A 1 332 ? -5.772 15.067 38.242 1.00 31.94 332 TRP A C 1
ATOM 2495 O O . TRP A 1 332 ? -6.699 14.736 37.502 1.00 31.94 332 TRP A O 1
ATOM 2505 N N . THR A 1 333 ? -5.021 16.136 38.002 1.00 30.97 333 THR A N 1
ATOM 2506 C CA . THR A 1 333 ? -5.014 16.773 36.691 1.00 30.97 333 THR A CA 1
ATOM 2507 C C . THR A 1 333 ? -4.434 15.761 35.696 1.00 30.97 333 THR A C 1
ATOM 2509 O O . THR A 1 333 ? -3.314 15.282 35.899 1.00 30.97 333 THR A O 1
ATOM 2512 N N . PRO A 1 334 ? -5.171 15.359 34.644 1.00 30.62 334 PRO A N 1
ATOM 2513 C CA . PRO A 1 334 ? -4.603 14.487 33.629 1.00 30.62 334 PRO A CA 1
ATOM 2514 C C . PRO A 1 334 ? -3.433 15.221 32.972 1.00 30.62 334 PRO A C 1
ATOM 2516 O O . PRO A 1 334 ? -3.581 16.338 32.477 1.00 30.62 334 PRO A O 1
ATOM 2519 N N . SER A 1 335 ? -2.252 14.602 33.003 1.00 36.34 335 SER A N 1
ATOM 2520 C CA . SER A 1 335 ? -1.143 15.039 32.155 1.00 36.34 335 SER A CA 1
ATOM 2521 C C . SER A 1 335 ? -1.572 14.889 30.689 1.00 36.34 335 SER A C 1
ATOM 2523 O O . SER A 1 335 ? -2.245 13.903 30.373 1.00 36.34 335 SER A O 1
ATOM 2525 N N . PRO A 1 336 ? -1.232 15.840 29.802 1.00 34.66 336 PRO A N 1
ATOM 2526 C CA . PRO A 1 336 ? -1.589 15.747 28.391 1.00 34.66 336 PRO A CA 1
ATOM 2527 C C . PRO A 1 336 ? -1.046 14.443 27.794 1.00 34.66 336 PRO A C 1
ATOM 2529 O O . PRO A 1 336 ? 0.058 14.004 28.128 1.00 34.66 336 PRO A O 1
ATOM 2532 N N . SER A 1 337 ? -1.843 13.798 26.941 1.00 42.00 337 SER A N 1
ATOM 2533 C CA . SER A 1 337 ? -1.421 12.601 26.213 1.00 42.00 337 SER A CA 1
ATOM 2534 C C . SER A 1 337 ? -0.238 12.926 25.293 1.00 42.00 337 SER A C 1
ATOM 2536 O O . SER A 1 337 ? -0.075 14.065 24.856 1.00 42.00 337 SER A O 1
ATOM 2538 N N . PHE A 1 338 ? 0.582 11.919 24.974 1.00 41.81 338 PHE A N 1
ATOM 2539 C CA . PHE A 1 338 ? 1.706 12.055 24.037 1.00 41.81 338 PHE A CA 1
ATOM 2540 C C . PHE A 1 338 ? 1.279 12.704 22.712 1.00 41.81 338 PHE A C 1
ATOM 2542 O O . PHE A 1 338 ? 1.962 13.608 22.245 1.00 41.81 338 PHE A O 1
ATOM 2549 N N . GLN A 1 339 ? 0.105 12.325 22.192 1.00 45.38 339 GLN A N 1
ATOM 2550 C CA . GLN A 1 339 ? -0.496 12.909 20.992 1.00 45.38 339 GLN A CA 1
ATOM 2551 C C . GLN A 1 339 ? -0.766 14.416 21.153 1.00 45.38 339 GLN A C 1
ATOM 2553 O O . GLN A 1 339 ? -0.348 15.200 20.317 1.00 45.38 339 GLN A O 1
ATOM 2558 N N . SER A 1 340 ? -1.316 14.847 22.294 1.00 43.69 340 SER A N 1
ATOM 2559 C CA . SER A 1 340 ? -1.598 16.263 22.572 1.00 43.69 340 SER A CA 1
ATOM 2560 C C . SER A 1 340 ? -0.336 17.139 22.661 1.00 43.69 340 SER A C 1
ATOM 2562 O O . SER A 1 340 ? -0.373 18.307 22.275 1.00 43.69 340 SER A O 1
ATOM 2564 N N . VAL A 1 341 ? 0.792 16.598 23.141 1.00 45.19 341 VAL A N 1
ATOM 2565 C CA . VAL A 1 341 ? 2.093 17.303 23.143 1.00 45.19 341 VAL A CA 1
ATOM 2566 C C . VAL A 1 341 ? 2.676 17.377 21.729 1.00 45.19 341 VAL A C 1
ATOM 2568 O O . VAL A 1 341 ? 3.230 18.402 21.334 1.00 45.19 341 VAL A O 1
ATOM 2571 N N . LEU A 1 342 ? 2.503 16.304 20.960 1.00 44.22 342 LEU A N 1
ATOM 2572 C CA . LEU A 1 342 ? 2.833 16.208 19.541 1.00 44.22 342 LEU A CA 1
ATOM 2573 C C . LEU A 1 342 ? 2.100 17.268 18.705 1.00 44.22 342 LEU A C 1
ATOM 2575 O O . LEU A 1 342 ? 2.721 17.966 17.903 1.00 44.22 342 LEU A O 1
ATOM 2579 N N . ASP A 1 343 ? 0.809 17.448 18.970 1.00 44.16 343 ASP A N 1
ATOM 2580 C CA . ASP A 1 343 ? -0.054 18.404 18.279 1.00 44.16 343 ASP A CA 1
ATOM 2581 C C . ASP A 1 343 ? 0.254 19.854 18.696 1.00 44.16 343 ASP A C 1
ATOM 2583 O O . ASP A 1 343 ? 0.256 20.763 17.866 1.00 44.16 343 ASP A O 1
ATOM 2587 N N . ALA A 1 344 ? 0.612 20.093 19.963 1.00 41.56 344 ALA A N 1
ATOM 2588 C CA . ALA A 1 344 ? 1.050 21.411 20.427 1.00 41.56 344 ALA A CA 1
ATOM 2589 C C . ALA A 1 344 ? 2.401 21.841 19.820 1.00 41.56 344 ALA A C 1
ATOM 2591 O O . ALA A 1 344 ? 2.595 23.021 19.532 1.00 41.56 344 ALA A O 1
ATOM 2592 N N . LEU A 1 345 ? 3.327 20.900 19.599 1.00 40.16 345 LEU A N 1
ATOM 2593 C CA . LEU A 1 345 ? 4.643 21.179 19.011 1.00 40.16 345 LEU A CA 1
ATOM 2594 C C . LEU A 1 345 ? 4.589 21.369 17.489 1.00 40.16 345 LEU A C 1
ATOM 2596 O O . LEU A 1 345 ? 5.345 22.183 16.967 1.00 40.16 345 LEU A O 1
ATOM 2600 N N . CYS A 1 346 ? 3.682 20.686 16.784 1.00 41.72 346 CYS A N 1
ATOM 2601 C CA . CYS A 1 346 ? 3.494 20.882 15.341 1.00 41.72 346 CYS A CA 1
ATOM 2602 C C . CYS A 1 346 ? 2.799 22.214 15.001 1.00 41.72 346 CYS A C 1
ATOM 2604 O O . CYS A 1 346 ? 3.002 22.746 13.913 1.00 41.72 346 CYS A O 1
ATOM 2606 N N . ASN A 1 347 ? 2.019 22.777 15.931 1.00 41.75 347 ASN A N 1
ATOM 2607 C CA . ASN A 1 347 ? 1.260 24.015 15.722 1.00 41.75 347 ASN A CA 1
ATOM 2608 C C . ASN A 1 347 ? 1.999 25.303 16.153 1.00 41.75 347 ASN A C 1
ATOM 2610 O O . ASN A 1 347 ? 1.505 26.397 15.896 1.00 41.75 347 ASN A O 1
ATOM 2614 N N . ALA A 1 348 ? 3.166 25.211 16.803 1.00 40.97 348 ALA A N 1
ATOM 2615 C CA . ALA A 1 348 ? 3.841 26.364 17.418 1.00 40.97 348 ALA A CA 1
ATOM 2616 C C . ALA A 1 348 ? 4.830 27.130 16.504 1.00 40.97 348 ALA A C 1
ATOM 2618 O O . ALA A 1 348 ? 5.426 28.107 16.954 1.00 40.97 348 ALA A O 1
ATOM 2619 N N . GLU A 1 349 ? 5.027 26.725 15.243 1.00 37.06 349 GLU A N 1
ATOM 2620 C CA . GLU A 1 349 ? 6.120 27.236 14.388 1.00 37.06 349 GLU A CA 1
ATOM 2621 C C . GLU A 1 349 ? 5.724 28.214 13.262 1.00 37.06 349 GLU A C 1
ATOM 2623 O O . GLU A 1 349 ? 6.546 28.508 12.395 1.00 37.06 349 GLU A O 1
ATOM 2628 N N . ILE A 1 350 ? 4.516 28.793 13.262 1.00 43.84 350 ILE A N 1
ATOM 2629 C CA . ILE A 1 350 ? 4.146 29.821 12.269 1.00 43.84 350 ILE A CA 1
ATOM 2630 C C . ILE A 1 350 ? 3.312 30.928 12.919 1.00 43.84 350 ILE A C 1
ATOM 2632 O O . ILE A 1 350 ? 2.096 30.919 12.821 1.00 43.84 350 ILE A O 1
ATOM 2636 N N . GLU A 1 351 ? 3.958 31.907 13.552 1.00 34.69 351 GLU A N 1
ATOM 2637 C CA . GLU A 1 351 ? 3.383 33.254 13.704 1.00 34.69 351 GLU A CA 1
ATOM 2638 C C . GLU A 1 351 ? 4.498 34.275 13.997 1.00 34.69 351 GLU A C 1
ATOM 2640 O O . GLU A 1 351 ? 4.816 34.618 15.134 1.00 34.69 351 GLU A O 1
ATOM 2645 N N . GLY A 1 352 ? 5.144 34.746 12.928 1.00 38.78 352 GLY A N 1
ATOM 2646 C CA . GLY A 1 352 ? 5.930 35.980 12.929 1.00 38.78 352 GLY A CA 1
ATOM 2647 C C . GLY A 1 352 ? 5.172 37.048 12.131 1.00 38.78 352 GLY A C 1
ATOM 2648 O O . GLY A 1 352 ? 4.751 36.751 11.012 1.00 38.78 352 GLY A O 1
ATOM 2649 N N . PRO A 1 353 ? 4.969 38.271 12.655 1.00 35.88 353 PRO A N 1
ATOM 2650 C CA . PRO A 1 353 ? 4.179 39.290 11.972 1.00 35.88 353 PRO A CA 1
ATOM 2651 C C . PRO A 1 353 ? 4.958 39.859 10.779 1.00 35.88 353 PRO A C 1
ATOM 2653 O O . PRO A 1 353 ? 6.002 40.493 10.948 1.00 35.88 353 PRO A O 1
ATOM 2656 N N . LEU A 1 354 ? 4.449 39.633 9.566 1.00 37.06 354 LEU A N 1
ATOM 2657 C CA . LEU A 1 354 ? 4.896 40.329 8.359 1.00 37.06 354 LEU A CA 1
ATOM 2658 C C . LEU A 1 354 ? 4.281 41.741 8.312 1.00 37.06 354 LEU A C 1
ATOM 2660 O O . LEU A 1 354 ? 3.121 41.909 8.689 1.00 37.06 354 LEU A O 1
ATOM 2664 N N . PRO A 1 355 ? 5.034 42.761 7.862 1.00 40.69 355 PRO A N 1
ATOM 2665 C CA . PRO A 1 355 ? 4.548 44.132 7.796 1.00 40.69 355 PRO A CA 1
ATOM 2666 C C . PRO A 1 355 ? 3.554 44.321 6.643 1.00 40.69 355 PRO A C 1
ATOM 2668 O O . PRO A 1 355 ? 3.803 43.917 5.506 1.00 40.69 355 PRO A O 1
ATOM 2671 N N . GLU A 1 356 ? 2.438 44.973 6.962 1.00 39.22 356 GLU A N 1
ATOM 2672 C CA . GLU A 1 356 ? 1.416 45.434 6.024 1.00 39.22 356 GLU A CA 1
ATOM 2673 C C . GLU A 1 356 ? 2.035 46.349 4.955 1.00 39.22 356 GLU A C 1
ATOM 2675 O O . GLU A 1 356 ? 2.763 47.294 5.265 1.00 39.22 356 GLU A O 1
ATOM 2680 N N . SER A 1 357 ? 1.739 46.066 3.686 1.00 37.16 357 SER A N 1
ATOM 2681 C CA . SER A 1 357 ? 1.966 46.988 2.572 1.00 37.16 357 SER A CA 1
ATOM 2682 C C . SER A 1 357 ? 0.646 47.208 1.834 1.00 37.16 357 SER A C 1
ATOM 2684 O O . SER A 1 357 ? -0.033 46.258 1.448 1.00 37.16 357 SER A O 1
ATOM 2686 N N . ASP A 1 358 ? 0.283 48.486 1.721 1.00 42.59 358 ASP A N 1
ATOM 2687 C CA . ASP A 1 358 ? -0.940 49.012 1.115 1.00 42.59 358 ASP A CA 1
ATOM 2688 C C . ASP A 1 358 ? -1.096 48.625 -0.369 1.00 42.59 358 ASP A C 1
ATOM 2690 O O . ASP A 1 358 ? -0.110 48.635 -1.113 1.00 42.59 358 ASP A O 1
ATOM 2694 N N . PRO A 1 359 ? -2.329 48.376 -0.853 1.00 47.84 359 PRO A N 1
ATOM 2695 C CA . PRO A 1 359 ? -2.597 48.218 -2.274 1.00 47.84 359 PRO A CA 1
ATOM 2696 C C . PRO A 1 359 ? -2.946 49.567 -2.923 1.00 47.84 359 PRO A C 1
ATOM 2698 O O . PRO A 1 359 ? -4.008 50.144 -2.671 1.00 47.84 359 PRO A O 1
ATOM 2701 N N . GLU A 1 360 ? -2.082 50.046 -3.820 1.00 39.69 360 GLU A N 1
ATOM 2702 C CA . GLU A 1 360 ? -2.456 51.077 -4.789 1.00 39.69 360 GLU A CA 1
ATOM 2703 C C . GLU A 1 360 ? -3.277 50.481 -5.941 1.00 39.69 360 GLU A C 1
ATOM 2705 O O . GLU A 1 360 ? -2.995 49.418 -6.494 1.00 39.69 360 GLU A O 1
ATOM 2710 N N . GLN A 1 361 ? -4.333 51.219 -6.266 1.00 42.00 361 GLN A N 1
ATOM 2711 C CA . GLN A 1 361 ? -5.304 50.996 -7.325 1.00 42.00 361 GLN A CA 1
ATOM 2712 C C . GLN A 1 361 ? -4.665 51.107 -8.716 1.00 42.00 361 GLN A C 1
ATOM 2714 O O . GLN A 1 361 ? -3.955 52.069 -8.995 1.00 42.00 361 GLN A O 1
ATOM 2719 N N . SER A 1 362 ? -5.050 50.222 -9.639 1.00 39.44 362 SER A N 1
ATOM 2720 C CA . SER A 1 362 ? -5.051 50.553 -11.067 1.00 39.44 362 SER A CA 1
ATOM 2721 C C . SER A 1 362 ? -6.226 49.887 -11.777 1.00 39.44 362 SER A C 1
ATOM 2723 O O . SER A 1 362 ? -6.245 48.690 -12.043 1.00 39.44 362 SER A O 1
ATOM 2725 N N . THR A 1 363 ? -7.221 50.722 -12.051 1.00 42.78 363 THR A N 1
ATOM 2726 C CA . THR A 1 363 ? -8.251 50.618 -13.087 1.00 42.78 363 THR A CA 1
ATOM 2727 C C . THR A 1 363 ? -7.648 50.375 -14.469 1.00 42.78 363 THR A C 1
ATOM 2729 O O . THR A 1 363 ? -6.782 51.143 -14.871 1.00 42.78 363 THR A O 1
ATOM 2732 N N . GLU A 1 364 ? -8.188 49.422 -15.233 1.00 39.00 364 GLU A N 1
ATOM 2733 C CA . GLU A 1 364 ? -8.254 49.513 -16.699 1.00 39.00 364 GLU A CA 1
ATOM 2734 C C . GLU A 1 364 ? -9.451 48.702 -17.238 1.00 39.00 364 GLU A C 1
ATOM 2736 O O . GLU A 1 364 ? -9.713 47.574 -16.820 1.00 39.00 364 GLU A O 1
ATOM 2741 N N . GLU A 1 365 ? -10.237 49.354 -18.098 1.00 41.75 365 GLU A N 1
ATOM 2742 C CA . GLU A 1 365 ? -11.510 48.907 -18.680 1.00 41.75 365 GLU A CA 1
ATOM 2743 C C . GLU A 1 365 ? -11.318 47.930 -19.860 1.00 41.75 365 GLU A C 1
ATOM 2745 O O . GLU A 1 365 ? -10.326 48.033 -20.583 1.00 41.75 365 GLU A O 1
ATOM 2750 N N . PRO A 1 366 ? -12.291 47.044 -20.160 1.00 50.69 366 PRO A N 1
ATOM 2751 C CA . PRO A 1 366 ? -12.267 46.244 -21.379 1.00 50.69 366 PRO A CA 1
ATOM 2752 C C . PRO A 1 366 ? -12.956 46.961 -22.555 1.00 50.69 366 PRO A C 1
ATOM 2754 O O . PRO A 1 366 ? -14.131 47.329 -22.497 1.00 50.69 366 PRO A O 1
ATOM 2757 N N . VAL A 1 367 ? -12.222 47.098 -23.663 1.00 48.19 367 VAL A N 1
ATOM 2758 C CA . VAL A 1 367 ? -12.724 47.591 -24.953 1.00 48.19 367 VAL A CA 1
ATOM 2759 C C . VAL A 1 367 ? -13.444 46.471 -25.711 1.00 48.19 367 VAL A C 1
ATOM 2761 O O . VAL A 1 367 ? -12.887 45.415 -25.998 1.00 48.19 367 VAL A O 1
ATOM 2764 N N . VAL A 1 368 ? -14.696 46.760 -26.059 1.00 49.44 368 VAL A N 1
ATOM 2765 C CA . VAL A 1 368 ? -15.585 46.010 -26.954 1.00 49.44 368 VAL A CA 1
ATOM 2766 C C . VAL A 1 368 ? -15.074 46.075 -28.397 1.00 49.44 368 VAL A C 1
ATOM 2768 O O . VAL A 1 368 ? -14.696 47.143 -28.879 1.00 49.44 368 VAL A O 1
ATOM 2771 N N . SER A 1 369 ? -15.112 44.962 -29.133 1.00 43.41 369 SER A N 1
ATOM 2772 C CA . SER A 1 369 ? -15.036 44.974 -30.600 1.00 43.41 369 SER A CA 1
ATOM 2773 C C . SER A 1 369 ? -15.929 43.895 -31.218 1.00 43.41 369 SER A C 1
ATOM 2775 O O . SER A 1 369 ? -15.869 42.725 -30.851 1.00 43.41 369 SER A O 1
ATOM 2777 N N . ASP A 1 370 ? -16.775 44.377 -32.129 1.00 40.28 370 ASP A N 1
ATOM 2778 C CA . ASP A 1 370 ? -17.846 43.730 -32.895 1.00 40.28 370 ASP A CA 1
ATOM 2779 C C . ASP A 1 370 ? -17.400 42.581 -33.825 1.00 40.28 370 ASP A C 1
ATOM 2781 O O . ASP A 1 370 ? -16.248 42.557 -34.272 1.00 40.28 370 ASP A O 1
ATOM 2785 N N . PRO A 1 371 ? -18.335 41.701 -34.247 1.00 52.25 371 PRO A N 1
ATOM 2786 C CA . PRO A 1 371 ? -18.117 40.711 -35.291 1.00 52.25 371 PRO A CA 1
ATOM 2787 C C . PRO A 1 371 ? -18.458 41.284 -36.678 1.00 52.25 371 PRO A C 1
ATOM 2789 O O . PRO A 1 371 ? -19.471 41.965 -36.859 1.00 52.25 371 PRO A O 1
ATOM 2792 N N . ARG A 1 372 ? -17.653 40.967 -37.701 1.00 39.34 372 ARG A N 1
ATOM 2793 C CA . ARG A 1 372 ? -18.023 41.217 -39.102 1.00 39.34 372 ARG A CA 1
ATOM 2794 C C . ARG A 1 372 ? -17.861 39.993 -39.994 1.00 39.34 372 ARG A C 1
ATOM 2796 O O . ARG A 1 372 ? -16.856 39.294 -39.985 1.00 39.34 372 ARG A O 1
ATOM 2803 N N . GLU A 1 373 ? -18.936 39.825 -40.744 1.00 38.25 373 GLU A N 1
ATOM 2804 C CA . GLU A 1 373 ? -19.320 38.859 -41.756 1.00 38.25 373 GLU A CA 1
ATOM 2805 C C . GLU A 1 373 ? -18.416 38.740 -42.998 1.00 38.25 373 GLU A C 1
ATOM 2807 O O . GLU A 1 373 ? -17.827 39.716 -43.457 1.00 38.25 373 GLU A O 1
ATOM 2812 N N . LEU A 1 374 ? -18.508 37.538 -43.592 1.00 40.16 374 LEU A N 1
ATOM 2813 C CA . LEU A 1 374 ? -18.538 37.199 -45.026 1.00 40.16 374 LEU A CA 1
ATOM 2814 C C . LEU A 1 374 ? -17.315 37.532 -45.902 1.00 40.16 374 LEU A C 1
ATOM 2816 O O . LEU A 1 374 ? -17.038 38.687 -46.206 1.00 40.16 374 LEU A O 1
ATOM 2820 N N . SER A 1 375 ? -16.746 36.493 -46.528 1.00 40.56 375 SER A N 1
ATOM 2821 C CA . SER A 1 375 ? -16.873 36.300 -47.987 1.00 40.56 375 SER A CA 1
ATOM 2822 C C . SER A 1 375 ? -16.332 34.946 -48.455 1.00 40.56 375 SER A C 1
ATOM 2824 O O . SER A 1 375 ? -15.220 34.545 -48.127 1.00 40.56 375 SER A O 1
ATOM 2826 N N . ALA A 1 376 ? -17.159 34.279 -49.260 1.00 45.59 376 ALA A N 1
ATOM 2827 C CA . ALA A 1 376 ? -16.806 33.218 -50.193 1.00 45.59 376 ALA A CA 1
ATOM 2828 C C . ALA A 1 376 ? -16.012 33.779 -51.385 1.00 45.59 376 ALA A C 1
ATOM 2830 O O . ALA A 1 376 ? -16.144 34.968 -51.659 1.00 45.59 376 ALA A O 1
ATOM 2831 N N . MET A 1 377 ? -15.253 32.914 -52.072 1.00 38.84 377 MET A N 1
ATOM 2832 C CA . MET A 1 377 ? -14.762 32.932 -53.474 1.00 38.84 377 MET A CA 1
ATOM 2833 C C . MET A 1 377 ? -13.599 31.924 -53.536 1.00 38.84 377 MET A C 1
ATOM 2835 O O . MET A 1 377 ? -12.854 31.809 -52.572 1.00 38.84 377 MET A O 1
ATOM 2839 N N . ASP A 1 378 ? -13.303 31.178 -54.587 1.00 34.09 378 ASP A N 1
ATOM 2840 C CA . ASP A 1 378 ? -13.972 30.785 -55.820 1.00 34.09 378 ASP A CA 1
ATOM 2841 C C . ASP A 1 378 ? -13.102 29.632 -56.377 1.00 34.09 378 ASP A C 1
ATOM 2843 O O . ASP A 1 378 ? -11.975 29.391 -55.939 1.00 34.09 378 ASP A O 1
ATOM 2847 N N . SER A 1 379 ? -13.671 28.903 -57.316 1.00 46.19 379 SER A N 1
ATOM 2848 C CA . SER A 1 379 ? -13.184 27.698 -57.982 1.00 46.19 379 SER A CA 1
ATOM 2849 C C . SER A 1 379 ? -11.963 27.954 -58.883 1.00 46.19 379 SER A C 1
ATOM 2851 O O . SER A 1 379 ? -11.734 29.092 -59.277 1.00 46.19 379 SER A O 1
ATOM 2853 N N . VAL A 1 380 ? -11.248 26.890 -59.298 1.00 40.94 380 VAL A N 1
ATOM 2854 C CA . VAL A 1 380 ? -10.896 26.545 -60.709 1.00 40.94 380 VAL A CA 1
ATOM 2855 C C . VAL A 1 380 ? -9.908 25.346 -60.761 1.00 40.94 380 VAL A C 1
ATOM 2857 O O . VAL A 1 380 ? -9.189 25.114 -59.791 1.00 40.94 380 VAL A O 1
ATOM 2860 N N . PRO A 1 381 ? -9.911 24.539 -61.849 1.00 54.84 381 PRO A N 1
ATOM 2861 C CA . PRO A 1 381 ? -9.558 23.117 -61.852 1.00 54.84 381 PRO A CA 1
ATOM 2862 C C . PRO A 1 381 ? -8.322 22.757 -62.715 1.00 54.84 381 PRO A C 1
ATOM 2864 O O . PRO A 1 381 ? -7.716 23.619 -63.344 1.00 54.84 381 PRO A O 1
ATOM 2867 N N . MET A 1 382 ? -8.086 21.440 -62.836 1.00 37.47 382 MET A N 1
ATOM 2868 C CA . MET A 1 382 ? -7.697 20.692 -64.055 1.00 37.47 382 MET A CA 1
ATOM 2869 C C . MET A 1 382 ? -6.324 19.979 -64.068 1.00 37.47 382 MET A C 1
ATOM 2871 O O . MET A 1 382 ? -5.272 20.576 -63.884 1.00 37.47 382 MET A O 1
ATOM 2875 N N . GLU A 1 383 ? -6.445 18.666 -64.309 1.00 44.28 383 GLU A N 1
ATOM 2876 C CA . GLU A 1 383 ? -5.564 17.642 -64.903 1.00 44.28 383 GLU A CA 1
ATOM 2877 C C . GLU A 1 383 ? -4.096 17.949 -65.252 1.00 44.28 383 GLU A C 1
ATOM 2879 O O . GLU A 1 383 ? -3.804 18.868 -66.010 1.00 44.28 383 GLU A O 1
ATOM 2884 N N . ALA A 1 384 ? -3.210 17.003 -64.902 1.00 41.16 384 ALA A N 1
ATOM 2885 C CA . ALA A 1 384 ? -2.478 16.183 -65.884 1.00 41.16 384 ALA A CA 1
ATOM 2886 C C . ALA A 1 384 ? -1.680 15.055 -65.195 1.00 41.16 384 ALA A C 1
ATOM 2888 O O . ALA A 1 384 ? -0.861 15.306 -64.315 1.00 41.16 384 ALA A O 1
ATOM 2889 N N . SER A 1 385 ? -1.883 13.811 -65.638 1.00 48.22 385 SER A N 1
ATOM 2890 C CA . SER A 1 385 ? -0.926 12.707 -65.460 1.00 48.22 385 SER A CA 1
ATOM 2891 C C . SER A 1 385 ? 0.259 12.878 -66.420 1.00 48.22 385 SER A C 1
ATOM 2893 O O . SER A 1 385 ? 0.069 13.374 -67.534 1.00 48.22 385 SER A O 1
ATOM 2895 N N . PRO A 1 386 ? 1.461 12.409 -66.042 1.00 54.69 386 PRO A N 1
ATOM 2896 C CA . PRO A 1 386 ? 2.038 11.311 -66.825 1.00 54.69 386 PRO A CA 1
ATOM 2897 C C . PRO A 1 386 ? 2.844 10.274 -66.009 1.00 54.69 386 PRO A C 1
ATOM 2899 O O . PRO A 1 386 ? 3.608 10.622 -65.122 1.00 54.69 386 PRO A O 1
ATOM 2902 N N . THR A 1 387 ? 2.662 9.015 -66.427 1.00 46.03 387 THR A N 1
ATOM 2903 C CA . THR A 1 387 ? 3.663 7.957 -66.706 1.00 46.03 387 THR A CA 1
ATOM 2904 C C . THR A 1 387 ? 4.598 7.429 -65.590 1.00 46.03 387 THR A C 1
ATOM 2906 O O . THR A 1 387 ? 5.231 8.212 -64.894 1.00 46.03 387 THR A O 1
ATOM 2909 N N . PRO A 1 388 ? 4.739 6.086 -65.461 1.00 57.88 388 PRO A N 1
ATOM 2910 C CA . PRO A 1 388 ? 5.574 5.438 -64.453 1.00 57.88 388 PRO A CA 1
ATOM 2911 C C . PRO A 1 388 ? 7.029 5.297 -64.926 1.00 57.88 388 PRO A C 1
ATOM 2913 O O . PRO A 1 388 ? 7.276 4.817 -66.033 1.00 57.88 388 PRO A O 1
ATOM 2916 N N . GLU A 1 389 ? 7.977 5.656 -64.064 1.00 44.81 389 GLU A N 1
ATOM 2917 C CA . GLU A 1 389 ? 9.390 5.290 -64.186 1.00 44.81 389 GLU A CA 1
ATOM 2918 C C . GLU A 1 389 ? 9.854 4.652 -62.868 1.00 44.81 389 GLU A C 1
ATOM 2920 O O . GLU A 1 389 ? 9.548 5.144 -61.780 1.00 44.81 389 GLU A O 1
ATOM 2925 N N . ASP A 1 390 ? 10.527 3.509 -63.007 1.00 52.59 390 ASP A N 1
ATOM 2926 C CA . ASP A 1 390 ? 11.174 2.720 -61.958 1.00 52.59 390 ASP A CA 1
ATOM 2927 C C . ASP A 1 390 ? 12.086 3.563 -61.054 1.00 52.59 390 ASP A C 1
ATOM 2929 O O . ASP A 1 390 ? 12.848 4.398 -61.549 1.00 52.59 390 ASP A O 1
ATOM 2933 N N . PRO A 1 391 ? 12.154 3.222 -59.757 1.00 55.75 391 PRO A N 1
ATOM 2934 C CA . PRO A 1 391 ? 13.421 3.282 -59.055 1.00 55.75 391 PRO A CA 1
ATOM 2935 C C . PRO A 1 391 ? 13.881 1.881 -58.656 1.00 55.75 391 PRO A C 1
ATOM 2937 O O . PRO A 1 391 ? 13.256 1.151 -57.883 1.00 55.75 391 PRO A O 1
ATOM 2940 N N . GLU A 1 392 ? 15.033 1.544 -59.218 1.00 44.59 392 GLU A N 1
ATOM 2941 C CA . GLU A 1 392 ? 15.946 0.520 -58.755 1.00 44.59 392 GLU A CA 1
ATOM 2942 C C . GLU A 1 392 ? 16.180 0.639 -57.239 1.00 44.59 392 GLU A C 1
ATOM 2944 O O . GLU A 1 392 ? 16.495 1.704 -56.724 1.00 44.59 392 GLU A O 1
ATOM 2949 N N . SER A 1 393 ? 16.053 -0.490 -56.544 1.00 52.97 393 SER A N 1
ATOM 2950 C CA . SER A 1 393 ? 17.043 -1.006 -55.591 1.00 52.97 393 SER A CA 1
ATOM 2951 C C . SER A 1 393 ? 17.848 0.020 -54.774 1.00 52.97 393 SER A C 1
ATOM 2953 O O . SER A 1 393 ? 19.072 0.045 -54.886 1.00 52.97 393 SER A O 1
ATOM 2955 N N . ASP A 1 394 ? 17.196 0.779 -53.893 1.00 42.44 394 ASP A N 1
ATOM 2956 C CA . ASP A 1 394 ? 17.892 1.468 -52.804 1.00 42.44 394 ASP A CA 1
ATOM 2957 C C . ASP A 1 394 ? 17.698 0.729 -51.478 1.00 42.44 394 ASP A C 1
ATOM 2959 O O . ASP A 1 394 ? 16.629 0.227 -51.126 1.00 42.44 394 ASP A O 1
ATOM 2963 N N . LEU A 1 395 ? 18.827 0.592 -50.800 1.00 50.72 395 LEU A N 1
ATOM 2964 C CA . LEU A 1 395 ? 19.072 -0.186 -49.601 1.00 50.72 395 LEU A CA 1
ATOM 2965 C C . LEU A 1 395 ? 18.035 0.122 -48.514 1.00 50.72 395 LEU A C 1
ATOM 2967 O O . LEU A 1 395 ? 17.787 1.278 -48.185 1.00 50.72 395 LEU A O 1
ATOM 2971 N N . LEU A 1 396 ? 17.485 -0.935 -47.909 1.00 48.16 396 LEU A N 1
ATOM 2972 C CA . LEU A 1 396 ? 16.752 -0.873 -46.645 1.00 48.16 396 LEU A CA 1
ATOM 2973 C C . LEU A 1 396 ? 17.716 -0.426 -45.535 1.00 48.16 396 LEU A C 1
ATOM 2975 O O . LEU A 1 396 ? 18.220 -1.233 -44.754 1.00 48.16 396 LEU A O 1
ATOM 2979 N N . GLU A 1 397 ? 18.002 0.870 -45.488 1.00 49.31 397 GLU A N 1
ATOM 2980 C CA . GLU A 1 397 ? 18.580 1.532 -44.333 1.00 49.31 397 GLU A CA 1
ATOM 2981 C C . GLU A 1 397 ? 17.494 1.524 -43.257 1.00 49.31 397 GLU A C 1
ATOM 2983 O O . GLU A 1 397 ? 16.520 2.276 -43.305 1.00 49.31 397 GLU A O 1
ATOM 2988 N N . SER A 1 398 ? 17.621 0.556 -42.345 1.00 47.94 398 SER A N 1
ATOM 2989 C CA . SER A 1 398 ? 16.808 0.387 -41.144 1.00 47.94 398 SER A CA 1
ATOM 2990 C C . SER A 1 398 ? 16.626 1.738 -40.455 1.00 47.94 398 SER A C 1
ATOM 2992 O O . SER A 1 398 ? 17.472 2.159 -39.666 1.00 47.94 398 SER A O 1
ATOM 2994 N N . SER A 1 399 ? 15.512 2.405 -40.751 1.00 41.25 399 SER A N 1
ATOM 2995 C CA . SER A 1 399 ? 15.108 3.657 -40.130 1.00 41.25 399 SER A CA 1
ATOM 2996 C C . SER A 1 399 ? 14.686 3.336 -38.700 1.00 41.25 399 SER A C 1
ATOM 2998 O O . SER A 1 399 ? 13.511 3.116 -38.416 1.00 41.25 399 SER A O 1
ATOM 3000 N N . GLN A 1 400 ? 15.661 3.213 -37.796 1.00 44.12 400 GLN A N 1
ATOM 3001 C CA . GLN A 1 400 ? 15.352 3.231 -36.376 1.00 44.12 400 GLN A CA 1
ATOM 3002 C C . GLN A 1 400 ? 14.719 4.594 -36.079 1.00 44.12 400 GLN A C 1
ATOM 3004 O O . GLN A 1 400 ? 15.277 5.610 -36.501 1.00 44.12 400 GLN A O 1
ATOM 3009 N N . PRO A 1 401 ? 13.554 4.644 -35.414 1.00 41.06 401 PRO A N 1
ATOM 3010 C CA . PRO A 1 401 ? 12.925 5.903 -35.053 1.00 41.06 401 PRO A CA 1
ATOM 3011 C C . PRO A 1 401 ? 13.881 6.674 -34.141 1.00 41.06 401 PRO A C 1
ATOM 3013 O O . PRO A 1 401 ? 14.058 6.342 -32.970 1.00 41.06 401 PRO A O 1
ATOM 3016 N N . THR A 1 402 ? 14.544 7.688 -34.691 1.00 40.22 402 THR A N 1
ATOM 3017 C CA . THR A 1 402 ? 15.350 8.628 -33.920 1.00 40.22 402 THR A CA 1
ATOM 3018 C C . THR A 1 402 ? 14.388 9.522 -33.152 1.00 40.22 402 THR A C 1
ATOM 3020 O O . THR A 1 402 ? 13.878 10.507 -33.685 1.00 40.22 402 THR A O 1
ATOM 3023 N N . PHE A 1 403 ? 14.098 9.145 -31.908 1.00 51.19 403 PHE A N 1
ATOM 3024 C CA . PHE A 1 403 ? 13.443 10.021 -30.947 1.00 51.19 403 PHE A CA 1
ATOM 3025 C C . PHE A 1 403 ? 14.384 11.196 -30.666 1.00 51.19 403 PHE A C 1
ATOM 3027 O O . PHE A 1 403 ? 15.406 11.041 -29.999 1.00 51.19 403 PHE A O 1
ATOM 3034 N N . SER A 1 404 ? 14.065 12.370 -31.212 1.00 48.41 404 SER A N 1
ATOM 3035 C CA . SER A 1 404 ? 14.722 13.624 -30.844 1.00 48.41 404 SER A CA 1
ATOM 3036 C C . SER A 1 404 ? 14.292 13.992 -29.426 1.00 48.41 404 SER A C 1
ATOM 3038 O O . SER A 1 404 ? 13.290 14.674 -29.230 1.00 48.41 404 SER A O 1
ATOM 3040 N N . ILE A 1 405 ? 15.013 13.475 -28.435 1.00 57.09 405 ILE A N 1
ATOM 3041 C CA . ILE A 1 405 ? 14.835 13.833 -27.028 1.00 57.09 405 ILE A CA 1
ATOM 3042 C C . ILE A 1 405 ? 15.329 15.273 -26.872 1.00 57.09 405 ILE A C 1
ATOM 3044 O O . ILE A 1 405 ? 16.479 15.573 -27.201 1.00 57.09 405 ILE A O 1
ATOM 3048 N N . ASN A 1 406 ? 14.454 16.171 -26.415 1.00 67.00 406 ASN A N 1
ATOM 3049 C CA . ASN A 1 406 ? 14.842 17.534 -26.069 1.00 67.00 406 ASN A CA 1
ATOM 3050 C C . ASN A 1 406 ? 15.953 17.468 -25.015 1.00 67.00 406 ASN A C 1
ATOM 3052 O O . ASN A 1 406 ? 15.796 16.822 -23.982 1.00 67.00 406 ASN A O 1
ATOM 3056 N N . SER A 1 407 ? 17.083 18.123 -25.281 1.00 65.94 407 SER A N 1
ATOM 3057 C CA . SER A 1 407 ? 18.272 18.064 -24.423 1.00 65.94 407 SER A CA 1
ATOM 3058 C C . SER A 1 407 ? 18.068 18.646 -23.021 1.00 65.94 407 SER A C 1
ATOM 3060 O O . SER A 1 407 ? 18.916 18.425 -22.172 1.00 65.94 407 SER A O 1
ATOM 3062 N N . ASP A 1 408 ? 16.978 19.375 -22.775 1.00 73.62 408 ASP A N 1
ATOM 3063 C CA . ASP A 1 408 ? 16.691 19.964 -21.460 1.00 73.62 408 ASP A CA 1
ATOM 3064 C C . ASP A 1 408 ? 16.069 18.961 -20.468 1.00 73.62 408 ASP A C 1
ATOM 3066 O O . ASP A 1 408 ? 16.226 19.134 -19.263 1.00 73.62 408 ASP A O 1
ATOM 3070 N N . ASP A 1 409 ? 15.446 17.870 -20.933 1.00 75.12 409 ASP A N 1
ATOM 3071 C CA . ASP A 1 409 ? 14.831 16.867 -20.041 1.00 75.12 409 ASP A CA 1
ATOM 3072 C C . ASP A 1 409 ? 15.844 15.821 -19.529 1.00 75.12 409 ASP A C 1
ATOM 3074 O O . ASP A 1 409 ? 15.517 14.981 -18.685 1.00 75.12 409 ASP A O 1
ATOM 3078 N N . SER A 1 410 ? 17.089 15.824 -20.028 1.00 78.31 410 SER A N 1
ATOM 3079 C CA . SER A 1 410 ? 18.075 14.799 -19.662 1.00 78.31 410 SER A CA 1
ATOM 3080 C C . SER A 1 410 ? 18.540 14.900 -18.213 1.00 78.31 410 SER A C 1
ATOM 3082 O O . SER A 1 410 ? 18.770 13.868 -17.583 1.00 78.31 410 SER A O 1
ATOM 3084 N N . ASP A 1 411 ? 18.644 16.117 -17.678 1.00 85.00 411 ASP A N 1
ATOM 3085 C CA . ASP A 1 411 ? 19.217 16.348 -16.349 1.00 85.00 411 ASP A CA 1
ATOM 3086 C C . ASP A 1 411 ? 18.240 15.963 -15.224 1.00 85.00 411 ASP A C 1
ATOM 3088 O O . ASP A 1 411 ? 18.666 15.484 -14.171 1.00 85.00 411 ASP A O 1
ATOM 3092 N N . GLU A 1 412 ? 16.925 16.079 -15.450 1.00 87.50 412 GLU A N 1
ATOM 3093 C CA . GLU A 1 412 ? 15.902 15.682 -14.469 1.00 87.50 412 GLU A CA 1
ATOM 3094 C C . GLU A 1 412 ? 15.757 14.150 -14.363 1.00 87.50 412 GLU A C 1
ATOM 3096 O O . GLU A 1 412 ? 15.406 13.618 -13.306 1.00 87.50 412 GLU A O 1
ATOM 3101 N N . LEU A 1 413 ? 16.078 13.412 -15.433 1.00 91.94 413 LEU A N 1
ATOM 3102 C CA . LEU A 1 413 ? 15.923 11.953 -15.489 1.00 91.94 413 LEU A CA 1
ATOM 3103 C C . LEU A 1 413 ? 17.132 11.171 -14.955 1.00 91.94 413 LEU A C 1
ATOM 3105 O O . LEU A 1 413 ? 16.982 10.000 -14.600 1.00 91.94 413 LEU A O 1
ATOM 3109 N N . GLU A 1 414 ? 18.317 11.778 -14.859 1.00 92.12 414 GLU A N 1
ATOM 3110 C CA . GLU A 1 414 ? 19.524 11.129 -14.323 1.00 92.12 414 GLU A CA 1
ATOM 3111 C C . GLU A 1 414 ? 19.383 10.535 -12.906 1.00 92.12 414 GLU A C 1
ATOM 3113 O O . GLU A 1 414 ? 19.752 9.370 -12.711 1.00 92.12 414 GLU A O 1
ATOM 3118 N N . PRO A 1 415 ? 18.827 11.233 -11.894 1.00 92.06 415 PRO A N 1
ATOM 3119 C CA . PRO A 1 415 ? 18.621 10.618 -10.581 1.00 92.06 415 PRO A CA 1
ATOM 3120 C C . PRO A 1 415 ? 17.671 9.413 -10.651 1.00 92.06 415 PRO A C 1
ATOM 3122 O O . PRO A 1 415 ? 17.910 8.398 -9.991 1.00 92.06 415 PRO A O 1
ATOM 3125 N N . LEU A 1 416 ? 16.635 9.489 -11.493 1.00 92.25 416 LEU A N 1
ATOM 3126 C CA . LEU A 1 416 ? 15.672 8.406 -11.681 1.00 92.25 416 LEU A CA 1
ATOM 3127 C C . LEU A 1 416 ? 16.305 7.194 -12.386 1.00 92.25 416 LEU A C 1
ATOM 3129 O O . LEU A 1 416 ? 16.002 6.062 -12.018 1.00 92.25 416 LEU A O 1
ATOM 3133 N N . ARG A 1 417 ? 17.231 7.412 -13.330 1.00 95.00 417 ARG A N 1
ATOM 3134 C CA . ARG A 1 417 ? 18.022 6.352 -13.985 1.00 95.00 417 ARG A CA 1
ATOM 3135 C C . ARG A 1 417 ? 18.841 5.547 -12.981 1.00 95.00 417 ARG A C 1
ATOM 3137 O O . ARG A 1 417 ? 18.757 4.321 -12.959 1.00 95.00 417 ARG A O 1
ATOM 3144 N N . ARG A 1 418 ? 19.581 6.226 -12.097 1.00 93.69 418 ARG A N 1
ATOM 3145 C CA . ARG A 1 418 ? 20.401 5.561 -11.063 1.00 93.69 418 ARG A CA 1
ATOM 3146 C C . ARG A 1 418 ? 19.546 4.732 -10.105 1.00 93.69 418 ARG A C 1
ATOM 3148 O O . ARG A 1 418 ? 19.917 3.617 -9.738 1.00 93.69 418 ARG A O 1
ATOM 3155 N N . GLN A 1 419 ? 18.383 5.257 -9.719 1.00 93.50 419 GLN A N 1
ATOM 3156 C CA . GLN A 1 419 ? 17.429 4.523 -8.887 1.00 93.50 419 GLN A CA 1
ATOM 3157 C C . GLN A 1 419 ? 16.839 3.317 -9.628 1.00 93.50 419 GLN A C 1
ATOM 3159 O O . GLN A 1 419 ? 16.796 2.223 -9.064 1.00 93.50 419 GLN A O 1
ATOM 3164 N N . ALA A 1 420 ? 16.484 3.473 -10.908 1.00 96.44 420 ALA A N 1
ATOM 3165 C CA . ALA A 1 420 ? 15.986 2.385 -11.745 1.00 96.44 420 ALA A CA 1
ATOM 3166 C C . ALA A 1 420 ? 16.980 1.220 -11.838 1.00 96.44 420 ALA A C 1
ATOM 3168 O O . ALA A 1 420 ? 16.579 0.060 -11.735 1.00 96.44 420 ALA A O 1
ATOM 3169 N N . GLU A 1 421 ? 18.280 1.496 -11.949 1.00 96.88 421 GLU A N 1
ATOM 3170 C CA . GLU A 1 421 ? 19.320 0.460 -11.914 1.00 96.88 421 GLU A CA 1
ATOM 3171 C C . GLU A 1 421 ? 19.420 -0.249 -10.556 1.00 96.88 421 GLU A C 1
ATOM 3173 O O . GLU A 1 421 ? 19.718 -1.445 -10.496 1.00 96.88 421 GLU A O 1
ATOM 3178 N N . SER A 1 422 ? 19.171 0.463 -9.454 1.00 95.19 422 SER A N 1
ATOM 3179 C CA . SER A 1 422 ? 19.113 -0.139 -8.118 1.00 95.19 422 SER A CA 1
ATOM 3180 C C . SER A 1 422 ? 17.912 -1.076 -7.979 1.00 95.19 422 SER A C 1
ATOM 3182 O O . SER A 1 422 ? 18.090 -2.231 -7.595 1.00 95.19 422 SER A O 1
ATOM 3184 N N . TRP A 1 423 ? 16.713 -0.626 -8.362 1.00 97.62 423 TRP A N 1
ATOM 3185 C CA . TRP A 1 423 ? 15.500 -1.455 -8.336 1.00 97.62 423 TRP A CA 1
ATOM 3186 C C . TRP A 1 423 ? 15.614 -2.666 -9.262 1.00 97.62 423 TRP A C 1
ATOM 3188 O O . TRP A 1 423 ? 15.207 -3.764 -8.894 1.00 97.62 423 TRP A O 1
ATOM 3198 N N . THR A 1 424 ? 16.238 -2.492 -10.431 1.00 98.06 424 THR A N 1
ATOM 3199 C CA . THR A 1 424 ? 16.521 -3.591 -11.366 1.00 98.06 424 THR A CA 1
ATOM 3200 C C . THR A 1 424 ? 17.378 -4.667 -10.698 1.00 98.06 424 THR A C 1
ATOM 3202 O O . THR A 1 424 ? 17.013 -5.840 -10.718 1.00 98.06 424 THR A O 1
ATOM 3205 N N . ARG A 1 425 ? 18.486 -4.284 -10.044 1.00 97.50 425 ARG A N 1
ATOM 3206 C CA . ARG A 1 425 ? 19.347 -5.233 -9.315 1.00 97.50 425 ARG A CA 1
ATOM 3207 C C . ARG A 1 425 ? 18.615 -5.907 -8.156 1.00 97.50 425 ARG A C 1
ATOM 3209 O O . ARG A 1 425 ? 18.828 -7.093 -7.913 1.00 97.50 425 ARG A O 1
ATOM 3216 N N . GLU A 1 426 ? 17.763 -5.170 -7.448 1.00 95.44 426 GLU A N 1
ATOM 3217 C CA . GLU A 1 426 ? 16.980 -5.709 -6.336 1.00 95.44 426 GLU A CA 1
ATOM 3218 C C . GLU A 1 426 ? 16.007 -6.798 -6.816 1.00 95.44 426 GLU A C 1
ATOM 3220 O O . GLU A 1 426 ? 16.027 -7.908 -6.278 1.00 95.44 426 GLU A O 1
ATOM 3225 N N . LEU A 1 427 ? 15.236 -6.535 -7.879 1.00 97.50 427 LEU A N 1
ATOM 3226 C CA . LEU A 1 427 ? 14.323 -7.515 -8.480 1.00 97.50 427 LEU A CA 1
ATOM 3227 C C . LEU A 1 427 ? 15.065 -8.719 -9.072 1.00 97.50 427 LEU A C 1
ATOM 3229 O O . LEU A 1 427 ? 14.644 -9.855 -8.870 1.00 97.50 427 LEU A O 1
ATOM 3233 N N . GLU A 1 428 ? 16.202 -8.498 -9.732 1.00 97.12 428 GLU A N 1
ATOM 3234 C CA . GLU A 1 428 ? 17.026 -9.576 -10.288 1.00 97.12 428 GLU A CA 1
ATOM 3235 C C . GLU A 1 428 ? 17.593 -10.487 -9.184 1.00 97.12 428 GLU A C 1
ATOM 3237 O O . GLU A 1 428 ? 17.554 -11.715 -9.291 1.00 97.12 428 GLU A O 1
ATOM 3242 N N . SER A 1 429 ? 18.047 -9.907 -8.066 1.00 94.19 429 SER A N 1
ATOM 3243 C CA . SER A 1 429 ? 18.488 -10.666 -6.882 1.00 94.19 429 SER A CA 1
ATOM 3244 C C . SER A 1 429 ? 17.342 -11.426 -6.198 1.00 94.19 429 SER A C 1
ATOM 3246 O O . SER A 1 429 ? 17.548 -12.397 -5.452 1.00 94.19 429 SER A O 1
ATOM 3248 N N . ALA A 1 430 ? 16.109 -10.987 -6.455 1.00 92.88 430 ALA A N 1
ATOM 3249 C CA . ALA A 1 430 ? 14.906 -11.597 -5.939 1.00 92.88 430 ALA A CA 1
ATOM 3250 C C . ALA A 1 430 ? 14.397 -12.776 -6.783 1.00 92.88 430 ALA A C 1
ATOM 3252 O O . ALA A 1 430 ? 13.383 -13.371 -6.418 1.00 92.88 430 ALA A O 1
ATOM 3253 N N . ASN A 1 431 ? 15.111 -13.168 -7.840 1.00 89.44 431 ASN A N 1
ATOM 3254 C CA . ASN A 1 431 ? 14.785 -14.373 -8.588 1.00 89.44 431 ASN A CA 1
ATOM 3255 C C . ASN A 1 431 ? 14.814 -15.620 -7.685 1.00 89.44 431 ASN A C 1
ATOM 3257 O O . ASN A 1 431 ? 15.703 -15.796 -6.844 1.00 89.44 431 ASN A O 1
ATOM 3261 N N . GLY A 1 432 ? 13.810 -16.480 -7.858 1.00 89.44 432 GLY A N 1
ATOM 3262 C CA . GLY A 1 432 ? 13.616 -17.700 -7.076 1.00 89.44 432 GLY A CA 1
ATOM 3263 C C . GLY A 1 432 ? 12.583 -17.572 -5.948 1.00 89.44 432 GLY A C 1
ATOM 3264 O O . GLY A 1 432 ? 11.869 -16.573 -5.848 1.00 89.44 432 GLY A O 1
ATOM 3265 N N . PRO A 1 433 ? 12.473 -18.602 -5.097 1.00 90.31 433 PRO A N 1
ATOM 3266 C CA . PRO A 1 433 ? 11.464 -18.655 -4.052 1.00 90.31 433 PRO A CA 1
ATOM 3267 C C . PRO A 1 433 ? 11.738 -17.632 -2.957 1.00 90.31 433 PRO A C 1
ATOM 3269 O O . PRO A 1 433 ? 12.802 -17.634 -2.335 1.00 90.31 433 PRO A O 1
ATOM 3272 N N . LYS A 1 434 ? 10.766 -16.755 -2.698 1.00 93.56 434 LYS A N 1
ATOM 3273 C CA . LYS A 1 434 ? 10.863 -15.734 -1.650 1.00 93.56 434 LYS A CA 1
ATOM 3274 C C . LYS A 1 434 ? 9.720 -15.871 -0.652 1.00 93.56 434 LYS A C 1
ATOM 3276 O O . LYS A 1 434 ? 8.611 -16.254 -1.029 1.00 93.56 434 LYS A O 1
ATOM 3281 N N . PRO A 1 435 ? 9.966 -15.559 0.632 1.00 91.38 435 PRO A N 1
ATOM 3282 C CA . PRO A 1 435 ? 8.887 -15.465 1.597 1.00 91.38 435 PRO A CA 1
ATOM 3283 C C . PRO A 1 435 ? 7.937 -14.331 1.199 1.00 91.38 435 PRO A C 1
ATOM 3285 O O . PRO A 1 435 ? 8.348 -13.331 0.607 1.00 91.38 435 PRO A O 1
ATOM 3288 N N . LEU A 1 436 ? 6.666 -14.486 1.563 1.00 90.44 436 LEU A N 1
ATOM 3289 C CA . LEU A 1 436 ? 5.586 -13.577 1.183 1.00 90.44 436 LEU A CA 1
ATOM 3290 C C . LEU A 1 436 ? 5.902 -12.104 1.489 1.00 90.44 436 LEU A C 1
ATOM 3292 O O . LEU A 1 436 ? 5.765 -11.254 0.617 1.00 90.44 436 LEU A O 1
ATOM 3296 N N . SER A 1 437 ? 6.391 -11.816 2.696 1.00 88.56 437 SER A N 1
ATOM 3297 C CA . SER A 1 437 ? 6.724 -10.454 3.132 1.00 88.56 437 SER A CA 1
ATOM 3298 C C . SER A 1 437 ? 7.800 -9.792 2.267 1.00 88.56 437 SER A C 1
ATOM 3300 O O . SER A 1 437 ? 7.776 -8.581 2.061 1.00 88.56 437 SER A O 1
ATOM 3302 N N . VAL A 1 438 ? 8.737 -10.576 1.724 1.00 90.69 438 VAL A N 1
ATOM 3303 C CA . VAL A 1 438 ? 9.761 -10.068 0.804 1.00 90.69 438 VAL A CA 1
ATOM 3304 C C . VAL A 1 438 ? 9.142 -9.735 -0.550 1.00 90.69 438 VAL A C 1
ATOM 3306 O O . VAL A 1 438 ? 9.496 -8.707 -1.115 1.00 90.69 438 VAL A O 1
ATOM 3309 N N . ILE A 1 439 ? 8.201 -10.543 -1.046 1.00 95.88 439 ILE A N 1
ATOM 3310 C CA . ILE A 1 439 ? 7.489 -10.272 -2.307 1.00 95.88 439 ILE A CA 1
ATOM 3311 C C . ILE A 1 439 ? 6.669 -8.985 -2.191 1.00 95.88 439 ILE A C 1
ATOM 3313 O O . ILE A 1 439 ? 6.776 -8.119 -3.054 1.00 95.88 439 ILE A O 1
ATOM 3317 N N . GLU A 1 440 ? 5.895 -8.833 -1.113 1.00 94.38 440 GLU A N 1
ATOM 3318 C CA . GLU A 1 440 ? 5.089 -7.631 -0.861 1.00 94.38 440 GLU A CA 1
ATOM 3319 C C . GLU A 1 440 ? 5.966 -6.379 -0.774 1.00 94.38 440 GLU A C 1
ATOM 3321 O O . GLU A 1 440 ? 5.664 -5.361 -1.396 1.00 94.38 440 GLU A O 1
ATOM 3326 N N . ARG A 1 441 ? 7.094 -6.470 -0.059 1.00 93.81 441 ARG A N 1
ATOM 3327 C CA . ARG A 1 441 ? 8.060 -5.375 0.026 1.00 93.81 441 ARG A CA 1
ATOM 3328 C C . ARG A 1 441 ? 8.616 -5.022 -1.350 1.00 93.81 441 ARG A C 1
ATOM 3330 O O . ARG A 1 441 ? 8.497 -3.873 -1.747 1.00 93.81 441 ARG A O 1
ATOM 3337 N N . LEU A 1 442 ? 9.161 -5.995 -2.083 1.00 95.81 442 LEU A N 1
ATOM 3338 C CA . LEU A 1 442 ? 9.746 -5.780 -3.413 1.00 95.81 442 LEU A CA 1
ATOM 3339 C C . LEU A 1 442 ? 8.743 -5.198 -4.405 1.00 95.81 442 LEU A C 1
ATOM 3341 O O . LEU A 1 442 ? 9.107 -4.350 -5.217 1.00 95.81 442 LEU A O 1
ATOM 3345 N N . PHE A 1 443 ? 7.483 -5.627 -4.327 1.00 97.44 443 PHE A N 1
ATOM 3346 C CA . PHE A 1 443 ? 6.423 -5.075 -5.154 1.00 97.44 443 PHE A CA 1
ATOM 3347 C C . PHE A 1 443 ? 6.291 -3.558 -4.944 1.00 97.44 443 PHE A C 1
ATOM 3349 O O . PHE A 1 443 ? 6.288 -2.784 -5.902 1.00 97.44 443 PHE A O 1
ATOM 3356 N N . VAL A 1 444 ? 6.248 -3.121 -3.685 1.00 94.81 444 VAL A N 1
ATOM 3357 C CA . VAL A 1 444 ? 6.077 -1.706 -3.336 1.00 94.81 444 VAL A CA 1
ATOM 3358 C C . VAL A 1 444 ? 7.361 -0.897 -3.536 1.00 94.81 444 VAL A C 1
ATOM 3360 O O . VAL A 1 444 ? 7.291 0.218 -4.048 1.00 94.81 444 VAL A O 1
ATOM 3363 N N . THR A 1 445 ? 8.521 -1.426 -3.136 1.00 92.69 445 THR A N 1
ATOM 3364 C CA . THR A 1 445 ? 9.783 -0.667 -3.072 1.00 92.69 445 THR A CA 1
ATOM 3365 C C . THR A 1 445 ? 10.594 -0.693 -4.362 1.00 92.69 445 THR A C 1
ATOM 3367 O O . THR A 1 445 ? 11.378 0.228 -4.574 1.00 92.69 445 THR A O 1
ATOM 3370 N N . ALA A 1 446 ? 10.413 -1.704 -5.219 1.00 96.06 446 ALA A N 1
ATOM 3371 C CA . ALA A 1 446 ? 11.200 -1.872 -6.440 1.00 96.06 446 ALA A CA 1
ATOM 3372 C C . ALA A 1 446 ? 10.331 -2.010 -7.699 1.00 96.06 446 ALA A C 1
ATOM 3374 O O . ALA A 1 446 ? 10.522 -1.252 -8.647 1.00 96.06 446 ALA A O 1
ATOM 3375 N N . TYR A 1 447 ? 9.344 -2.913 -7.718 1.00 98.31 447 TYR A N 1
ATOM 3376 C CA . TYR A 1 447 ? 8.539 -3.185 -8.919 1.00 98.31 447 TYR A CA 1
ATOM 3377 C C . TYR A 1 447 ? 7.720 -1.972 -9.378 1.00 98.31 447 TYR A C 1
ATOM 3379 O O . TYR A 1 447 ? 7.840 -1.551 -10.528 1.00 98.31 447 TYR A O 1
ATOM 3387 N N . ILE A 1 448 ? 6.915 -1.375 -8.492 1.00 97.38 448 ILE A N 1
ATOM 3388 C CA . ILE A 1 448 ? 6.063 -0.229 -8.846 1.00 97.38 448 ILE A CA 1
ATOM 3389 C C . ILE A 1 448 ? 6.891 1.004 -9.261 1.00 97.38 448 ILE A C 1
ATOM 3391 O O . ILE A 1 448 ? 6.587 1.583 -10.310 1.00 97.38 448 ILE A O 1
ATOM 3395 N N . PRO A 1 449 ? 7.948 1.406 -8.522 1.00 96.31 449 PRO A N 1
ATOM 3396 C CA . PRO A 1 449 ? 8.832 2.486 -8.959 1.00 96.31 449 PRO A CA 1
ATOM 3397 C C . PRO A 1 449 ? 9.535 2.199 -10.290 1.00 96.31 449 PRO A C 1
ATOM 3399 O O . PRO A 1 449 ? 9.626 3.094 -11.130 1.00 96.31 449 PRO A O 1
ATOM 3402 N N . LEU A 1 450 ? 9.971 0.956 -10.531 1.00 97.19 450 LEU A N 1
ATOM 3403 C CA . LEU A 1 450 ? 10.598 0.582 -11.798 1.00 97.19 450 LEU A CA 1
ATOM 3404 C C . LEU A 1 450 ? 9.615 0.657 -12.971 1.00 97.19 450 LEU A C 1
ATOM 3406 O O . LEU A 1 450 ? 9.986 1.163 -14.028 1.00 97.19 450 LEU A O 1
ATOM 3410 N N . CYS A 1 451 ? 8.358 0.237 -12.778 1.00 96.44 451 CYS A N 1
ATOM 3411 C CA . CYS A 1 451 ? 7.300 0.423 -13.775 1.00 96.44 451 CYS A CA 1
ATOM 3412 C C . CYS A 1 451 ? 7.152 1.904 -14.155 1.00 96.44 451 CYS A C 1
ATOM 3414 O O . CYS A 1 451 ? 7.061 2.240 -15.332 1.00 96.44 451 CYS A O 1
ATOM 3416 N N . GLU A 1 452 ? 7.158 2.808 -13.172 1.00 94.81 452 GLU A N 1
ATOM 3417 C CA . GLU A 1 452 ? 7.074 4.250 -13.431 1.00 94.81 452 GLU A CA 1
ATOM 3418 C C . GLU A 1 452 ? 8.323 4.791 -14.141 1.00 94.81 452 GLU A C 1
ATOM 3420 O O . GLU A 1 452 ? 8.199 5.568 -15.088 1.00 94.81 452 GLU A O 1
ATOM 3425 N N . ALA A 1 453 ? 9.522 4.359 -13.743 1.00 95.19 453 ALA A N 1
ATOM 3426 C CA . ALA A 1 453 ? 10.760 4.748 -14.417 1.00 95.19 453 ALA A CA 1
ATOM 3427 C C . ALA A 1 453 ? 10.789 4.287 -15.883 1.00 95.19 453 ALA A C 1
ATOM 3429 O O . ALA A 1 453 ? 11.217 5.040 -16.758 1.00 95.19 453 ALA A O 1
ATOM 3430 N N . VAL A 1 454 ? 10.281 3.083 -16.161 1.00 95.31 454 VAL A N 1
ATOM 3431 C CA . VAL A 1 454 ? 10.088 2.561 -17.518 1.00 95.31 454 VAL A CA 1
ATOM 3432 C C . VAL A 1 454 ? 9.155 3.463 -18.324 1.00 95.31 454 VAL A C 1
ATOM 3434 O O . VAL A 1 454 ? 9.525 3.888 -19.416 1.00 95.31 454 VAL A O 1
ATOM 3437 N N . ARG A 1 455 ? 7.982 3.818 -17.782 1.00 93.12 455 ARG A N 1
ATOM 3438 C CA . ARG A 1 455 ? 7.017 4.694 -18.475 1.00 93.12 455 ARG A CA 1
ATOM 3439 C C . ARG A 1 455 ? 7.594 6.064 -18.807 1.00 93.12 455 ARG A C 1
ATOM 3441 O O . ARG A 1 455 ? 7.259 6.634 -19.838 1.00 93.12 455 ARG A O 1
ATOM 3448 N N . ARG A 1 456 ? 8.456 6.593 -17.937 1.00 91.81 456 ARG A N 1
ATOM 3449 C CA . ARG A 1 456 ? 9.136 7.881 -18.139 1.00 91.81 456 ARG A CA 1
ATOM 3450 C C . ARG A 1 456 ? 10.350 7.800 -19.067 1.00 91.81 456 ARG A C 1
ATOM 3452 O O . ARG A 1 456 ? 11.008 8.813 -19.271 1.00 91.81 456 ARG A O 1
ATOM 3459 N N . GLY A 1 457 ? 10.692 6.620 -19.589 1.00 93.75 457 GLY A N 1
ATOM 3460 C CA . GLY A 1 457 ? 11.893 6.432 -20.408 1.00 93.75 457 GLY A CA 1
ATOM 3461 C C . GLY A 1 457 ? 13.204 6.606 -19.628 1.00 93.75 457 GLY A C 1
ATOM 3462 O O . GLY A 1 457 ? 14.253 6.851 -20.221 1.00 93.75 457 GLY A O 1
ATOM 3463 N N . ALA A 1 458 ? 13.158 6.498 -18.297 1.00 95.62 458 ALA A N 1
ATOM 3464 C CA . ALA A 1 458 ? 14.325 6.591 -17.422 1.00 95.62 458 ALA A CA 1
ATOM 3465 C C . ALA A 1 458 ? 14.970 5.225 -17.141 1.00 95.62 458 ALA A C 1
ATOM 3467 O O . ALA A 1 458 ? 16.050 5.164 -16.567 1.00 95.62 458 ALA A O 1
ATOM 3468 N N . ALA A 1 459 ? 14.328 4.120 -17.510 1.00 96.44 459 ALA A N 1
ATOM 3469 C CA . ALA A 1 459 ? 14.869 2.785 -17.285 1.00 96.44 459 ALA A CA 1
ATOM 3470 C C . ALA A 1 459 ? 15.687 2.285 -18.489 1.00 96.44 459 ALA A C 1
ATOM 3472 O O . ALA A 1 459 ? 15.410 2.626 -19.638 1.00 96.44 459 ALA A O 1
ATOM 3473 N N . SER A 1 460 ? 16.692 1.447 -18.229 1.00 97.00 460 SER A N 1
ATOM 3474 C CA . SER A 1 460 ? 17.482 0.800 -19.282 1.00 97.00 460 SER A CA 1
ATOM 3475 C C . SER A 1 460 ? 16.693 -0.333 -19.967 1.00 97.00 460 SER A C 1
ATOM 3477 O O . SER A 1 460 ? 15.767 -0.878 -19.368 1.00 97.00 460 SER A O 1
ATOM 3479 N N . PRO A 1 461 ? 17.065 -0.773 -21.187 1.00 96.94 461 PRO A N 1
ATOM 3480 C CA . PRO A 1 461 ? 16.425 -1.928 -21.829 1.00 96.94 461 PRO A CA 1
ATOM 3481 C C . PRO A 1 461 ? 16.474 -3.203 -20.974 1.00 96.94 461 PRO A C 1
ATOM 3483 O O . PRO A 1 461 ? 15.509 -3.955 -20.924 1.00 96.94 461 PRO A O 1
ATOM 3486 N N . ARG A 1 462 ? 17.560 -3.397 -20.215 1.00 97.31 462 ARG A N 1
ATOM 3487 C CA . ARG A 1 462 ? 17.691 -4.496 -19.247 1.00 97.31 462 ARG A CA 1
ATOM 3488 C C . ARG A 1 462 ? 16.617 -4.449 -18.158 1.00 97.31 462 ARG A C 1
ATOM 3490 O O . ARG A 1 462 ? 16.149 -5.491 -17.717 1.00 97.31 462 ARG A O 1
ATOM 3497 N N . ALA A 1 463 ? 16.230 -3.259 -17.704 1.00 97.25 463 ALA A N 1
ATOM 3498 C CA . ALA A 1 463 ? 15.196 -3.119 -16.685 1.00 97.25 463 ALA A CA 1
ATOM 3499 C C . ALA A 1 463 ? 13.832 -3.633 -17.167 1.00 97.25 463 ALA A C 1
ATOM 3501 O O . ALA A 1 463 ? 13.092 -4.206 -16.374 1.00 97.25 463 ALA A O 1
ATOM 3502 N N . LEU A 1 464 ? 13.520 -3.467 -18.459 1.00 96.75 464 LEU A N 1
ATOM 3503 C CA . LEU A 1 464 ? 12.308 -4.022 -19.069 1.00 96.75 464 LEU A CA 1
ATOM 3504 C C . LEU A 1 464 ? 12.308 -5.552 -19.026 1.00 96.75 464 LEU A C 1
ATOM 3506 O O . LEU A 1 464 ? 11.300 -6.146 -18.654 1.00 96.75 464 LEU A O 1
ATOM 3510 N N . GLU A 1 465 ? 13.440 -6.173 -19.368 1.00 97.44 465 GLU A N 1
ATOM 3511 C CA . GLU A 1 465 ? 13.609 -7.631 -19.325 1.00 97.44 465 GLU A CA 1
ATOM 3512 C C . GLU A 1 465 ? 13.420 -8.160 -17.897 1.00 97.44 465 GLU A C 1
ATOM 3514 O O . GLU A 1 465 ? 12.595 -9.040 -17.670 1.00 97.44 465 GLU A O 1
ATOM 3519 N N . VAL A 1 466 ? 14.098 -7.556 -16.913 1.00 97.75 466 VAL A N 1
ATOM 3520 C CA . VAL A 1 466 ? 13.989 -7.954 -15.498 1.00 97.75 466 VAL A CA 1
ATOM 3521 C C . VAL A 1 466 ? 12.570 -7.768 -14.956 1.00 97.75 466 VAL A C 1
ATOM 3523 O O . VAL A 1 466 ? 12.087 -8.600 -14.186 1.00 97.75 466 VAL A O 1
ATOM 3526 N N . LEU A 1 467 ? 11.890 -6.686 -15.338 1.00 97.44 467 LEU A N 1
ATOM 3527 C CA . LEU A 1 467 ? 10.516 -6.417 -14.918 1.00 97.44 467 LEU A CA 1
ATOM 3528 C C . LEU A 1 467 ? 9.554 -7.475 -15.462 1.00 97.44 467 LEU A C 1
ATOM 3530 O O . LEU A 1 467 ? 8.710 -7.974 -14.714 1.00 97.44 467 LEU A O 1
ATOM 3534 N N . GLU A 1 468 ? 9.694 -7.840 -16.736 1.00 97.31 468 GLU A N 1
ATOM 3535 C CA . GLU A 1 468 ? 8.858 -8.866 -17.356 1.00 97.31 468 GLU A CA 1
ATOM 3536 C C . GLU A 1 468 ? 9.158 -10.260 -16.791 1.00 97.31 468 GLU A C 1
ATOM 3538 O O . GLU A 1 468 ? 8.228 -10.991 -16.449 1.00 97.31 468 GLU A O 1
ATOM 3543 N N . ASP A 1 469 ? 10.430 -10.602 -16.575 1.00 97.44 469 ASP A N 1
ATOM 3544 C CA . ASP A 1 469 ? 10.827 -11.854 -15.923 1.00 97.44 469 ASP A CA 1
ATOM 3545 C C . ASP A 1 469 ? 10.227 -11.969 -14.515 1.00 97.44 469 ASP A C 1
ATOM 3547 O O . ASP A 1 469 ? 9.656 -13.006 -14.151 1.00 97.44 469 ASP A O 1
ATOM 3551 N N . TRP A 1 470 ? 10.286 -10.890 -13.726 1.00 97.69 470 TRP A N 1
ATOM 3552 C CA . TRP A 1 470 ? 9.684 -10.856 -12.395 1.00 97.69 470 TRP A CA 1
ATOM 3553 C C . TRP A 1 470 ? 8.160 -11.008 -12.463 1.00 97.69 470 TRP A C 1
ATOM 3555 O O . TRP A 1 470 ? 7.586 -11.803 -11.712 1.00 97.69 470 TRP A O 1
ATOM 3565 N N . ARG A 1 471 ? 7.499 -10.315 -13.400 1.00 97.50 471 ARG A N 1
ATOM 3566 C CA . ARG A 1 471 ? 6.049 -10.411 -13.626 1.00 97.50 471 ARG A CA 1
ATOM 3567 C C . ARG A 1 471 ? 5.626 -11.837 -13.980 1.00 97.50 471 ARG A C 1
ATOM 3569 O O . ARG A 1 471 ? 4.673 -12.350 -13.390 1.00 97.50 471 ARG A O 1
ATOM 3576 N N . GLN A 1 472 ? 6.331 -12.491 -14.902 1.00 97.50 472 GLN A N 1
ATOM 3577 C CA . GLN A 1 472 ? 6.045 -13.869 -15.314 1.00 97.50 472 GLN A CA 1
ATOM 3578 C C . GLN A 1 472 ? 6.313 -14.869 -14.185 1.00 97.50 472 GLN A C 1
ATOM 3580 O O . GLN A 1 472 ? 5.503 -15.770 -13.947 1.00 97.50 472 GLN A O 1
ATOM 3585 N N . SER A 1 473 ? 7.408 -14.684 -13.445 1.00 96.56 473 SER A N 1
ATOM 3586 C CA . SER A 1 473 ? 7.746 -15.503 -12.278 1.00 96.56 473 SER A CA 1
ATOM 3587 C C . SER A 1 473 ? 6.682 -15.400 -11.181 1.00 96.56 473 SER A C 1
ATOM 3589 O O . SER A 1 473 ? 6.207 -16.428 -10.686 1.00 96.56 473 SER A O 1
ATOM 3591 N N . PHE A 1 474 ? 6.232 -14.181 -10.856 1.00 97.44 474 PHE A N 1
ATOM 3592 C CA . PHE A 1 474 ? 5.130 -13.948 -9.920 1.00 97.44 474 PHE A CA 1
ATOM 3593 C C . PHE A 1 474 ? 3.846 -14.616 -10.413 1.00 97.44 474 PHE A C 1
ATOM 3595 O O . PHE A 1 474 ? 3.228 -15.380 -9.673 1.00 97.44 474 PHE A O 1
ATOM 3602 N N . LYS A 1 475 ? 3.466 -14.371 -11.675 1.00 97.19 475 LYS A N 1
ATOM 3603 C CA . LYS A 1 475 ? 2.235 -14.893 -12.284 1.00 97.19 475 LYS A CA 1
ATOM 3604 C C . LYS A 1 475 ? 2.164 -16.411 -12.208 1.00 97.19 475 LYS A C 1
ATOM 3606 O O . LYS A 1 475 ? 1.139 -16.960 -11.803 1.00 97.19 475 LYS A O 1
ATOM 3611 N N . ARG A 1 476 ? 3.264 -17.083 -12.550 1.00 96.62 476 ARG A N 1
ATOM 3612 C CA . ARG A 1 476 ? 3.392 -18.539 -12.453 1.00 96.62 476 ARG A CA 1
ATOM 3613 C C . ARG A 1 476 ? 3.312 -19.011 -11.004 1.00 96.62 476 ARG A C 1
ATOM 3615 O O . ARG A 1 476 ? 2.463 -19.832 -10.683 1.00 96.62 476 ARG A O 1
ATOM 3622 N N . SER A 1 477 ? 4.129 -18.432 -10.126 1.00 95.56 477 SER A N 1
ATOM 3623 C CA . SER A 1 477 ? 4.201 -18.815 -8.711 1.00 95.56 477 SER A CA 1
ATOM 3624 C C . SER A 1 477 ? 2.865 -18.645 -7.988 1.00 95.56 477 SER A C 1
ATOM 3626 O O . SER A 1 477 ? 2.473 -19.505 -7.199 1.00 95.56 477 SER A O 1
ATOM 3628 N N . TYR A 1 478 ? 2.146 -17.552 -8.258 1.00 97.06 478 TYR A N 1
ATOM 3629 C CA . TYR A 1 478 ? 0.841 -17.306 -7.659 1.00 97.06 478 TYR A CA 1
ATOM 3630 C C . TYR A 1 478 ? -0.223 -18.245 -8.223 1.00 97.06 478 TYR A C 1
ATOM 3632 O O . TYR A 1 478 ? -0.974 -18.816 -7.439 1.00 97.06 478 TYR A O 1
ATOM 3640 N N . SER A 1 479 ? -0.252 -18.466 -9.543 1.00 96.56 479 SER A N 1
ATOM 3641 C CA . SER A 1 479 ? -1.189 -19.414 -10.169 1.00 96.56 479 SER A CA 1
ATOM 3642 C C . SER A 1 479 ? -1.004 -20.832 -9.626 1.00 96.56 479 SER A C 1
ATOM 3644 O O . SER A 1 479 ? -1.970 -21.444 -9.178 1.00 96.56 479 SER A O 1
ATOM 3646 N N . ASP A 1 480 ? 0.238 -21.318 -9.592 1.00 95.75 480 ASP A N 1
ATOM 3647 C CA . ASP A 1 480 ? 0.577 -22.666 -9.124 1.00 95.75 480 ASP A CA 1
ATOM 3648 C C . ASP A 1 480 ? 0.320 -22.813 -7.610 1.00 95.75 480 ASP A C 1
ATOM 3650 O O . ASP A 1 480 ? -0.145 -23.850 -7.131 1.00 95.75 480 ASP A O 1
ATOM 3654 N N . GLY A 1 481 ? 0.592 -21.757 -6.836 1.00 94.75 481 GLY A N 1
ATOM 3655 C CA . GLY A 1 481 ? 0.402 -21.737 -5.387 1.00 94.75 481 GLY A CA 1
ATOM 3656 C C . GLY A 1 481 ? -1.043 -21.514 -4.933 1.00 94.75 481 GLY A C 1
ATOM 3657 O O . GLY A 1 481 ? -1.374 -21.854 -3.793 1.00 94.75 481 GLY A O 1
ATOM 3658 N N . PHE A 1 482 ? -1.915 -20.959 -5.780 1.00 95.50 482 PHE A N 1
ATOM 3659 C CA . PHE A 1 482 ? -3.243 -20.500 -5.370 1.00 95.50 482 PHE A CA 1
ATOM 3660 C C . PHE A 1 482 ? -4.118 -21.633 -4.826 1.00 95.50 482 PHE A C 1
ATOM 3662 O O . PHE A 1 482 ? -4.706 -21.492 -3.752 1.00 95.50 482 PHE A O 1
ATOM 3669 N N . ASP A 1 483 ? -4.138 -22.794 -5.478 1.00 92.62 483 ASP A N 1
ATOM 3670 C CA . ASP A 1 483 ? -4.912 -23.946 -4.999 1.00 92.62 483 ASP A CA 1
ATOM 3671 C C . ASP A 1 483 ? -4.444 -24.428 -3.619 1.00 92.62 483 ASP A C 1
ATOM 3673 O O . ASP A 1 483 ? -5.254 -24.769 -2.749 1.00 92.62 483 ASP A O 1
ATOM 3677 N N . ALA A 1 484 ? -3.135 -24.374 -3.358 1.00 93.00 484 ALA A N 1
ATOM 3678 C CA . ALA A 1 484 ? -2.596 -24.668 -2.037 1.00 93.00 484 ALA A CA 1
ATOM 3679 C C . ALA A 1 484 ? -2.997 -23.596 -1.008 1.00 93.00 484 ALA A C 1
ATOM 3681 O O . ALA A 1 484 ? -3.341 -23.943 0.128 1.00 93.00 484 ALA A O 1
ATOM 3682 N N . LEU A 1 485 ? -2.987 -22.311 -1.385 1.00 92.38 485 LEU A N 1
ATOM 3683 C CA . LEU A 1 485 ? -3.410 -21.198 -0.524 1.00 92.38 485 LEU A CA 1
ATOM 3684 C C . LEU A 1 485 ? -4.879 -21.320 -0.112 1.00 92.38 485 LEU A C 1
ATOM 3686 O O . LEU A 1 485 ? -5.206 -21.060 1.047 1.00 92.38 485 LEU A O 1
ATOM 3690 N N . ARG A 1 486 ? -5.751 -21.783 -1.016 1.00 93.00 486 ARG A N 1
ATOM 3691 C CA . ARG A 1 486 ? -7.176 -22.002 -0.728 1.00 93.00 486 ARG A CA 1
ATOM 3692 C C . ARG A 1 486 ? -7.398 -23.017 0.390 1.00 93.00 486 ARG A C 1
ATOM 3694 O O . ARG A 1 486 ? -8.254 -22.827 1.252 1.00 93.00 486 ARG A O 1
ATOM 3701 N N . MET A 1 487 ? -6.612 -24.091 0.402 1.00 91.25 487 MET A N 1
ATOM 3702 C CA . MET A 1 487 ? -6.771 -25.181 1.370 1.00 91.25 487 MET A CA 1
ATOM 3703 C C . MET A 1 487 ? -6.122 -24.874 2.724 1.00 91.25 487 MET A C 1
ATOM 3705 O O . MET A 1 487 ? -6.563 -25.366 3.771 1.00 91.25 487 MET A O 1
ATOM 3709 N N . ARG A 1 488 ? -5.079 -24.044 2.732 1.00 87.81 488 ARG A N 1
ATOM 3710 C CA . ARG A 1 488 ? -4.273 -23.763 3.922 1.00 87.81 488 ARG A CA 1
ATOM 3711 C C . ARG A 1 488 ? -4.908 -22.713 4.827 1.00 87.81 488 ARG A C 1
ATOM 3713 O O . ARG A 1 488 ? -5.714 -21.884 4.425 1.00 87.81 488 ARG A O 1
ATOM 3720 N N . SER A 1 489 ? -4.548 -22.769 6.108 1.00 84.31 489 SER A N 1
ATOM 3721 C CA . SER A 1 489 ? -4.900 -21.722 7.076 1.00 84.31 489 SER A CA 1
ATOM 3722 C C . SER A 1 489 ? -3.983 -20.503 6.972 1.00 84.31 489 SER A C 1
ATOM 3724 O O . SER A 1 489 ? -4.409 -19.400 7.298 1.00 84.31 489 SER A O 1
ATOM 3726 N N . LYS A 1 490 ? -2.737 -20.701 6.520 1.00 89.50 490 LYS A N 1
ATOM 3727 C CA . LYS A 1 490 ? -1.770 -19.635 6.253 1.00 89.50 490 LYS A CA 1
ATOM 3728 C C . LYS A 1 490 ? -1.916 -19.187 4.802 1.00 89.50 490 LYS A C 1
ATOM 3730 O O . LYS A 1 490 ? -1.624 -19.969 3.899 1.00 89.50 490 LYS A O 1
ATOM 3735 N N . ARG A 1 491 ? -2.361 -17.951 4.608 1.00 94.50 491 ARG A N 1
ATOM 3736 C CA . ARG A 1 491 ? -2.498 -17.283 3.311 1.00 94.50 491 ARG A CA 1
ATOM 3737 C C . ARG A 1 491 ? -2.103 -15.808 3.458 1.00 94.50 491 ARG A C 1
ATOM 3739 O O . ARG A 1 491 ? -2.106 -15.327 4.596 1.00 94.50 491 ARG A O 1
ATOM 3746 N N . PRO A 1 492 ? -1.759 -15.115 2.361 1.00 96.69 492 PRO A N 1
ATOM 3747 C CA . PRO A 1 492 ? -1.635 -13.665 2.390 1.00 96.69 492 PRO A CA 1
ATOM 3748 C C . PRO A 1 492 ? -2.921 -12.994 2.867 1.00 96.69 492 PRO A C 1
ATOM 3750 O O . PRO A 1 492 ? -4.001 -13.583 2.805 1.00 96.69 492 PRO A O 1
ATOM 3753 N N . THR A 1 493 ? -2.800 -11.749 3.315 1.00 97.19 493 THR A N 1
ATOM 3754 C CA . THR A 1 493 ? -3.956 -10.908 3.626 1.00 97.19 493 THR A CA 1
ATOM 3755 C C . THR A 1 493 ? -4.704 -10.608 2.331 1.00 97.19 493 THR A C 1
ATOM 3757 O O . THR A 1 493 ? -4.182 -9.929 1.449 1.00 97.19 493 THR A O 1
ATOM 3760 N N . MET A 1 494 ? -5.911 -11.146 2.184 1.00 98.12 494 MET A N 1
ATOM 3761 C CA . MET A 1 494 ? -6.668 -11.068 0.938 1.00 98.12 494 MET A CA 1
ATOM 3762 C C . MET A 1 494 ? -7.758 -9.996 0.995 1.00 98.12 494 MET A C 1
ATOM 3764 O O . MET A 1 494 ? -8.150 -9.532 2.065 1.00 98.12 494 MET A O 1
ATOM 3768 N N . VAL A 1 495 ? -8.328 -9.658 -0.161 1.00 98.25 495 VAL A N 1
ATOM 3769 C CA . VAL A 1 495 ? -9.468 -8.727 -0.275 1.00 98.25 495 VAL A CA 1
ATOM 3770 C C . VAL A 1 495 ? -10.654 -9.147 0.603 1.00 98.25 495 VAL A C 1
ATOM 3772 O O . VAL A 1 495 ? -11.273 -8.319 1.268 1.00 98.25 495 VAL A O 1
ATOM 3775 N N . LEU A 1 496 ? -10.925 -10.451 0.704 1.00 97.62 496 LEU A N 1
ATOM 3776 C CA . LEU A 1 496 ? -11.981 -11.005 1.564 1.00 97.62 496 LEU A CA 1
ATOM 3777 C C . LEU A 1 496 ? -11.769 -10.756 3.075 1.00 97.62 496 LEU A C 1
ATOM 3779 O O . LEU A 1 496 ? -12.725 -10.884 3.850 1.00 97.62 496 LEU A O 1
ATOM 3783 N N . ASP A 1 497 ? -10.541 -10.411 3.489 1.00 97.88 497 ASP A N 1
ATOM 3784 C CA . ASP A 1 497 ? -10.163 -10.095 4.871 1.00 97.88 497 ASP A CA 1
ATOM 3785 C C . ASP A 1 497 ? -10.353 -8.593 5.201 1.00 97.88 497 ASP A C 1
ATOM 3787 O O . ASP A 1 497 ? -10.351 -8.216 6.378 1.00 97.88 497 ASP A O 1
ATOM 3791 N N . ALA A 1 498 ? -10.592 -7.732 4.198 1.00 98.12 498 ALA A N 1
ATOM 3792 C CA . ALA A 1 498 ? -10.766 -6.283 4.370 1.00 98.12 498 ALA A CA 1
ATOM 3793 C C . ALA A 1 498 ? -11.807 -5.880 5.441 1.00 98.12 498 ALA A C 1
ATOM 3795 O O . ALA A 1 498 ? -11.516 -4.974 6.225 1.00 98.12 498 ALA A O 1
ATOM 3796 N N . PRO A 1 499 ? -12.976 -6.546 5.574 1.00 98.31 499 PRO A N 1
ATOM 3797 C CA . PRO A 1 499 ? -13.951 -6.218 6.616 1.00 98.31 499 PRO A CA 1
ATOM 3798 C C . PRO A 1 499 ? -13.410 -6.426 8.033 1.00 98.31 499 PRO A C 1
ATOM 3800 O O . PRO A 1 499 ? -13.657 -5.614 8.924 1.00 98.31 499 PRO A O 1
ATOM 3803 N N . ASP A 1 500 ? -12.657 -7.505 8.249 1.00 97.75 500 ASP A N 1
ATOM 3804 C CA . ASP A 1 500 ? -12.139 -7.861 9.570 1.00 97.75 500 ASP A CA 1
ATOM 3805 C C . ASP A 1 500 ? -10.953 -6.960 9.955 1.00 97.75 500 ASP A C 1
ATOM 3807 O O . ASP A 1 500 ? -10.788 -6.612 11.128 1.00 97.75 500 ASP A O 1
ATOM 3811 N N . ILE A 1 501 ? -10.160 -6.532 8.966 1.00 97.56 501 ILE A N 1
ATOM 3812 C CA . ILE A 1 501 ? -9.114 -5.510 9.117 1.00 97.56 501 ILE A CA 1
ATOM 3813 C C . ILE A 1 501 ? -9.748 -4.165 9.483 1.00 97.56 501 ILE A C 1
ATOM 3815 O O . ILE A 1 501 ? -9.417 -3.601 10.524 1.00 97.56 501 ILE A O 1
ATOM 3819 N N . ALA A 1 502 ? -10.732 -3.701 8.708 1.00 98.00 502 ALA A N 1
ATOM 3820 C CA . ALA A 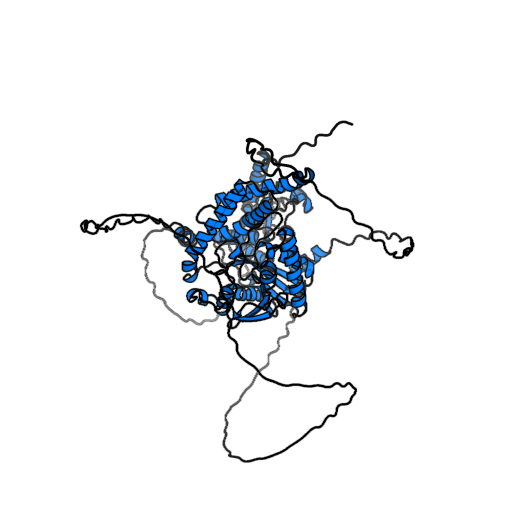1 502 ? -11.422 -2.437 8.953 1.00 98.00 502 ALA A CA 1
ATOM 3821 C C . ALA A 1 502 ? -12.072 -2.390 10.345 1.00 98.00 502 ALA A C 1
ATOM 3823 O O . ALA A 1 502 ? -11.943 -1.405 11.066 1.00 98.00 502 ALA A O 1
ATOM 3824 N N . MET A 1 503 ? -12.716 -3.480 10.779 1.00 98.06 503 MET A N 1
ATOM 3825 C CA . MET A 1 503 ? -13.290 -3.580 12.125 1.00 98.06 503 MET A CA 1
ATOM 3826 C C . MET A 1 503 ? -12.236 -3.525 13.234 1.00 98.06 503 MET A C 1
ATOM 3828 O O . MET A 1 503 ? -12.504 -2.986 14.308 1.00 98.06 503 MET A O 1
ATOM 3832 N N . ARG A 1 504 ? -11.049 -4.096 13.008 1.00 97.50 504 ARG A N 1
ATOM 3833 C CA . ARG A 1 504 ? -9.939 -4.064 13.970 1.00 97.50 504 ARG A CA 1
ATOM 3834 C C . ARG A 1 504 ? -9.383 -2.651 14.115 1.00 97.50 504 ARG A C 1
ATOM 3836 O O . ARG A 1 504 ? -9.292 -2.167 15.240 1.00 97.50 504 ARG A O 1
ATOM 3843 N N . ILE A 1 505 ? -9.100 -1.991 12.994 1.00 93.69 505 ILE A N 1
ATOM 3844 C CA . ILE A 1 505 ? -8.638 -0.597 12.943 1.00 93.69 505 ILE A CA 1
ATOM 3845 C C . ILE A 1 505 ? -9.690 0.320 13.570 1.00 93.69 505 ILE A C 1
ATOM 3847 O O . ILE A 1 505 ? -9.375 1.150 14.415 1.00 93.69 505 ILE A O 1
ATOM 3851 N N . GLY A 1 506 ? -10.968 0.110 13.245 1.00 96.56 506 GLY A N 1
ATOM 3852 C CA . GLY A 1 506 ? -12.068 0.900 13.790 1.00 96.56 506 GLY A CA 1
ATOM 3853 C C . GLY A 1 506 ? -12.124 0.839 15.314 1.00 96.56 506 GLY A C 1
ATOM 3854 O O . GLY A 1 506 ? -12.289 1.867 15.955 1.00 96.56 506 GLY A O 1
ATOM 3855 N N . ARG A 1 507 ? -11.908 -0.336 15.918 1.00 96.00 507 ARG A N 1
ATOM 3856 C CA . ARG A 1 507 ? -11.823 -0.458 17.385 1.00 96.00 507 ARG A CA 1
ATOM 3857 C C . ARG A 1 507 ? -10.582 0.220 17.959 1.00 96.00 507 ARG A C 1
ATOM 3859 O O . ARG A 1 507 ? -10.688 0.831 19.015 1.00 96.00 507 ARG A O 1
ATOM 3866 N N . LEU A 1 508 ? -9.434 0.096 17.290 1.00 92.50 508 LEU A N 1
ATOM 3867 C CA . LEU A 1 508 ? -8.179 0.712 17.730 1.00 92.50 508 LEU A CA 1
ATOM 3868 C C . LEU A 1 508 ? -8.293 2.242 17.789 1.00 92.50 508 LEU A C 1
ATOM 3870 O O . LEU A 1 508 ? -7.797 2.856 18.726 1.00 92.50 508 LEU A O 1
ATOM 3874 N N . HIS A 1 509 ? -9.005 2.834 16.831 1.00 93.56 509 HIS A N 1
ATOM 3875 C CA . HIS A 1 509 ? -9.217 4.278 16.732 1.00 93.56 509 HIS A CA 1
ATOM 3876 C C . HIS A 1 509 ? -10.558 4.758 17.323 1.00 93.56 509 HIS A C 1
ATOM 3878 O O . HIS A 1 509 ? -10.964 5.897 17.085 1.00 93.56 509 HIS A O 1
ATOM 3884 N N . ASP A 1 510 ? -11.262 3.903 18.077 1.00 94.19 510 ASP A N 1
ATOM 3885 C CA . ASP A 1 510 ? -12.567 4.197 18.694 1.00 94.19 510 ASP A CA 1
ATOM 3886 C C . ASP A 1 510 ? -13.567 4.829 17.694 1.00 94.19 510 ASP A C 1
ATOM 3888 O O . ASP A 1 510 ? -14.220 5.846 17.943 1.00 94.19 510 ASP A O 1
ATOM 3892 N N . ALA A 1 511 ? -13.637 4.250 16.496 1.00 96.88 511 ALA A N 1
ATOM 3893 C CA . ALA A 1 511 ? -14.583 4.634 15.464 1.00 96.88 511 ALA A CA 1
ATOM 3894 C C . ALA A 1 511 ? -16.003 4.191 15.854 1.00 96.88 511 ALA A C 1
ATOM 3896 O O . ALA A 1 511 ? -16.237 3.056 16.274 1.00 96.88 511 ALA A O 1
ATOM 3897 N N . ARG A 1 512 ? -16.981 5.078 15.659 1.00 97.50 512 ARG A N 1
ATOM 3898 C CA . ARG A 1 512 ? -18.408 4.826 15.927 1.00 97.50 512 ARG A CA 1
ATOM 3899 C C . ARG A 1 512 ? -19.051 3.892 14.908 1.00 97.50 512 ARG A C 1
ATOM 3901 O O . ARG A 1 512 ? -20.062 3.259 15.201 1.00 97.50 512 ARG A O 1
ATOM 3908 N N . GLY A 1 513 ? -18.485 3.835 13.709 1.00 97.38 513 GLY A N 1
ATOM 3909 C CA . GLY A 1 513 ? -18.952 3.004 12.612 1.00 97.38 513 GLY A CA 1
ATOM 3910 C C . GLY A 1 513 ? -17.814 2.680 11.659 1.00 97.38 513 GLY A C 1
ATOM 3911 O O . GLY A 1 513 ? -16.792 3.365 11.645 1.00 97.38 513 GLY A O 1
ATOM 3912 N N . VAL A 1 514 ? -18.005 1.630 10.867 1.00 98.50 514 VAL A N 1
ATOM 3913 C CA . VAL A 1 514 ? -17.073 1.216 9.818 1.00 98.50 514 VAL A CA 1
ATOM 3914 C C . VAL A 1 514 ? -17.850 1.104 8.513 1.00 98.50 514 VAL A C 1
ATOM 3916 O O . VAL A 1 514 ? -18.896 0.455 8.477 1.00 98.50 514 VAL A O 1
ATOM 3919 N N . GLN A 1 515 ? -17.348 1.729 7.453 1.00 98.50 515 GLN A N 1
ATOM 3920 C CA . GLN A 1 515 ? -17.868 1.591 6.097 1.00 98.50 515 GLN A CA 1
ATOM 3921 C C . GLN A 1 515 ? -16.807 1.034 5.157 1.00 98.50 515 GLN A C 1
ATOM 3923 O O . GLN A 1 515 ? -15.629 1.369 5.258 1.00 98.50 515 GLN A O 1
ATOM 3928 N N . LEU A 1 516 ? -17.249 0.179 4.239 1.00 98.56 516 LEU A N 1
ATOM 3929 C CA . LEU A 1 516 ? -16.409 -0.484 3.252 1.00 98.56 516 LEU A CA 1
ATOM 3930 C C . LEU A 1 516 ? -16.681 0.136 1.882 1.00 98.56 516 LEU A C 1
ATOM 3932 O O . LEU A 1 516 ? -17.794 -0.003 1.370 1.00 98.56 516 LEU A O 1
ATOM 3936 N N . LEU A 1 517 ? -15.684 0.808 1.307 1.00 98.50 517 LEU A N 1
ATOM 3937 C CA . LEU A 1 517 ? -15.714 1.345 -0.051 1.00 98.50 517 LEU A CA 1
ATOM 3938 C C . LEU A 1 517 ? -14.805 0.495 -0.939 1.00 98.50 517 LEU A C 1
ATOM 3940 O O . LEU A 1 517 ? -13.586 0.493 -0.776 1.00 98.50 517 LEU A O 1
ATOM 3944 N N . MET A 1 518 ? -15.409 -0.223 -1.875 1.00 98.38 518 MET A N 1
ATOM 3945 C CA . MET A 1 518 ? -14.703 -1.063 -2.833 1.00 98.38 518 MET A CA 1
ATOM 3946 C C . MET A 1 518 ? -14.622 -0.341 -4.177 1.00 98.38 518 MET A C 1
ATOM 3948 O O . MET A 1 518 ? -15.649 0.055 -4.736 1.00 98.38 518 MET A O 1
ATOM 3952 N N . ILE A 1 519 ? -13.410 -0.162 -4.690 1.00 98.25 519 ILE A N 1
ATOM 3953 C CA . ILE A 1 519 ? -13.161 0.441 -6.000 1.00 98.25 519 ILE A CA 1
ATOM 3954 C C . ILE A 1 519 ? -12.859 -0.688 -6.979 1.00 98.25 519 ILE A C 1
ATOM 3956 O O . ILE A 1 519 ? -11.901 -1.429 -6.770 1.00 98.25 519 ILE A O 1
ATOM 3960 N N . ASP A 1 520 ? -13.690 -0.812 -8.013 1.00 96.44 520 ASP A N 1
ATOM 3961 C CA . ASP A 1 520 ? -13.519 -1.816 -9.064 1.00 96.44 520 ASP A CA 1
ATOM 3962 C C . ASP A 1 520 ? -12.189 -1.613 -9.797 1.00 96.44 520 ASP A C 1
ATOM 3964 O O . ASP A 1 520 ? -11.887 -0.482 -10.177 1.00 96.44 520 ASP A O 1
ATOM 3968 N N . GLY A 1 521 ? -11.396 -2.664 -9.998 1.00 96.69 521 GLY A N 1
ATOM 3969 C CA . GLY A 1 521 ? -10.226 -2.621 -10.875 1.00 96.69 521 GLY A CA 1
ATOM 3970 C C . GLY A 1 521 ? -9.131 -1.656 -10.402 1.00 96.69 521 GLY A C 1
ATOM 3971 O O . GLY A 1 521 ? -8.431 -1.060 -11.219 1.00 96.69 521 GLY A O 1
ATOM 3972 N N . MET A 1 522 ? -8.975 -1.424 -9.097 1.00 97.94 522 MET A N 1
ATOM 3973 C CA . MET A 1 522 ? -7.973 -0.491 -8.579 1.00 97.94 522 MET A CA 1
ATOM 3974 C C . MET A 1 522 ? -6.557 -1.094 -8.551 1.00 97.94 522 MET A C 1
ATOM 3976 O O . MET A 1 522 ? -6.120 -1.664 -7.549 1.00 97.94 522 MET A O 1
ATOM 3980 N N . ARG A 1 523 ? -5.793 -0.866 -9.630 1.00 97.75 523 ARG A N 1
ATOM 3981 C CA . ARG A 1 523 ? -4.344 -1.137 -9.683 1.00 97.75 523 ARG A CA 1
ATOM 3982 C C . ARG A 1 523 ? -3.579 -0.334 -8.616 1.00 97.75 523 ARG A C 1
ATOM 3984 O O . ARG A 1 523 ? -3.992 0.760 -8.222 1.00 97.75 523 ARG A O 1
ATOM 3991 N N . TYR A 1 524 ? -2.447 -0.860 -8.143 1.00 98.25 524 TYR A N 1
ATOM 3992 C CA . TYR A 1 524 ? -1.700 -0.274 -7.021 1.00 98.25 524 TYR A CA 1
ATOM 3993 C C . TYR A 1 524 ? -1.216 1.168 -7.257 1.00 98.25 524 TYR A C 1
ATOM 3995 O O . TYR A 1 524 ? -1.299 2.009 -6.361 1.00 98.25 524 TYR A O 1
ATOM 4003 N N . ASP A 1 525 ? -0.751 1.488 -8.463 1.00 97.44 525 ASP A N 1
ATOM 4004 C CA . ASP A 1 525 ? -0.323 2.842 -8.828 1.00 97.44 525 ASP A CA 1
ATOM 4005 C C . ASP A 1 525 ? -1.492 3.841 -8.868 1.00 97.44 525 ASP A C 1
ATOM 4007 O O . ASP A 1 525 ? -1.353 4.961 -8.369 1.00 97.44 525 ASP A O 1
ATOM 4011 N N . LEU A 1 526 ? -2.662 3.420 -9.361 1.00 98.12 526 LEU A N 1
ATOM 4012 C CA . LEU A 1 526 ? -3.900 4.193 -9.261 1.00 98.12 526 LEU A CA 1
ATOM 4013 C C . LEU A 1 526 ? -4.286 4.428 -7.798 1.00 98.12 526 LEU A C 1
ATOM 4015 O O . LEU A 1 526 ? -4.645 5.547 -7.445 1.00 98.12 526 LEU A O 1
ATOM 4019 N N . GLY A 1 527 ? -4.165 3.424 -6.927 1.00 98.19 527 GLY A N 1
ATOM 4020 C CA . GLY A 1 527 ? -4.428 3.612 -5.500 1.00 98.19 527 GLY A CA 1
ATOM 4021 C C . GLY A 1 527 ? -3.443 4.558 -4.810 1.00 98.19 527 GLY A C 1
ATOM 4022 O O . GLY A 1 527 ? -3.849 5.309 -3.925 1.00 98.19 527 GLY A O 1
ATOM 4023 N N . ASN A 1 528 ? -2.175 4.596 -5.233 1.00 96.81 528 ASN A N 1
ATOM 4024 C CA . ASN A 1 528 ? -1.217 5.598 -4.752 1.00 96.81 528 ASN A CA 1
ATOM 4025 C C . ASN A 1 528 ? -1.609 7.011 -5.201 1.00 96.81 528 ASN A C 1
ATOM 4027 O O . ASN A 1 528 ? -1.635 7.925 -4.376 1.00 96.81 528 ASN A O 1
ATOM 4031 N N . ALA A 1 529 ? -1.965 7.186 -6.478 1.00 97.56 529 ALA A N 1
ATOM 4032 C CA . ALA A 1 529 ? -2.452 8.465 -6.991 1.00 97.56 529 ALA A CA 1
ATOM 4033 C C . ALA A 1 529 ? -3.744 8.905 -6.278 1.00 97.56 529 ALA A C 1
ATOM 4035 O O . ALA A 1 529 ? -3.877 10.068 -5.899 1.00 97.56 529 ALA A O 1
ATOM 4036 N N . LEU A 1 530 ? -4.661 7.964 -6.032 1.00 98.44 530 LEU A N 1
ATOM 4037 C CA . LEU A 1 530 ? -5.892 8.190 -5.280 1.00 98.44 530 LEU A CA 1
ATOM 4038 C C . LEU A 1 530 ? -5.603 8.601 -3.838 1.00 98.44 530 LEU A C 1
ATOM 4040 O O . LEU A 1 530 ? -6.223 9.529 -3.337 1.00 98.44 530 LEU A O 1
ATOM 4044 N N . HIS A 1 531 ? -4.656 7.947 -3.168 1.00 97.31 531 HIS A N 1
ATOM 4045 C CA . HIS A 1 531 ? -4.273 8.304 -1.806 1.00 97.31 531 HIS A CA 1
ATOM 4046 C C . HIS A 1 531 ? -3.773 9.754 -1.719 1.00 97.31 531 HIS A C 1
ATOM 4048 O O . HIS A 1 531 ? -4.202 10.495 -0.834 1.00 97.31 531 HIS A O 1
ATOM 4054 N N . THR A 1 532 ? -2.918 10.181 -2.656 1.00 96.81 532 THR A N 1
ATOM 4055 C CA . THR A 1 532 ? -2.480 11.583 -2.757 1.00 96.81 532 THR A CA 1
ATOM 4056 C C . THR A 1 532 ? -3.668 12.515 -2.987 1.00 96.81 532 THR A C 1
ATOM 4058 O O . THR A 1 532 ? -3.845 13.462 -2.226 1.00 96.81 532 THR A O 1
ATOM 4061 N N . ALA A 1 533 ? -4.530 12.202 -3.959 1.00 98.00 533 ALA A N 1
ATOM 4062 C CA . ALA A 1 533 ? -5.708 13.011 -4.261 1.00 98.00 533 ALA A CA 1
ATOM 4063 C C . ALA A 1 533 ? -6.668 13.121 -3.062 1.00 98.00 533 ALA A C 1
ATOM 4065 O O . ALA A 1 533 ? -7.168 14.204 -2.778 1.00 98.00 533 ALA A O 1
ATOM 4066 N N . LEU A 1 534 ? -6.893 12.035 -2.317 1.00 97.81 534 LEU A N 1
ATOM 4067 C CA . LEU A 1 534 ? -7.733 12.023 -1.116 1.00 97.81 534 LEU A CA 1
ATOM 4068 C C . LEU A 1 534 ? -7.150 12.869 0.006 1.00 97.81 534 LEU A C 1
ATOM 4070 O O . LEU A 1 534 ? -7.897 13.595 0.652 1.00 97.81 534 LEU A O 1
ATOM 4074 N N . ARG A 1 535 ? -5.836 12.803 0.235 1.00 96.19 535 ARG A N 1
ATOM 4075 C CA . ARG A 1 535 ? -5.175 13.645 1.237 1.00 96.19 535 ARG A CA 1
ATOM 4076 C C . ARG A 1 535 ? -5.389 15.126 0.927 1.00 96.19 535 ARG A C 1
ATOM 4078 O O . ARG A 1 535 ? -5.749 15.886 1.821 1.00 96.19 535 ARG A O 1
ATOM 4085 N N . ASP A 1 536 ? -5.220 15.507 -0.334 1.00 96.44 536 ASP A N 1
ATOM 4086 C CA . ASP A 1 536 ? -5.366 16.895 -0.771 1.00 96.44 536 ASP A CA 1
ATOM 4087 C C . ASP A 1 536 ? -6.843 17.343 -0.729 1.00 96.44 536 ASP A C 1
ATOM 4089 O O . ASP A 1 536 ? -7.151 18.476 -0.365 1.00 96.44 536 ASP A O 1
ATOM 4093 N N . THR A 1 537 ? -7.770 16.431 -1.040 1.00 97.12 537 THR A N 1
ATOM 4094 C CA . THR A 1 537 ? -9.213 16.700 -1.157 1.00 97.12 537 THR A CA 1
ATOM 4095 C C . THR A 1 537 ? -9.950 16.685 0.189 1.00 97.12 537 THR A C 1
ATOM 4097 O O . THR A 1 537 ? -10.847 17.496 0.424 1.00 97.12 537 THR A O 1
ATOM 4100 N N . LEU A 1 538 ? -9.607 15.755 1.086 1.00 95.88 538 LEU A N 1
ATOM 4101 C CA . LEU A 1 538 ? -10.215 15.636 2.416 1.00 95.88 538 LEU A CA 1
ATOM 4102 C C . LEU A 1 538 ? -9.554 16.584 3.425 1.00 95.88 538 LEU A C 1
ATOM 4104 O O . LEU A 1 538 ? -10.223 17.041 4.356 1.00 95.88 538 LEU A O 1
ATOM 4108 N N . GLY A 1 539 ? -8.272 16.915 3.232 1.00 92.50 539 GLY A N 1
ATOM 4109 C CA . GLY A 1 539 ? -7.519 17.811 4.106 1.00 92.50 539 GLY A CA 1
ATOM 4110 C C . GLY A 1 539 ? -7.613 17.385 5.572 1.00 92.50 539 GLY A C 1
ATOM 4111 O O . GLY A 1 539 ? -7.427 16.220 5.906 1.00 92.50 539 GLY A O 1
ATOM 4112 N N . ALA A 1 540 ? -7.964 18.325 6.452 1.00 92.44 540 ALA A N 1
ATOM 4113 C CA . ALA A 1 540 ? -8.126 18.065 7.884 1.00 92.44 540 ALA A CA 1
ATOM 4114 C C . ALA A 1 540 ? -9.418 17.303 8.256 1.00 92.44 540 ALA A C 1
ATOM 4116 O O . ALA A 1 540 ? -9.584 16.930 9.412 1.00 92.44 540 ALA A O 1
ATOM 4117 N N . LYS A 1 541 ? -10.352 17.069 7.318 1.00 94.12 541 LYS A N 1
ATOM 4118 C CA . LYS A 1 541 ? -11.633 16.398 7.621 1.00 94.12 541 LYS A CA 1
ATOM 4119 C C . LYS A 1 541 ? -11.485 14.895 7.855 1.00 94.12 541 LYS A C 1
ATOM 4121 O O . LYS A 1 541 ? -12.400 14.277 8.396 1.00 94.12 541 LYS A O 1
ATOM 4126 N N . ALA A 1 542 ? -10.396 14.288 7.395 1.00 96.38 542 ALA A N 1
ATOM 4127 C CA . ALA A 1 542 ? -10.143 12.872 7.598 1.00 96.38 542 ALA A CA 1
ATOM 4128 C C . ALA A 1 542 ? -8.645 12.593 7.689 1.00 96.38 542 ALA A C 1
ATOM 4130 O O . ALA A 1 542 ? -7.860 13.135 6.914 1.00 96.38 542 ALA A O 1
ATOM 4131 N N . ALA A 1 543 ? -8.264 11.683 8.579 1.00 95.38 543 ALA A N 1
ATOM 4132 C CA . ALA A 1 543 ? -6.888 11.222 8.707 1.00 95.38 543 ALA A CA 1
ATOM 4133 C C . ALA A 1 543 ? -6.749 9.778 8.223 1.00 95.38 543 ALA A C 1
ATOM 4135 O O . ALA A 1 543 ? -7.548 8.908 8.577 1.00 95.38 543 ALA A O 1
ATOM 4136 N N . CYS A 1 544 ? -5.709 9.505 7.435 1.00 96.12 544 CYS A N 1
ATOM 4137 C CA . CYS A 1 544 ? -5.349 8.139 7.070 1.00 96.12 544 CYS A CA 1
ATOM 4138 C C . CYS A 1 544 ? -4.715 7.442 8.282 1.00 96.12 544 CYS A C 1
ATOM 4140 O O . CYS A 1 544 ? -3.604 7.785 8.694 1.00 96.12 544 CYS A O 1
ATOM 4142 N N . ALA A 1 545 ? -5.422 6.459 8.832 1.00 94.50 545 ALA A N 1
ATOM 4143 C CA . ALA A 1 545 ? -4.996 5.669 9.979 1.00 94.50 545 ALA A CA 1
ATOM 4144 C C . ALA A 1 545 ? -4.003 4.569 9.576 1.00 94.50 545 ALA A C 1
ATOM 4146 O O . ALA A 1 545 ? -2.958 4.422 10.201 1.00 94.50 545 ALA A O 1
ATOM 4147 N N . GLU A 1 546 ? -4.298 3.834 8.500 1.00 95.00 546 GLU A N 1
ATOM 4148 C CA . GLU A 1 546 ? -3.485 2.694 8.059 1.00 95.00 546 GLU A CA 1
ATOM 4149 C C . GLU A 1 546 ? -3.511 2.551 6.533 1.00 95.00 546 GLU A C 1
ATOM 4151 O O . GLU A 1 546 ? -4.505 2.883 5.880 1.00 95.00 546 GLU A O 1
ATOM 4156 N N . ARG A 1 547 ? -2.414 2.041 5.965 1.00 96.75 547 ARG A N 1
ATOM 4157 C CA . ARG A 1 547 ? -2.311 1.599 4.569 1.00 96.75 547 ARG A CA 1
ATOM 4158 C C . ARG A 1 547 ? -1.876 0.142 4.564 1.00 96.75 547 ARG A C 1
ATOM 4160 O O . ARG A 1 547 ? -0.967 -0.228 5.302 1.00 96.75 547 ARG A O 1
ATOM 4167 N N . THR A 1 548 ? -2.491 -0.664 3.713 1.00 96.31 548 THR A N 1
ATOM 4168 C CA . THR A 1 548 ? -2.228 -2.104 3.655 1.00 96.31 548 THR A CA 1
ATOM 4169 C C . THR A 1 548 ? -2.266 -2.574 2.205 1.00 96.31 548 THR A C 1
ATOM 4171 O O . THR A 1 548 ? -3.023 -2.044 1.391 1.00 96.31 548 THR A O 1
ATOM 4174 N N . LEU A 1 549 ? -1.455 -3.577 1.878 1.00 97.69 549 LEU A N 1
ATOM 4175 C CA . LEU A 1 549 ? -1.524 -4.297 0.610 1.00 97.69 549 LEU A CA 1
ATOM 4176 C C . LEU A 1 549 ? -2.440 -5.516 0.774 1.00 97.69 549 LEU A C 1
ATOM 4178 O O . LEU A 1 549 ? -2.314 -6.251 1.754 1.00 97.69 549 LEU A O 1
ATOM 4182 N N . LEU A 1 550 ? -3.356 -5.729 -0.168 1.00 98.31 550 LEU A N 1
ATOM 4183 C CA . LEU A 1 550 ? -4.247 -6.886 -0.188 1.00 98.31 550 LEU A CA 1
ATOM 4184 C C . LEU A 1 550 ? -3.996 -7.737 -1.433 1.00 98.31 550 LEU A C 1
ATOM 4186 O O . LEU A 1 550 ? -3.570 -7.241 -2.475 1.00 98.31 550 LEU A O 1
ATOM 4190 N N . TRP A 1 551 ? -4.304 -9.025 -1.316 1.00 98.44 551 TRP A N 1
ATOM 4191 C CA . TRP A 1 551 ? -4.202 -9.995 -2.402 1.00 98.44 551 TRP A CA 1
ATOM 4192 C C . TRP A 1 551 ? -5.582 -10.374 -2.936 1.00 98.44 551 TRP A C 1
ATOM 4194 O O . TRP A 1 551 ? -6.479 -10.770 -2.184 1.00 98.44 551 TRP A O 1
ATOM 4204 N N . SER A 1 552 ? -5.735 -10.302 -4.249 1.00 98.31 552 SER A N 1
ATOM 4205 C CA . SER A 1 552 ? -6.958 -10.671 -4.958 1.00 98.31 552 SER A CA 1
ATOM 4206 C C . SER A 1 552 ? -6.973 -12.172 -5.220 1.00 98.31 552 SER A C 1
ATOM 4208 O O . SER A 1 552 ? -5.968 -12.761 -5.628 1.00 98.31 552 SER A O 1
ATOM 4210 N N . ALA A 1 553 ? -8.107 -12.823 -4.985 1.00 97.56 553 ALA A N 1
ATOM 4211 C CA . ALA A 1 553 ? -8.267 -14.238 -5.308 1.00 97.56 553 ALA A CA 1
ATOM 4212 C C . ALA A 1 553 ? -8.332 -14.471 -6.826 1.00 97.56 553 ALA A C 1
ATOM 4214 O O . ALA A 1 553 ? -8.703 -13.562 -7.565 1.00 97.56 553 ALA A O 1
ATOM 4215 N N . LEU A 1 554 ? -8.014 -15.684 -7.289 1.00 96.62 554 LEU A N 1
ATOM 4216 C CA . LEU A 1 554 ? -8.172 -16.061 -8.694 1.00 96.62 554 LEU A CA 1
ATOM 4217 C C . LEU A 1 554 ? -9.563 -16.668 -8.974 1.00 96.62 554 LEU A C 1
ATOM 4219 O O . LEU A 1 554 ? -10.055 -17.442 -8.148 1.00 96.62 554 LEU A O 1
ATOM 4223 N N . PRO A 1 555 ? -10.172 -16.366 -10.139 1.00 96.88 555 PRO A N 1
ATOM 4224 C CA . PRO A 1 555 ? -9.731 -15.352 -11.102 1.00 96.88 555 PRO A CA 1
ATOM 4225 C C . PRO A 1 555 ? -9.884 -13.935 -10.519 1.00 96.88 555 PRO A C 1
ATOM 4227 O O . PRO A 1 555 ? -10.858 -13.656 -9.816 1.00 96.88 555 PRO A O 1
ATOM 4230 N N . SER A 1 556 ? -8.924 -13.050 -10.810 1.00 97.12 556 SER A N 1
ATOM 4231 C CA . SER A 1 556 ? -8.860 -11.660 -10.317 1.00 97.12 556 SER A CA 1
ATOM 4232 C C . SER A 1 556 ? -9.903 -10.764 -11.003 1.00 97.12 556 SER A C 1
ATOM 4234 O O . SER A 1 556 ? -9.607 -9.925 -11.847 1.00 97.12 556 SER A O 1
ATOM 4236 N N . ARG A 1 557 ? -11.174 -11.010 -10.685 1.00 96.38 557 ARG A N 1
ATOM 4237 C CA . ARG A 1 557 ? -12.333 -10.267 -11.190 1.00 96.38 557 ARG A CA 1
ATOM 4238 C C . ARG A 1 557 ? -13.255 -9.900 -10.041 1.00 96.38 557 ARG A C 1
ATOM 4240 O O 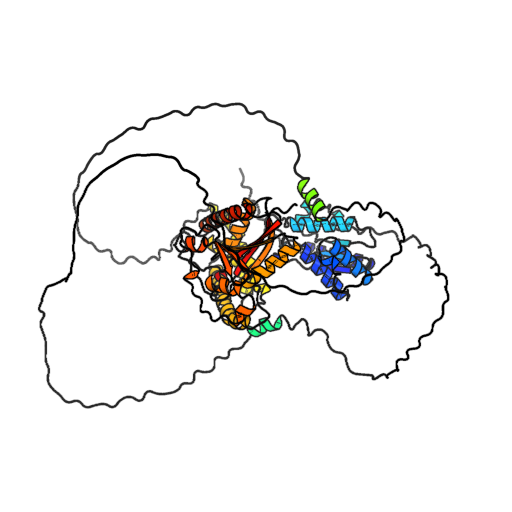. ARG A 1 557 ? -13.367 -10.676 -9.087 1.00 96.38 557 ARG A O 1
ATOM 4247 N N . THR A 1 558 ? -14.005 -8.808 -10.189 1.00 95.94 558 THR A N 1
ATOM 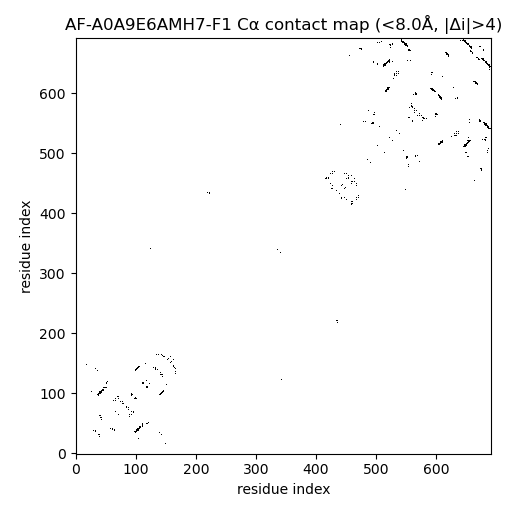4248 C CA . THR A 1 558 ? -14.998 -8.359 -9.202 1.00 95.94 558 THR A CA 1
ATOM 4249 C C . THR A 1 558 ? -15.903 -9.490 -8.744 1.00 95.94 558 THR A C 1
ATOM 4251 O O . THR A 1 558 ? -16.147 -9.621 -7.548 1.00 95.94 558 THR A O 1
ATOM 4254 N N . ALA A 1 559 ? -16.425 -10.295 -9.674 1.00 95.44 559 ALA A N 1
ATOM 4255 C CA . ALA A 1 559 ? -17.419 -11.315 -9.361 1.00 95.44 559 ALA A CA 1
ATOM 4256 C C . ALA A 1 559 ? -16.916 -12.299 -8.296 1.00 95.44 559 ALA A C 1
ATOM 4258 O O . ALA A 1 559 ? -17.564 -12.493 -7.264 1.00 95.44 559 ALA A O 1
ATOM 4259 N N . THR A 1 560 ? -15.695 -12.798 -8.486 1.00 96.12 560 THR A N 1
ATOM 4260 C CA . THR A 1 560 ? -14.969 -13.624 -7.520 1.00 96.12 560 THR A CA 1
ATOM 4261 C C . THR A 1 560 ? -14.803 -12.922 -6.178 1.00 96.12 560 THR A C 1
ATOM 4263 O O . THR A 1 560 ? -15.107 -13.492 -5.129 1.00 96.12 560 THR A O 1
ATOM 4266 N N . GLN A 1 561 ? -14.329 -11.673 -6.186 1.00 97.06 561 GLN A N 1
ATOM 4267 C CA . GLN A 1 561 ? -14.005 -10.978 -4.941 1.00 97.06 561 GLN A CA 1
ATOM 4268 C C . GLN A 1 561 ? -15.255 -10.640 -4.133 1.00 97.06 561 GLN A C 1
ATOM 4270 O O . GLN A 1 561 ? -15.263 -10.829 -2.922 1.00 97.06 561 GLN A O 1
ATOM 4275 N N . VAL A 1 562 ? -16.329 -10.193 -4.785 1.00 96.44 562 VAL A N 1
ATOM 4276 C CA . VAL A 1 562 ? -17.628 -9.887 -4.166 1.00 96.44 562 VAL A CA 1
ATOM 4277 C C . VAL A 1 562 ? -18.218 -11.129 -3.503 1.00 96.44 562 VAL A C 1
ATOM 4279 O O . VAL A 1 562 ? -18.692 -11.058 -2.364 1.00 96.44 562 VAL A O 1
ATOM 4282 N N . GLU A 1 563 ? -18.158 -12.276 -4.180 1.00 95.50 563 GLU A N 1
ATOM 4283 C CA . GLU A 1 563 ? -18.617 -13.544 -3.619 1.00 95.50 563 GLU A CA 1
ATOM 4284 C C . GLU A 1 563 ? -17.790 -13.948 -2.389 1.00 95.50 563 GLU A C 1
ATOM 4286 O O . GLU A 1 563 ? -18.347 -14.232 -1.320 1.00 95.50 563 GLU A O 1
ATOM 4291 N N . LEU A 1 564 ? -16.460 -13.930 -2.509 1.00 96.44 564 LEU A N 1
ATOM 4292 C CA . LEU A 1 564 ? -15.551 -14.287 -1.419 1.00 96.44 564 LEU A CA 1
ATOM 4293 C C . LEU A 1 564 ? -15.639 -13.315 -0.245 1.00 96.44 564 LEU A C 1
ATOM 4295 O O . LEU A 1 564 ? -15.553 -13.736 0.907 1.00 96.44 564 LEU A O 1
ATOM 4299 N N . LEU A 1 565 ? -15.889 -12.034 -0.499 1.00 96.88 565 LEU A N 1
ATOM 4300 C CA . LEU A 1 565 ? -16.113 -11.032 0.534 1.00 96.88 565 LEU A CA 1
ATOM 4301 C C . LEU A 1 565 ? -17.373 -11.346 1.348 1.00 96.88 565 LEU A C 1
ATOM 4303 O O . LEU A 1 565 ? -17.385 -11.129 2.558 1.00 96.88 565 LEU A O 1
ATOM 4307 N N . GLY A 1 566 ? -18.413 -11.901 0.720 1.00 95.81 566 GLY A N 1
ATOM 4308 C CA . GLY A 1 566 ? -19.630 -12.328 1.412 1.00 95.81 566 GLY A CA 1
ATOM 4309 C C . GLY A 1 566 ? -19.474 -13.626 2.204 1.00 95.81 566 GLY A C 1
ATOM 4310 O O . GLY A 1 566 ? -20.043 -13.753 3.290 1.00 95.81 566 GLY A O 1
ATOM 4311 N N . ARG A 1 567 ? -18.692 -14.581 1.687 1.00 96.12 567 ARG A N 1
ATOM 4312 C CA . ARG A 1 567 ? -18.440 -15.881 2.340 1.00 96.12 567 ARG A CA 1
ATOM 4313 C C . ARG A 1 567 ? -17.305 -15.838 3.372 1.00 96.12 567 ARG A C 1
ATOM 4315 O O . ARG A 1 567 ? -17.222 -16.704 4.244 1.00 96.12 567 ARG A O 1
ATOM 4322 N N . GLY A 1 568 ? -16.427 -14.846 3.273 1.00 94.94 568 GLY A N 1
ATOM 4323 C CA . GLY A 1 568 ? -15.225 -14.718 4.082 1.00 94.94 568 GLY A CA 1
ATOM 4324 C C . GLY A 1 568 ? -14.200 -15.837 3.833 1.00 94.94 568 GLY A C 1
ATOM 4325 O O . GLY A 1 568 ? -14.260 -16.546 2.826 1.00 94.94 568 GLY A O 1
ATOM 4326 N N . PRO A 1 569 ? -13.258 -16.035 4.773 1.00 93.38 569 PRO A N 1
ATOM 4327 C CA . PRO A 1 569 ? -12.135 -16.972 4.647 1.00 93.38 569 PRO A CA 1
ATOM 4328 C C . PRO A 1 569 ? -12.500 -18.413 4.292 1.00 93.38 569 PRO A C 1
ATOM 4330 O O . PRO A 1 569 ? -11.724 -19.111 3.645 1.00 93.38 569 PRO A O 1
ATOM 4333 N N . MET A 1 570 ? -13.660 -18.880 4.755 1.00 92.75 570 MET A N 1
ATOM 4334 C CA . MET A 1 570 ? -14.123 -20.245 4.500 1.00 92.75 570 MET A CA 1
ATOM 4335 C C . MET A 1 570 ? -14.613 -20.420 3.064 1.00 92.75 570 MET A C 1
ATOM 4337 O O . MET A 1 570 ? -14.410 -21.485 2.490 1.00 92.75 570 MET A O 1
ATOM 4341 N N . GLY A 1 571 ? -15.153 -19.361 2.453 1.00 94.00 571 GLY A N 1
ATOM 4342 C CA . GLY A 1 571 ? -15.606 -19.389 1.064 1.00 94.00 571 GLY A CA 1
ATOM 4343 C C . GLY A 1 571 ? -14.500 -19.692 0.063 1.00 94.00 571 GLY A C 1
ATOM 4344 O O . GLY A 1 571 ? -14.779 -20.278 -0.975 1.00 94.00 571 GLY A O 1
ATOM 4345 N N . LEU A 1 572 ? -13.251 -19.360 0.396 1.00 94.56 572 LEU A N 1
ATOM 4346 C CA . LEU A 1 572 ? -12.095 -19.597 -0.467 1.00 94.56 572 LEU A CA 1
ATOM 4347 C C . LEU A 1 572 ? -11.835 -21.096 -0.720 1.00 94.56 572 LEU A C 1
ATOM 4349 O O . LEU A 1 572 ? -11.366 -21.478 -1.794 1.00 94.56 572 LEU A O 1
ATOM 4353 N N . ARG A 1 573 ? -12.174 -21.961 0.245 1.00 94.19 573 ARG A N 1
ATOM 4354 C CA . ARG A 1 573 ? -12.058 -23.422 0.102 1.00 94.19 573 ARG A CA 1
ATOM 4355 C C . ARG A 1 573 ? -13.090 -23.961 -0.878 1.00 94.19 573 ARG A C 1
ATOM 4357 O O . ARG A 1 573 ? -12.734 -24.689 -1.798 1.00 94.19 573 ARG A O 1
ATOM 4364 N N . ASP A 1 574 ? -14.332 -23.520 -0.717 1.00 92.12 574 ASP A N 1
ATOM 4365 C CA . ASP A 1 574 ? -15.494 -24.034 -1.448 1.00 92.12 574 ASP A CA 1
ATOM 4366 C C . ASP A 1 574 ? -15.729 -23.333 -2.797 1.00 92.12 574 ASP A C 1
ATOM 4368 O O . ASP A 1 574 ? -16.703 -23.623 -3.488 1.00 92.12 574 ASP A O 1
ATOM 4372 N N . TYR A 1 575 ? -14.879 -22.373 -3.164 1.00 90.31 575 TYR A N 1
ATOM 4373 C CA . TYR A 1 575 ? -15.036 -21.586 -4.382 1.00 90.31 575 TYR A CA 1
ATOM 4374 C C . TYR A 1 575 ? -14.820 -22.440 -5.641 1.00 90.31 575 TYR A C 1
ATOM 4376 O O . TYR A 1 575 ? -13.739 -22.977 -5.866 1.00 90.31 575 TYR A O 1
ATOM 4384 N N . THR A 1 576 ? -15.835 -22.589 -6.486 1.00 85.19 576 THR A N 1
ATOM 4385 C CA . THR A 1 576 ? -15.755 -23.454 -7.677 1.00 85.19 576 THR A CA 1
ATOM 4386 C C . THR A 1 576 ? -15.290 -22.727 -8.938 1.00 85.19 576 THR A C 1
ATOM 4388 O O . THR A 1 576 ? -15.075 -23.384 -9.949 1.00 85.19 576 THR A O 1
ATOM 4391 N N . GLY A 1 577 ? -15.108 -21.401 -8.898 1.00 81.94 577 GLY A N 1
ATOM 4392 C CA . GLY A 1 577 ? -14.739 -20.604 -10.076 1.00 81.94 577 GLY A CA 1
ATOM 4393 C C . GLY A 1 577 ? -15.919 -20.173 -10.950 1.00 81.94 577 GLY A C 1
ATOM 4394 O O . GLY A 1 577 ? -15.743 -19.346 -11.838 1.00 81.94 577 GLY A O 1
ATOM 4395 N N . GLU A 1 578 ? -17.118 -20.700 -10.700 1.00 81.88 578 GLU A N 1
ATOM 4396 C CA . GLU A 1 578 ? -18.324 -20.351 -11.451 1.00 81.88 578 GLU A CA 1
ATOM 4397 C C . GLU A 1 578 ? -19.045 -19.196 -10.757 1.00 81.88 578 GLU A C 1
ATOM 4399 O O . GLU A 1 578 ? -19.711 -19.393 -9.740 1.00 81.88 578 GLU A O 1
ATOM 4404 N N . VAL A 1 579 ? -18.906 -17.988 -11.304 1.00 80.88 579 VAL A N 1
ATOM 4405 C CA . VAL A 1 579 ? -19.650 -16.809 -10.844 1.00 80.88 579 VAL A CA 1
ATOM 4406 C C . VAL A 1 579 ? -20.383 -16.195 -12.021 1.00 80.88 579 VAL A C 1
ATOM 4408 O O . VAL A 1 579 ? -19.812 -16.022 -13.095 1.00 80.88 579 VAL A O 1
ATOM 4411 N N . ASP A 1 580 ? -21.653 -15.868 -11.806 1.00 79.69 580 ASP A N 1
ATOM 4412 C CA . ASP A 1 580 ? -22.468 -15.136 -12.768 1.00 79.69 580 ASP A CA 1
ATOM 4413 C C . ASP A 1 580 ? -22.027 -13.659 -12.794 1.00 79.69 580 ASP A C 1
ATOM 4415 O O . ASP A 1 580 ? -22.256 -12.908 -11.840 1.00 79.69 580 ASP A O 1
ATOM 4419 N N . GLU A 1 581 ? -21.322 -13.260 -13.857 1.00 76.88 581 GLU A N 1
ATOM 4420 C CA . GLU A 1 581 ? -20.752 -11.914 -14.012 1.00 76.88 581 GLU A CA 1
ATOM 4421 C C . GLU A 1 581 ? -21.817 -10.859 -14.364 1.00 76.88 581 GLU A C 1
ATOM 4423 O O . GLU A 1 581 ? -21.674 -9.688 -13.995 1.00 76.88 581 GLU A O 1
ATOM 4428 N N . ASP A 1 582 ? -22.917 -11.264 -15.007 1.00 70.81 582 ASP A N 1
ATOM 4429 C CA . ASP A 1 582 ? -23.892 -10.340 -15.599 1.00 70.81 582 ASP A CA 1
ATOM 4430 C C . ASP A 1 582 ? -24.676 -9.550 -14.540 1.00 70.81 582 ASP A C 1
ATOM 4432 O O . ASP A 1 582 ? -25.086 -8.410 -14.768 1.00 70.81 582 ASP A O 1
ATOM 4436 N N . ALA A 1 583 ? -24.836 -10.111 -13.339 1.00 69.44 583 ALA A N 1
ATOM 4437 C CA . ALA A 1 583 ? -25.551 -9.462 -12.240 1.00 69.44 583 ALA A CA 1
ATOM 4438 C C . ALA A 1 583 ? -24.756 -8.325 -11.570 1.00 69.44 583 ALA A C 1
ATOM 4440 O O . ALA A 1 583 ? -25.318 -7.540 -10.797 1.00 69.44 583 ALA A O 1
ATOM 4441 N N . LEU A 1 584 ? -23.445 -8.240 -11.820 1.00 76.19 584 LEU A N 1
ATOM 4442 C CA . LEU A 1 584 ? -22.551 -7.351 -11.084 1.00 76.19 584 LEU A CA 1
ATOM 4443 C C . LEU A 1 584 ? -22.089 -6.142 -11.882 1.00 76.19 584 LEU A C 1
ATOM 4445 O O . LEU A 1 584 ? -21.555 -5.226 -11.264 1.00 76.19 584 LEU A O 1
ATOM 4449 N N . LEU A 1 585 ? -22.326 -6.074 -13.188 1.00 70.31 585 LEU A N 1
ATOM 4450 C CA . LEU A 1 585 ? -21.940 -4.921 -13.996 1.00 70.31 585 LEU A CA 1
ATOM 4451 C C . LEU A 1 585 ? -23.032 -3.844 -13.960 1.00 70.31 585 LEU A C 1
ATOM 4453 O O . LEU A 1 585 ? -24.174 -4.061 -14.363 1.00 70.31 585 LEU A O 1
ATOM 4457 N N . SER A 1 586 ? -22.683 -2.651 -13.476 1.00 67.19 586 SER A N 1
ATOM 4458 C CA . SER A 1 586 ? -23.583 -1.497 -13.532 1.00 67.19 586 SER A CA 1
ATOM 4459 C C . SER A 1 586 ? -23.705 -0.968 -14.960 1.00 67.19 586 SER A C 1
ATOM 4461 O O . SER A 1 586 ? -22.745 -0.945 -15.729 1.00 67.19 586 SER A O 1
ATOM 4463 N N . HIS A 1 587 ? -24.875 -0.428 -15.305 1.00 69.12 587 HIS A N 1
ATOM 4464 C CA . HIS A 1 587 ? -25.009 0.387 -16.509 1.00 69.12 587 HIS A CA 1
ATOM 4465 C C . HIS A 1 587 ? -24.117 1.638 -16.406 1.00 69.12 587 HIS A C 1
ATOM 4467 O O . HIS A 1 587 ? -24.207 2.377 -15.424 1.00 69.12 587 HIS A O 1
ATOM 4473 N N . ALA A 1 588 ? -23.337 1.919 -17.458 1.00 72.94 588 ALA A N 1
ATOM 4474 C CA . ALA A 1 588 ? -22.319 2.981 -17.535 1.00 72.94 588 ALA A CA 1
ATOM 4475 C C . ALA A 1 588 ? -22.751 4.372 -17.017 1.00 72.94 588 ALA A C 1
ATOM 4477 O O . ALA A 1 588 ? -21.923 5.150 -16.557 1.00 72.94 588 ALA A O 1
ATOM 4478 N N . LYS A 1 589 ? -24.053 4.688 -17.034 1.00 81.38 589 LYS A N 1
ATOM 4479 C CA . LYS A 1 589 ? -24.601 5.964 -16.538 1.00 81.38 589 LYS A CA 1
ATOM 4480 C C . LYS A 1 589 ? -24.403 6.201 -15.033 1.00 81.38 589 LYS A C 1
ATOM 4482 O O . LYS A 1 589 ? -24.528 7.339 -14.596 1.00 81.38 589 LYS A O 1
ATOM 4487 N N . HIS A 1 590 ? -24.124 5.160 -14.247 1.00 86.25 590 HIS A N 1
ATOM 4488 C CA . HIS A 1 590 ? -23.999 5.253 -12.786 1.00 86.25 590 HIS A CA 1
ATOM 4489 C C . HIS A 1 590 ? -22.587 4.957 -12.267 1.00 86.25 590 HIS A C 1
ATOM 4491 O O . HIS A 1 590 ? -22.408 4.825 -11.061 1.00 86.25 590 HIS A O 1
ATOM 4497 N N . ALA A 1 591 ? -21.588 4.874 -13.149 1.00 90.00 591 ALA A N 1
ATOM 4498 C CA . ALA A 1 591 ? -20.237 4.447 -12.784 1.00 90.00 591 ALA A CA 1
ATOM 4499 C C . ALA A 1 591 ? -19.560 5.350 -11.734 1.00 90.00 591 ALA A C 1
ATOM 4501 O O . ALA A 1 591 ? -18.838 4.853 -10.876 1.00 90.00 591 ALA A O 1
ATOM 4502 N N . GLY A 1 592 ? -19.842 6.659 -11.758 1.00 93.38 592 GLY A N 1
ATOM 4503 C CA . GLY A 1 592 ? -19.295 7.649 -10.820 1.00 93.38 592 GLY A CA 1
ATOM 4504 C C . GLY A 1 592 ? -20.044 7.783 -9.487 1.00 93.38 592 GLY A C 1
ATOM 4505 O O . GLY A 1 592 ? -19.850 8.763 -8.777 1.00 93.38 592 GLY A O 1
ATOM 4506 N N . ARG A 1 593 ? -20.959 6.867 -9.142 1.00 94.81 593 ARG A N 1
ATOM 4507 C CA . ARG A 1 593 ? -21.675 6.898 -7.855 1.00 94.81 593 ARG A CA 1
ATOM 4508 C C . ARG A 1 593 ? -21.522 5.583 -7.115 1.00 94.81 593 ARG A C 1
ATOM 4510 O O . ARG A 1 593 ? -21.602 4.514 -7.710 1.00 94.81 593 ARG A O 1
ATOM 4517 N N . PHE A 1 594 ? -21.391 5.673 -5.795 1.00 96.62 594 PHE A N 1
ATOM 4518 C CA . PHE A 1 594 ? -21.399 4.494 -4.944 1.00 96.62 594 PHE A CA 1
ATOM 4519 C C . PHE A 1 594 ? -22.753 3.794 -4.991 1.00 96.62 594 PHE A C 1
ATOM 4521 O O . PHE A 1 594 ? -23.795 4.394 -4.715 1.00 96.62 594 PHE A O 1
ATOM 4528 N N . ARG A 1 595 ? -22.727 2.493 -5.276 1.00 95.31 595 ARG A N 1
ATOM 4529 C CA . ARG A 1 595 ? -23.882 1.610 -5.113 1.00 95.31 595 ARG A CA 1
ATOM 4530 C C . ARG A 1 595 ? -23.703 0.722 -3.898 1.00 95.31 595 ARG A C 1
ATOM 4532 O O . ARG A 1 595 ? -22.628 0.187 -3.647 1.00 95.31 595 ARG A O 1
ATOM 4539 N N . ARG A 1 596 ? -24.787 0.531 -3.158 1.00 96.12 596 ARG A N 1
ATOM 4540 C CA . ARG A 1 596 ? -24.821 -0.368 -2.008 1.00 96.12 596 ARG A CA 1
ATOM 4541 C C . ARG A 1 596 ? -24.957 -1.809 -2.493 1.00 96.12 596 ARG A C 1
ATOM 4543 O O . ARG A 1 596 ? -25.957 -2.161 -3.114 1.00 96.12 596 ARG A O 1
ATOM 4550 N N . LEU A 1 597 ? -23.976 -2.639 -2.173 1.00 95.56 597 LEU A N 1
ATOM 4551 C CA . LEU A 1 597 ? -23.966 -4.076 -2.406 1.00 95.56 597 LEU A CA 1
ATOM 4552 C C . LEU A 1 597 ? -24.058 -4.813 -1.080 1.00 95.56 597 LEU A C 1
ATOM 4554 O O . LEU A 1 597 ? -23.367 -4.494 -0.112 1.00 95.56 597 LEU A O 1
ATOM 4558 N N . ARG A 1 598 ? -24.920 -5.826 -1.046 1.00 96.12 598 ARG A N 1
ATOM 4559 C CA . ARG A 1 598 ? -25.033 -6.729 0.093 1.00 96.12 598 ARG A CA 1
ATOM 4560 C C . ARG A 1 598 ? -24.386 -8.056 -0.269 1.00 96.12 598 ARG A C 1
ATOM 4562 O O . ARG A 1 598 ? -24.918 -8.794 -1.091 1.00 96.12 598 ARG A O 1
ATOM 4569 N N . THR A 1 599 ? -23.256 -8.353 0.358 1.00 94.12 599 THR A N 1
ATOM 4570 C CA . THR A 1 599 ? -22.482 -9.580 0.150 1.00 94.12 599 THR A CA 1
ATOM 4571 C C . THR A 1 599 ? -22.530 -10.414 1.424 1.00 94.12 599 THR A C 1
ATOM 4573 O O . THR A 1 599 ? -21.894 -10.111 2.433 1.00 94.12 599 THR A O 1
ATOM 4576 N N . GLY A 1 600 ? -23.363 -11.457 1.423 1.00 93.50 600 GLY A N 1
ATOM 4577 C CA . GLY A 1 600 ? -23.645 -12.236 2.631 1.00 93.50 600 GLY A CA 1
ATOM 4578 C C . GLY A 1 600 ? -24.254 -11.367 3.741 1.00 93.50 600 GLY A C 1
ATOM 4579 O O . GLY A 1 600 ? -25.330 -10.782 3.584 1.00 93.50 600 GLY A O 1
ATOM 4580 N N . THR A 1 601 ? -23.564 -11.277 4.879 1.00 94.00 601 THR A N 1
ATOM 4581 C CA . THR A 1 601 ? -23.971 -10.432 6.017 1.00 94.00 601 THR A CA 1
ATOM 4582 C C . THR A 1 601 ? -23.367 -9.031 5.981 1.00 94.00 601 THR A C 1
ATOM 4584 O O . THR A 1 601 ? -23.607 -8.249 6.899 1.00 94.00 601 THR A O 1
ATOM 4587 N N . ARG A 1 602 ? -22.548 -8.725 4.973 1.00 95.38 602 ARG A N 1
ATOM 4588 C CA . ARG A 1 602 ? -21.763 -7.495 4.889 1.00 95.38 602 ARG A CA 1
ATOM 4589 C C . ARG A 1 602 ? -22.398 -6.530 3.897 1.00 95.38 602 ARG A C 1
ATOM 4591 O O . ARG A 1 602 ? -23.085 -6.923 2.953 1.00 95.38 602 ARG A O 1
ATOM 4598 N N . GLU A 1 603 ? -22.171 -5.254 4.152 1.00 97.62 603 GLU A N 1
ATOM 4599 C CA . GLU A 1 603 ? -22.581 -4.158 3.290 1.00 97.62 603 GLU A CA 1
ATOM 4600 C C . GLU A 1 603 ? -21.334 -3.455 2.771 1.00 97.62 603 GLU A C 1
ATOM 4602 O O . GLU A 1 603 ? -20.440 -3.113 3.545 1.00 97.62 603 GLU A O 1
ATOM 4607 N N . VAL A 1 604 ? -21.280 -3.275 1.457 1.00 97.44 604 VAL A N 1
ATOM 4608 C CA . VAL A 1 604 ? -20.135 -2.719 0.742 1.00 97.44 604 VAL A CA 1
ATOM 4609 C C . VAL A 1 604 ? -20.655 -1.694 -0.245 1.00 97.44 604 VAL A C 1
ATOM 4611 O O . VAL A 1 604 ? -21.606 -1.960 -0.976 1.00 97.44 604 VAL A O 1
ATOM 4614 N N . PHE A 1 605 ? -20.042 -0.523 -0.288 1.00 97.88 605 PHE A N 1
ATOM 4615 C CA . PHE A 1 605 ? -20.332 0.482 -1.297 1.00 97.88 605 PHE A CA 1
ATOM 4616 C C . PHE A 1 605 ? -19.328 0.320 -2.432 1.00 97.88 605 PHE A C 1
ATOM 4618 O O . PHE A 1 605 ? -18.130 0.475 -2.215 1.00 97.88 605 PHE A O 1
ATOM 4625 N N . LYS A 1 606 ? -19.800 -0.018 -3.632 1.00 97.06 606 LYS A N 1
ATOM 4626 C CA . LYS A 1 606 ? -18.939 -0.226 -4.800 1.00 97.06 606 LYS A CA 1
ATOM 4627 C C . LYS A 1 606 ? -18.963 0.981 -5.730 1.00 97.06 606 LYS A C 1
ATOM 4629 O O . LYS A 1 606 ? -20.035 1.546 -5.953 1.00 97.06 606 LYS A O 1
ATOM 4634 N N . LEU A 1 607 ? -17.804 1.333 -6.281 1.00 96.88 607 LEU A N 1
ATOM 4635 C CA . LEU A 1 607 ? -17.639 2.316 -7.350 1.00 96.88 607 LEU A CA 1
ATOM 4636 C C . LEU A 1 607 ? -17.094 1.628 -8.611 1.00 96.88 607 LEU A C 1
ATOM 4638 O O . LEU A 1 607 ? -16.018 1.039 -8.564 1.00 96.88 607 LEU A O 1
ATOM 4642 N N . ASP A 1 608 ? -17.815 1.737 -9.731 1.00 96.00 608 ASP A N 1
ATOM 4643 C CA . ASP A 1 608 ? -17.503 1.064 -11.010 1.00 96.00 608 ASP A CA 1
ATOM 4644 C C . ASP A 1 608 ? -16.809 2.009 -12.026 1.00 96.00 608 ASP A C 1
ATOM 4646 O O . ASP A 1 608 ? -16.849 1.800 -13.244 1.00 96.00 608 ASP A O 1
ATOM 4650 N N . LEU A 1 609 ? -16.225 3.110 -11.535 1.00 96.00 609 LEU A N 1
ATOM 4651 C CA . LEU A 1 609 ? -15.689 4.193 -12.365 1.00 96.00 609 LEU A CA 1
ATOM 4652 C C . LEU A 1 609 ? -14.467 3.756 -13.183 1.00 96.00 609 LEU A C 1
ATOM 4654 O O . LEU A 1 609 ? -14.376 4.083 -14.362 1.00 96.00 609 LEU A O 1
ATOM 4658 N N . VAL A 1 610 ? -13.549 2.994 -12.585 1.00 96.31 610 VAL A N 1
ATOM 4659 C CA . VAL A 1 610 ? -12.305 2.572 -13.247 1.00 96.31 610 VAL A CA 1
ATOM 4660 C C . VAL A 1 610 ? -12.599 1.661 -14.430 1.00 96.31 610 VAL A C 1
ATOM 4662 O O . VAL A 1 610 ? -12.171 1.964 -15.540 1.00 96.31 610 VAL A O 1
ATOM 4665 N N . GLU A 1 611 ? -13.371 0.591 -14.222 1.00 92.12 611 GLU A N 1
ATOM 4666 C CA . GLU A 1 611 ? -13.707 -0.355 -15.289 1.00 92.12 611 GLU A CA 1
ATOM 4667 C C . GLU A 1 611 ? -14.420 0.360 -16.445 1.00 92.12 611 GLU A C 1
ATOM 4669 O O . GLU A 1 611 ? -14.060 0.194 -17.611 1.00 92.12 611 GLU A O 1
ATOM 4674 N N . THR A 1 612 ? -15.381 1.234 -16.128 1.00 94.12 612 THR A N 1
ATOM 4675 C CA . THR A 1 612 ? -16.129 1.994 -17.140 1.00 94.12 612 THR A CA 1
ATOM 4676 C C . THR A 1 612 ? -15.216 2.929 -17.938 1.00 94.12 612 THR A C 1
ATOM 4678 O O . THR A 1 612 ? -15.313 2.986 -19.166 1.00 94.12 612 THR A O 1
ATOM 4681 N N . THR A 1 613 ? -14.312 3.640 -17.262 1.00 95.19 613 THR A N 1
ATOM 4682 C CA . THR A 1 613 ? -13.407 4.611 -17.890 1.00 95.19 613 THR A CA 1
ATOM 4683 C C . THR A 1 613 ? -12.284 3.939 -18.676 1.00 95.19 613 THR A C 1
ATOM 4685 O O . THR A 1 613 ? -11.859 4.472 -19.703 1.00 95.19 613 THR A O 1
ATOM 4688 N N . LEU A 1 614 ? -11.794 2.780 -18.229 1.00 95.25 614 LEU A N 1
ATOM 4689 C CA . LEU A 1 614 ? -10.648 2.083 -18.822 1.00 95.25 614 LEU A CA 1
ATOM 4690 C C . LEU A 1 614 ? -11.023 0.968 -19.811 1.00 95.25 614 LEU A C 1
ATOM 4692 O O . LEU A 1 614 ? -10.147 0.433 -20.490 1.00 95.25 614 LEU A O 1
ATOM 4696 N N . ARG A 1 615 ? -12.317 0.664 -19.975 1.00 93.31 615 ARG A N 1
ATOM 4697 C CA . ARG A 1 615 ? -12.807 -0.274 -21.001 1.00 93.31 615 ARG A CA 1
ATOM 4698 C C . ARG A 1 615 ? -12.423 0.144 -22.421 1.00 93.31 615 ARG A C 1
ATOM 4700 O O . ARG A 1 615 ? -12.220 -0.710 -23.279 1.00 93.31 615 ARG A O 1
ATOM 4707 N N . ASN A 1 616 ? -12.335 1.448 -22.671 1.00 93.38 616 ASN A N 1
ATOM 4708 C CA . ASN A 1 616 ? -11.921 1.983 -23.961 1.00 93.38 616 ASN A CA 1
ATOM 4709 C C . ASN A 1 616 ? -10.440 2.392 -23.928 1.00 93.38 616 ASN A C 1
ATOM 4711 O O . ASN A 1 616 ? -9.979 2.942 -22.914 1.00 93.38 616 ASN A O 1
ATOM 4715 N N . PRO A 1 617 ? -9.703 2.186 -25.036 1.00 95.75 617 PRO A N 1
ATOM 4716 C CA . PRO A 1 617 ? -8.357 2.722 -25.171 1.00 95.75 617 PRO A CA 1
ATOM 4717 C C . PRO A 1 617 ? -8.375 4.249 -25.023 1.00 95.75 617 PRO A C 1
ATOM 4719 O O . PRO A 1 617 ? -9.377 4.907 -25.311 1.00 95.75 617 PRO A O 1
ATOM 4722 N N . GLY A 1 618 ? -7.273 4.815 -24.544 1.00 95.88 618 GLY A N 1
ATOM 4723 C CA . GLY A 1 618 ? -7.175 6.244 -24.248 1.00 95.88 618 GLY A CA 1
ATOM 4724 C C . GLY A 1 618 ? -5.761 6.780 -24.424 1.00 95.88 618 GLY A C 1
ATOM 4725 O O . GLY A 1 618 ? -4.907 6.106 -24.992 1.00 95.88 618 GLY A O 1
ATOM 4726 N N . GLY A 1 619 ? -5.520 8.001 -23.942 1.00 96.00 619 GLY A N 1
ATOM 4727 C CA . GLY A 1 619 ? -4.198 8.633 -23.995 1.00 96.00 619 GLY A CA 1
ATOM 4728 C C . GLY A 1 619 ? -3.171 7.994 -23.054 1.00 96.00 619 GLY A C 1
ATOM 4729 O O . GLY A 1 619 ? -3.414 6.939 -22.457 1.00 96.00 619 GLY A O 1
ATOM 4730 N N . ALA A 1 620 ? -2.031 8.668 -22.905 1.00 94.94 620 ALA A N 1
ATOM 4731 C CA . ALA A 1 620 ? -0.939 8.268 -22.024 1.00 94.94 620 ALA A CA 1
ATOM 4732 C C . ALA A 1 620 ? -1.412 7.994 -20.586 1.00 94.94 620 ALA A C 1
ATOM 4734 O O . ALA A 1 620 ? -2.226 8.735 -20.021 1.00 94.94 620 ALA A O 1
ATOM 4735 N N . TRP A 1 621 ? -0.868 6.940 -19.972 1.00 94.75 621 TRP A N 1
ATOM 4736 C CA . TRP A 1 621 ? -1.303 6.488 -18.650 1.00 94.75 621 TRP A CA 1
ATOM 4737 C C . TRP A 1 621 ? -1.083 7.535 -17.550 1.00 94.75 621 TRP A C 1
ATOM 4739 O O . TRP A 1 621 ? -1.976 7.753 -16.739 1.00 94.75 621 TRP A O 1
ATOM 4749 N N . GLY A 1 622 ? 0.058 8.235 -17.539 1.00 94.19 622 GLY A N 1
ATOM 4750 C CA . GLY A 1 622 ? 0.429 9.169 -16.463 1.00 94.19 622 GLY A CA 1
ATOM 4751 C C . GLY A 1 622 ? -0.597 10.289 -16.197 1.00 94.19 622 GLY A C 1
ATOM 4752 O O . GLY A 1 622 ? -1.054 10.448 -15.063 1.00 94.19 622 GLY A O 1
ATOM 4753 N N . PRO A 1 623 ? -1.011 11.076 -17.206 1.00 95.88 623 PRO A N 1
ATOM 4754 C CA . PRO A 1 623 ? -2.090 12.052 -17.039 1.00 95.88 623 PRO A CA 1
ATOM 4755 C C . PRO A 1 623 ? -3.448 11.393 -16.757 1.00 95.88 623 PRO A C 1
ATOM 4757 O O . PRO A 1 623 ? -4.219 11.887 -15.931 1.00 95.88 623 PRO A O 1
ATOM 4760 N N . ARG A 1 624 ? -3.727 10.253 -17.406 1.00 95.75 624 ARG A N 1
ATOM 4761 C CA . ARG A 1 624 ? -4.999 9.527 -17.278 1.00 95.75 624 ARG A CA 1
ATOM 4762 C C . ARG A 1 624 ? -5.225 9.014 -15.853 1.00 95.75 624 ARG A C 1
ATOM 4764 O O . ARG A 1 624 ? -6.309 9.219 -15.316 1.00 95.75 624 ARG A O 1
ATOM 4771 N N . VAL A 1 625 ? -4.211 8.421 -15.217 1.00 96.62 625 VAL A N 1
ATOM 4772 C CA . VAL A 1 625 ? -4.295 7.901 -13.842 1.00 96.62 625 VAL A CA 1
ATOM 4773 C C . VAL A 1 625 ? -4.511 9.017 -12.826 1.00 96.62 625 VAL A C 1
ATOM 4775 O O . VAL A 1 625 ? -5.318 8.857 -11.918 1.00 96.62 625 VAL A O 1
ATOM 4778 N N . LYS A 1 626 ? -3.869 10.180 -13.008 1.00 97.06 626 LYS A N 1
ATOM 4779 C CA . LYS A 1 626 ? -4.073 11.354 -12.142 1.00 97.06 626 LYS A CA 1
ATOM 4780 C C . LYS A 1 626 ? -5.493 11.905 -12.263 1.00 97.06 626 LYS A C 1
ATOM 4782 O O . LYS A 1 626 ? -6.123 12.181 -11.246 1.00 97.06 626 LYS A O 1
ATOM 4787 N N . SER A 1 627 ? -6.006 12.025 -13.490 1.00 97.38 627 SER A N 1
ATOM 4788 C CA . SER A 1 627 ? -7.386 12.462 -13.733 1.00 97.38 627 SER A CA 1
ATOM 4789 C C . SER A 1 627 ? -8.395 11.495 -13.116 1.00 97.38 627 SER A C 1
ATOM 4791 O O . SER A 1 627 ? -9.323 11.925 -12.436 1.00 97.38 627 SER A O 1
ATOM 4793 N N . LEU A 1 628 ? -8.194 10.190 -13.316 1.00 97.62 628 LEU A N 1
ATOM 4794 C CA . LEU A 1 628 ? -9.067 9.153 -12.772 1.00 97.62 628 LEU A CA 1
ATOM 4795 C C . LEU A 1 628 ? -9.027 9.131 -11.237 1.00 97.62 628 LEU A C 1
ATOM 4797 O O . LEU A 1 628 ? -10.070 9.063 -10.593 1.00 97.62 628 LEU A O 1
ATOM 4801 N N . ALA A 1 629 ? -7.839 9.251 -10.640 1.00 98.31 629 ALA A N 1
ATOM 4802 C CA . ALA A 1 629 ? -7.670 9.356 -9.195 1.00 98.31 629 ALA A CA 1
ATOM 4803 C C . ALA A 1 629 ? -8.404 10.571 -8.608 1.00 98.31 629 ALA A C 1
ATOM 4805 O O . ALA A 1 629 ? -9.057 10.435 -7.576 1.00 98.31 629 ALA A O 1
ATOM 4806 N N . ALA A 1 630 ? -8.338 11.733 -9.266 1.00 98.12 630 ALA A N 1
ATOM 4807 C CA . ALA A 1 630 ? -9.054 12.933 -8.837 1.00 98.12 630 ALA A CA 1
ATOM 4808 C C . ALA A 1 630 ? -10.582 12.750 -8.897 1.00 98.12 630 ALA A C 1
ATOM 4810 O O . ALA A 1 630 ? -11.285 13.128 -7.963 1.00 98.12 630 ALA A O 1
ATOM 4811 N N . GLU A 1 631 ? -11.101 12.115 -9.951 1.00 97.94 631 GLU A N 1
ATOM 4812 C CA . GLU A 1 631 ? -12.538 11.844 -10.100 1.00 97.94 631 GLU A CA 1
ATOM 4813 C C . GLU A 1 631 ? -13.059 10.844 -9.047 1.00 97.94 631 GLU A C 1
ATOM 4815 O O . GLU A 1 631 ? -14.130 11.033 -8.456 1.00 97.94 631 GLU A O 1
ATOM 4820 N N . ILE A 1 632 ? -12.273 9.804 -8.746 1.00 98.38 632 ILE A N 1
ATOM 4821 C CA . ILE A 1 632 ? -12.576 8.857 -7.664 1.00 98.38 632 ILE A CA 1
ATOM 4822 C C . ILE A 1 632 ? -12.515 9.564 -6.302 1.00 98.38 632 ILE A C 1
ATOM 4824 O O . ILE A 1 632 ? -13.415 9.378 -5.480 1.00 98.38 632 ILE A O 1
ATOM 4828 N N . ALA A 1 633 ? -11.487 10.385 -6.058 1.00 98.25 633 ALA A N 1
ATOM 4829 C CA . ALA A 1 633 ? -11.330 11.129 -4.808 1.00 98.25 633 ALA A CA 1
ATOM 4830 C C . ALA A 1 633 ? -12.509 12.074 -4.557 1.00 98.25 633 ALA A C 1
ATOM 4832 O O . ALA A 1 633 ? -13.016 12.130 -3.439 1.00 98.25 633 ALA A O 1
ATOM 4833 N N . GLU A 1 634 ? -12.995 12.751 -5.597 1.00 97.81 634 GLU A N 1
ATOM 4834 C CA . GLU A 1 634 ? -14.172 13.613 -5.517 1.00 97.81 634 GLU A CA 1
ATOM 4835 C C . GLU A 1 634 ? -15.443 12.815 -5.186 1.00 97.81 634 GLU A C 1
ATOM 4837 O O . GLU A 1 634 ? -16.207 13.190 -4.294 1.00 97.81 634 GLU A O 1
ATOM 4842 N N . SER A 1 635 ? -15.630 11.653 -5.821 1.00 97.56 635 SER A N 1
ATOM 4843 C CA . SER A 1 635 ? -16.747 10.747 -5.513 1.00 97.56 635 SER A CA 1
ATOM 4844 C C . SER A 1 635 ? -16.715 10.281 -4.050 1.00 97.56 635 SER A C 1
ATOM 4846 O O . SER A 1 635 ? -17.747 10.251 -3.372 1.00 97.56 635 SER A O 1
ATOM 4848 N N . ILE A 1 636 ? -15.523 9.952 -3.538 1.00 98.00 636 ILE A N 1
ATOM 4849 C CA . ILE A 1 636 ? -15.302 9.573 -2.135 1.00 98.00 636 ILE A CA 1
ATOM 4850 C C . ILE A 1 636 ? -15.553 10.757 -1.205 1.00 98.00 636 ILE A C 1
ATOM 4852 O O . ILE A 1 636 ? -16.230 10.572 -0.197 1.00 98.00 636 ILE A O 1
ATOM 4856 N N . ARG A 1 637 ? -15.077 11.964 -1.532 1.00 97.62 637 ARG A N 1
ATOM 4857 C CA . ARG A 1 637 ? -15.322 13.181 -0.743 1.00 97.62 637 ARG A CA 1
ATOM 4858 C C . ARG A 1 637 ? -16.817 13.414 -0.559 1.00 97.62 637 ARG A C 1
ATOM 4860 O O . ARG A 1 637 ? -17.266 13.564 0.575 1.00 97.62 637 ARG A O 1
ATOM 4867 N N . CYS A 1 638 ? -17.590 13.382 -1.646 1.00 97.50 638 CYS A N 1
ATOM 4868 C CA . CYS A 1 638 ? -19.043 13.536 -1.581 1.00 97.50 638 CYS A CA 1
ATOM 4869 C C . CYS A 1 638 ? -19.703 12.474 -0.692 1.00 97.50 638 CYS A C 1
ATOM 4871 O O . CYS A 1 638 ? -20.624 12.795 0.054 1.00 97.50 638 CYS A O 1
ATOM 4873 N N . HIS A 1 639 ? -19.240 11.220 -0.745 1.00 97.56 639 HIS A N 1
ATOM 4874 C CA . HIS A 1 639 ? -19.751 10.152 0.121 1.00 97.56 639 HIS A CA 1
ATOM 4875 C C . HIS A 1 639 ? -19.392 10.389 1.592 1.00 97.56 639 HIS A C 1
ATOM 4877 O O . HIS A 1 639 ? -20.272 10.365 2.450 1.00 97.56 639 HIS A O 1
ATOM 4883 N N . VAL A 1 640 ? -18.120 10.678 1.876 1.00 97.50 640 VAL A N 1
ATOM 4884 C CA . VAL A 1 640 ? -17.569 10.951 3.214 1.00 97.50 640 VAL A CA 1
ATOM 4885 C C . VAL A 1 640 ? -18.307 12.094 3.912 1.00 97.50 640 VAL A C 1
ATOM 4887 O O . VAL A 1 640 ? -18.598 11.987 5.100 1.00 97.50 640 VAL A O 1
ATOM 4890 N N . GLU A 1 641 ? -18.685 13.148 3.187 1.00 96.56 641 GLU A N 1
ATOM 4891 C CA . GLU A 1 641 ? -19.435 14.290 3.735 1.00 96.56 641 GLU A CA 1
ATOM 4892 C C . GLU A 1 641 ? -20.838 13.932 4.249 1.00 96.56 641 GLU A C 1
ATOM 4894 O O . GLU A 1 641 ? -21.414 14.682 5.035 1.00 96.56 641 GLU A O 1
ATOM 4899 N N . THR A 1 642 ? -21.388 12.782 3.850 1.00 97.44 642 THR A N 1
ATOM 4900 C CA . THR A 1 642 ? -22.681 12.291 4.356 1.00 97.44 642 THR A CA 1
ATOM 4901 C C . THR A 1 642 ? -22.553 11.436 5.614 1.00 97.44 642 THR A C 1
ATOM 4903 O O . THR A 1 642 ? -23.566 11.072 6.219 1.00 97.44 642 THR A O 1
ATOM 4906 N N . LEU A 1 643 ? -21.329 11.078 6.008 1.00 97.62 643 LEU A N 1
ATOM 4907 C CA . LEU A 1 643 ? -21.100 10.114 7.073 1.00 97.62 643 LEU A CA 1
ATOM 4908 C C . LEU A 1 643 ? -21.062 10.782 8.449 1.00 97.62 643 LEU A C 1
ATOM 4910 O O . LEU A 1 643 ? -20.580 11.907 8.586 1.00 97.62 643 LEU A O 1
ATOM 4914 N N . PRO A 1 644 ? -21.536 10.090 9.503 1.00 97.31 644 PRO A N 1
ATOM 4915 C CA . PRO A 1 644 ? -21.388 10.576 10.865 1.00 97.31 644 PRO A CA 1
ATOM 4916 C C . PRO A 1 644 ? -19.910 10.761 11.240 1.00 97.31 644 PRO A C 1
ATOM 4918 O O . PRO A 1 644 ? -19.059 9.990 10.777 1.00 97.31 644 PRO A O 1
ATOM 4921 N N . PRO A 1 645 ? -19.598 11.702 12.143 1.00 96.75 645 PRO A N 1
ATOM 4922 C CA . PRO A 1 645 ? -18.238 11.889 12.628 1.00 96.75 645 PRO A CA 1
ATOM 4923 C C . PRO A 1 645 ? -17.733 10.631 13.340 1.00 96.75 645 PRO A C 1
ATOM 4925 O O . PRO A 1 645 ? -18.515 9.865 13.923 1.00 96.75 645 PRO A O 1
ATOM 4928 N N . ARG A 1 646 ? -16.411 10.436 13.320 1.00 96.44 646 ARG A N 1
ATOM 4929 C CA . ARG A 1 646 ? -15.718 9.245 13.834 1.00 96.44 646 ARG A CA 1
ATOM 4930 C C . ARG A 1 646 ? -16.139 7.952 13.134 1.00 96.44 646 ARG A C 1
ATOM 4932 O O . ARG A 1 646 ? -16.159 6.890 13.754 1.00 96.44 646 ARG A O 1
ATOM 4939 N N . THR A 1 647 ? -16.498 8.022 11.857 1.00 98.12 647 THR A N 1
ATOM 4940 C CA . THR A 1 647 ? -16.688 6.830 11.020 1.00 98.12 647 THR A CA 1
ATOM 4941 C C . THR A 1 647 ? -15.356 6.462 10.376 1.00 98.12 647 THR A C 1
ATOM 4943 O O . THR A 1 647 ? -14.708 7.315 9.774 1.00 98.12 647 THR A O 1
ATOM 4946 N N . LEU A 1 648 ? -14.946 5.199 10.493 1.00 98.38 648 LEU A N 1
ATOM 4947 C CA . LEU A 1 648 ? -13.822 4.668 9.733 1.00 98.38 648 LEU A CA 1
ATOM 4948 C C . LEU A 1 648 ? -14.310 4.243 8.348 1.00 98.38 648 LEU A C 1
ATOM 4950 O O . LEU A 1 648 ? -15.249 3.457 8.227 1.00 98.38 648 LEU A O 1
ATOM 4954 N N . VAL A 1 649 ? -13.643 4.715 7.308 1.00 98.62 649 VAL A N 1
ATOM 4955 C CA . VAL A 1 649 ? -13.886 4.335 5.921 1.00 98.62 649 VAL A CA 1
ATOM 4956 C C . VAL A 1 649 ? -12.694 3.531 5.422 1.00 98.62 649 VAL A C 1
ATOM 4958 O O . VAL A 1 649 ? -11.586 4.051 5.320 1.00 98.62 649 VAL A O 1
ATOM 4961 N N . MET A 1 650 ? -12.918 2.256 5.117 1.00 98.56 650 MET A N 1
ATOM 4962 C CA . MET A 1 650 ? -11.925 1.394 4.481 1.00 98.56 650 MET A CA 1
ATOM 4963 C C . MET A 1 650 ? -12.114 1.456 2.969 1.00 98.56 650 MET A C 1
ATOM 4965 O O . MET A 1 650 ? -13.140 1.004 2.465 1.00 98.56 650 MET A O 1
ATOM 4969 N N . ILE A 1 651 ? -11.128 2.002 2.265 1.00 98.62 651 ILE A N 1
ATOM 4970 C CA . ILE A 1 651 ? -11.097 2.128 0.806 1.00 98.62 651 ILE A CA 1
ATOM 4971 C C . ILE A 1 651 ? -10.139 1.069 0.276 1.00 98.62 651 ILE A C 1
ATOM 4973 O O . ILE A 1 651 ? -8.972 1.065 0.668 1.00 98.62 651 ILE A O 1
ATOM 4977 N N . PHE A 1 652 ? -10.603 0.173 -0.590 1.00 98.69 652 PHE A N 1
ATOM 4978 C CA . PHE A 1 652 ? -9.787 -0.933 -1.094 1.00 98.69 652 PHE A CA 1
ATOM 4979 C C . PHE A 1 652 ? -10.160 -1.330 -2.522 1.00 98.69 652 PHE A C 1
ATOM 4981 O O . PHE A 1 652 ? -11.288 -1.108 -2.964 1.00 98.69 652 PHE A O 1
ATOM 4988 N N . GLY A 1 653 ? -9.189 -1.892 -3.242 1.00 98.44 653 GLY A N 1
ATOM 4989 C CA . GLY A 1 653 ? -9.398 -2.477 -4.565 1.00 98.44 653 GLY A CA 1
ATOM 4990 C C . GLY A 1 653 ? -9.912 -3.904 -4.441 1.00 98.44 653 GLY A C 1
ATOM 4991 O O . GLY A 1 653 ? -9.547 -4.602 -3.494 1.00 98.44 653 GLY A O 1
ATOM 4992 N N . ASP A 1 654 ? -10.757 -4.339 -5.370 1.00 98.12 654 ASP A N 1
ATOM 4993 C CA . ASP A 1 654 ? -11.111 -5.753 -5.499 1.00 98.12 654 ASP A CA 1
ATOM 4994 C C . ASP A 1 654 ? -10.066 -6.528 -6.309 1.00 98.12 654 ASP A C 1
ATOM 4996 O O . ASP A 1 654 ? -9.590 -7.565 -5.863 1.00 98.12 654 ASP A O 1
ATOM 5000 N N . HIS A 1 655 ? -9.662 -6.010 -7.458 1.00 98.38 655 HIS A N 1
ATOM 5001 C CA . HIS A 1 655 ? -8.571 -6.521 -8.287 1.00 98.38 655 HIS A CA 1
ATOM 5002 C C . HIS A 1 655 ? -7.913 -5.353 -9.028 1.00 98.38 655 HIS A C 1
ATOM 5004 O O . HIS A 1 655 ? -8.399 -4.226 -8.985 1.00 98.38 655 HIS A O 1
ATOM 5010 N N . GLY A 1 656 ? -6.771 -5.591 -9.662 1.00 97.81 656 GLY A N 1
ATOM 5011 C CA . GLY A 1 656 ? -6.159 -4.650 -10.600 1.00 97.81 656 GLY A CA 1
ATOM 5012 C C . GLY A 1 656 ? -6.379 -5.074 -12.052 1.00 97.81 656 GLY A C 1
ATOM 5013 O O . GLY A 1 656 ? -7.282 -5.844 -12.353 1.00 97.81 656 GLY A O 1
ATOM 5014 N N . PHE A 1 657 ? -5.547 -4.598 -12.971 1.00 98.06 657 PHE A N 1
ATOM 5015 C CA . PHE A 1 657 ? -5.667 -4.935 -14.392 1.00 98.06 657 PHE A CA 1
ATOM 5016 C C . PHE A 1 657 ? -4.311 -4.888 -15.100 1.00 98.06 657 PHE A C 1
ATOM 5018 O O . PHE A 1 657 ? -3.417 -4.124 -14.726 1.00 98.06 657 PHE A O 1
ATOM 5025 N N . GLU A 1 658 ? -4.188 -5.665 -16.173 1.00 97.12 658 GLU A N 1
ATOM 5026 C CA . GLU A 1 658 ? -3.134 -5.505 -17.173 1.00 97.12 658 GLU A CA 1
ATOM 5027 C C . GLU A 1 658 ? -3.619 -4.548 -18.274 1.00 97.12 658 GLU A C 1
ATOM 5029 O O . GLU A 1 658 ? -4.788 -4.549 -18.661 1.00 97.12 658 GLU A O 1
ATOM 5034 N N . MET A 1 659 ? -2.715 -3.747 -18.826 1.00 96.00 659 MET A N 1
ATOM 5035 C CA . MET A 1 659 ? -2.949 -3.032 -20.078 1.00 96.00 659 MET A CA 1
ATOM 5036 C C . MET A 1 659 ? -1.623 -2.842 -20.798 1.00 96.00 659 MET A C 1
ATOM 5038 O O . MET A 1 659 ? -0.581 -2.664 -20.168 1.00 96.00 659 MET A O 1
ATOM 5042 N N . ASP A 1 660 ? -1.678 -2.854 -22.121 1.00 94.44 660 ASP A N 1
ATOM 5043 C CA . ASP A 1 660 ? -0.540 -2.482 -22.947 1.00 94.44 660 ASP A CA 1
ATOM 5044 C C . ASP A 1 660 ? -0.447 -0.949 -22.950 1.00 94.44 660 ASP A C 1
ATOM 5046 O O . ASP A 1 660 ? -1.392 -0.257 -23.359 1.00 94.44 660 ASP A O 1
ATOM 5050 N N . GLU A 1 661 ? 0.669 -0.438 -22.434 1.00 91.19 661 GLU A N 1
ATOM 5051 C CA . GLU A 1 661 ? 0.978 0.985 -22.315 1.00 91.19 661 GLU A CA 1
ATOM 5052 C C . GLU A 1 661 ? 1.984 1.367 -23.412 1.00 91.19 661 GLU A C 1
ATOM 5054 O O . GLU A 1 661 ? 3.063 0.787 -23.517 1.00 91.19 661 GLU A O 1
ATOM 5059 N N . SER A 1 662 ? 1.625 2.347 -24.236 1.00 91.19 662 SER A N 1
ATOM 5060 C CA . SER A 1 662 ? 2.540 3.068 -25.124 1.00 91.19 662 SER A CA 1
ATOM 5061 C C . SER A 1 662 ? 2.750 4.480 -24.572 1.00 91.19 662 SER A C 1
ATOM 5063 O O . SER A 1 662 ? 1.956 4.948 -23.752 1.00 91.19 662 SER A O 1
ATOM 5065 N N . ALA A 1 663 ? 3.794 5.175 -25.032 1.00 85.81 663 ALA A N 1
ATOM 5066 C CA . ALA A 1 663 ? 4.100 6.543 -24.606 1.00 85.81 663 ALA A CA 1
ATOM 5067 C C . ALA A 1 663 ? 2.882 7.479 -24.738 1.00 85.81 663 ALA A C 1
ATOM 5069 O O . ALA A 1 663 ? 2.594 8.252 -23.826 1.00 85.81 663 ALA A O 1
ATOM 5070 N N . ASP A 1 664 ? 2.116 7.332 -25.824 1.00 90.56 664 ASP A N 1
ATOM 5071 C CA . ASP A 1 664 ? 1.010 8.237 -26.156 1.00 90.56 664 ASP A CA 1
ATOM 5072 C C . ASP A 1 664 ? -0.382 7.641 -25.917 1.00 90.56 664 ASP A C 1
ATOM 5074 O O . ASP A 1 664 ? -1.381 8.366 -25.906 1.00 90.56 664 ASP A O 1
ATOM 5078 N N . SER A 1 665 ? -0.482 6.323 -25.732 1.00 94.50 665 SER A N 1
ATOM 5079 C CA . SER A 1 665 ? -1.771 5.630 -25.719 1.00 94.50 665 SER A CA 1
ATOM 5080 C C . SER A 1 665 ? -1.803 4.427 -24.791 1.00 94.50 665 SER A C 1
ATOM 5082 O O . SER A 1 665 ? -0.810 3.733 -24.606 1.00 94.50 665 SER A O 1
ATOM 5084 N N . THR A 1 666 ? -2.989 4.118 -24.292 1.00 95.69 666 THR A N 1
ATOM 5085 C CA . THR A 1 666 ? -3.280 2.930 -23.487 1.00 95.69 666 THR A CA 1
ATOM 5086 C C . THR A 1 666 ? -4.306 2.059 -24.201 1.00 95.69 666 THR A C 1
ATOM 5088 O O . THR A 1 666 ? -5.269 2.572 -24.777 1.00 95.69 666 THR A O 1
ATOM 5091 N N . SER A 1 667 ? -4.094 0.744 -24.185 1.00 95.81 667 SER A N 1
ATOM 5092 C CA . SER A 1 667 ? -5.056 -0.243 -24.694 1.00 95.81 667 SER A CA 1
ATOM 5093 C C . SER A 1 667 ? -6.251 -0.428 -23.743 1.00 95.81 667 SER A C 1
ATOM 5095 O O . SER A 1 667 ? -6.330 0.200 -22.685 1.00 95.81 667 SER A O 1
ATOM 5097 N N . ALA A 1 668 ? -7.213 -1.264 -24.140 1.00 94.25 668 ALA A N 1
ATOM 5098 C CA . ALA A 1 668 ? -8.287 -1.689 -23.247 1.00 94.25 668 ALA A CA 1
ATOM 5099 C C . ALA A 1 668 ? -7.740 -2.614 -22.148 1.00 94.25 668 ALA A C 1
ATOM 5101 O O . ALA A 1 668 ? -6.864 -3.444 -22.404 1.00 94.25 668 ALA A O 1
ATOM 5102 N N . ILE A 1 669 ? -8.283 -2.487 -20.939 1.00 96.12 669 ILE A N 1
ATOM 5103 C CA . ILE A 1 669 ? -7.839 -3.282 -19.790 1.00 96.12 669 ILE A CA 1
ATOM 5104 C C . ILE A 1 669 ? -8.154 -4.775 -19.946 1.00 96.12 669 ILE A C 1
ATOM 5106 O O . ILE A 1 669 ? -9.178 -5.167 -20.510 1.00 96.12 669 ILE A O 1
ATOM 5110 N N . ARG A 1 670 ? -7.271 -5.612 -19.400 1.00 96.75 670 ARG A N 1
ATOM 5111 C CA . ARG A 1 670 ? -7.401 -7.069 -19.283 1.00 96.75 670 ARG A CA 1
ATOM 5112 C C . ARG A 1 670 ? -7.420 -7.441 -17.797 1.00 96.75 670 ARG A C 1
ATOM 5114 O O . ARG A 1 670 ? -6.658 -6.877 -17.018 1.00 96.75 670 ARG A O 1
ATOM 5121 N N . GLN A 1 671 ? -8.300 -8.368 -17.419 1.00 96.12 671 GLN A N 1
ATOM 5122 C CA . GLN A 1 671 ? -8.506 -8.775 -16.023 1.00 96.12 671 GLN A CA 1
ATOM 5123 C C . GLN A 1 671 ? -8.770 -10.280 -15.882 1.00 96.12 671 GLN A C 1
ATOM 5125 O O . GLN A 1 671 ? -9.198 -10.953 -16.831 1.00 96.12 671 GLN A O 1
ATOM 5130 N N . GLY A 1 672 ? -8.614 -10.800 -14.665 1.00 96.06 672 GLY A N 1
ATOM 5131 C CA . GLY A 1 672 ? -8.825 -12.205 -14.323 1.00 96.06 672 GLY A CA 1
ATOM 5132 C C . GLY A 1 672 ? -7.561 -13.063 -14.331 1.00 96.06 672 GLY A C 1
ATOM 5133 O O . GLY A 1 672 ? -7.656 -14.261 -14.065 1.00 96.06 672 GLY A O 1
ATOM 5134 N N . GLY A 1 673 ? -6.401 -12.482 -14.627 1.00 97.06 673 GLY A N 1
ATOM 5135 C CA . GLY A 1 673 ? -5.104 -13.136 -14.573 1.00 97.06 673 GLY A CA 1
ATOM 5136 C C . GLY A 1 673 ? -4.488 -13.177 -13.173 1.00 97.06 673 GLY A C 1
ATOM 5137 O O . GLY A 1 673 ? -5.112 -12.879 -12.156 1.00 97.06 673 GLY A O 1
ATOM 5138 N N . ALA A 1 674 ? -3.234 -13.607 -13.123 1.00 97.94 674 ALA A N 1
ATOM 5139 C CA . ALA A 1 674 ? -2.461 -13.754 -11.893 1.00 97.94 674 ALA A CA 1
ATOM 5140 C C . ALA A 1 674 ? -1.252 -12.812 -11.856 1.00 97.94 674 ALA A C 1
ATOM 5142 O O . ALA A 1 674 ? -0.315 -13.046 -11.095 1.00 97.94 674 ALA A O 1
ATOM 5143 N N . SER A 1 675 ? -1.227 -11.787 -12.712 1.00 98.06 675 SER A N 1
ATOM 5144 C CA . SER A 1 675 ? -0.127 -10.830 -12.704 1.00 98.06 675 SER A CA 1
ATOM 5145 C C . SER A 1 675 ? -0.081 -10.063 -11.377 1.00 98.06 675 SER A C 1
ATOM 5147 O O . SER A 1 675 ? -1.115 -9.881 -10.729 1.00 98.06 675 SER A O 1
ATOM 5149 N N . PRO A 1 676 ? 1.100 -9.588 -10.955 1.00 98.19 676 PRO A N 1
ATOM 5150 C CA . PRO A 1 676 ? 1.215 -8.730 -9.779 1.00 98.19 676 PRO A CA 1
ATOM 5151 C C . PRO A 1 676 ? 0.337 -7.474 -9.898 1.00 98.19 676 PRO A C 1
ATOM 5153 O O . PRO A 1 676 ? -0.247 -7.056 -8.905 1.00 98.19 676 PRO A O 1
ATOM 5156 N N . ASP A 1 677 ? 0.181 -6.932 -11.112 1.00 98.25 677 ASP A N 1
ATOM 5157 C CA . ASP A 1 677 ? -0.658 -5.764 -11.403 1.00 98.25 677 ASP A CA 1
ATOM 5158 C C . ASP A 1 677 ? -2.159 -6.026 -11.188 1.00 98.25 677 ASP A C 1
ATOM 5160 O O . ASP A 1 677 ? -2.897 -5.100 -10.860 1.00 98.25 677 ASP A O 1
ATOM 5164 N N . GLU A 1 678 ? -2.614 -7.271 -11.353 1.00 98.38 678 GLU A N 1
ATOM 5165 C CA . GLU A 1 678 ? -4.002 -7.692 -11.120 1.00 98.38 678 GLU A CA 1
ATOM 5166 C C . GLU A 1 678 ? -4.254 -8.172 -9.687 1.00 98.38 678 GLU A C 1
ATOM 5168 O O . GLU A 1 678 ? -5.348 -8.003 -9.149 1.00 98.38 678 GLU A O 1
ATOM 5173 N N . VAL A 1 679 ? -3.263 -8.819 -9.074 1.00 98.44 679 VAL A N 1
ATOM 5174 C CA . VAL A 1 679 ? -3.427 -9.520 -7.796 1.00 98.44 679 VAL A CA 1
ATOM 5175 C C . VAL A 1 679 ? -3.194 -8.596 -6.610 1.00 98.44 679 VAL A C 1
ATOM 5177 O O . VAL A 1 679 ? -3.937 -8.682 -5.632 1.00 98.44 679 VAL A O 1
ATOM 5180 N N . LEU A 1 680 ? -2.178 -7.737 -6.669 1.00 98.38 680 LEU A N 1
ATOM 5181 C CA . LEU A 1 680 ? -1.748 -6.919 -5.539 1.00 98.38 680 LEU A CA 1
ATOM 5182 C C . LEU A 1 680 ? -2.444 -5.560 -5.584 1.00 98.38 680 LEU A C 1
ATOM 5184 O O . LEU A 1 680 ? -2.111 -4.691 -6.390 1.00 98.38 680 LEU A O 1
ATOM 5188 N N . VAL A 1 681 ? -3.416 -5.379 -4.693 1.00 98.50 681 VAL A N 1
ATOM 5189 C CA . VAL A 1 681 ? -4.290 -4.204 -4.676 1.00 98.50 681 VAL A CA 1
ATOM 5190 C C . VAL A 1 681 ? -4.104 -3.370 -3.412 1.00 98.50 681 VAL A C 1
ATOM 5192 O O . VAL A 1 681 ? -3.818 -3.905 -2.336 1.00 98.50 681 VAL A O 1
ATOM 5195 N N . PRO A 1 682 ? -4.246 -2.040 -3.508 1.00 98.44 682 PRO A N 1
ATOM 5196 C CA . PRO A 1 682 ? -4.053 -1.157 -2.375 1.00 98.44 682 PRO A CA 1
ATOM 5197 C C . PRO A 1 682 ? -5.305 -1.113 -1.496 1.00 98.44 682 PRO A C 1
ATOM 5199 O O . PRO A 1 682 ? -6.440 -1.197 -1.974 1.00 98.44 682 PRO A O 1
ATOM 5202 N N . ALA A 1 683 ? -5.089 -0.893 -0.203 1.00 98.50 683 ALA A N 1
ATOM 5203 C CA . ALA A 1 683 ? -6.127 -0.547 0.750 1.00 98.50 683 ALA A CA 1
ATOM 5204 C C . ALA A 1 683 ? -5.660 0.548 1.715 1.00 98.50 683 ALA A C 1
ATOM 5206 O O . ALA A 1 683 ? -4.481 0.647 2.061 1.00 98.50 683 ALA A O 1
ATOM 5207 N N . SER A 1 684 ? -6.592 1.388 2.159 1.00 98.19 684 SER A N 1
ATOM 5208 C CA . SER A 1 684 ? -6.329 2.422 3.159 1.00 98.19 684 SER A CA 1
ATOM 5209 C C . SER A 1 684 ? -7.550 2.682 4.034 1.00 98.19 684 SER A C 1
ATOM 5211 O O . SER A 1 684 ? -8.684 2.691 3.553 1.00 98.19 684 SER A O 1
ATOM 5213 N N . ALA A 1 685 ? -7.309 2.902 5.322 1.00 98.31 685 ALA A N 1
ATOM 5214 C CA . ALA A 1 685 ? -8.333 3.187 6.313 1.00 98.31 685 ALA A CA 1
ATOM 5215 C C . ALA A 1 685 ? -8.277 4.663 6.716 1.00 98.31 685 ALA A C 1
ATOM 5217 O O . ALA A 1 685 ? -7.239 5.154 7.160 1.00 98.31 685 ALA A O 1
ATOM 5218 N N . TRP A 1 686 ? -9.402 5.361 6.586 1.00 98.12 686 TRP A N 1
ATOM 5219 C CA . TRP A 1 686 ? -9.531 6.790 6.858 1.00 98.12 686 TRP A CA 1
ATOM 5220 C C . TRP A 1 686 ? -10.528 7.028 7.983 1.00 98.12 686 TRP A C 1
ATOM 5222 O O . TRP A 1 686 ? -11.653 6.539 7.926 1.00 98.12 686 TRP A O 1
ATOM 5232 N N . LEU A 1 687 ? -10.135 7.778 9.009 1.00 97.88 687 LEU A N 1
ATOM 5233 C CA . LEU A 1 687 ? -11.021 8.174 10.098 1.00 97.88 687 LEU A CA 1
ATOM 5234 C C . LEU A 1 687 ? -11.587 9.564 9.812 1.00 97.88 687 LEU A C 1
ATOM 5236 O O . LEU A 1 687 ? -10.831 10.524 9.699 1.00 97.88 687 LEU A O 1
ATOM 5240 N N . ILE A 1 688 ? -12.910 9.660 9.696 1.00 97.56 688 ILE A N 1
ATOM 5241 C CA . ILE A 1 688 ? -13.615 10.921 9.436 1.00 97.56 688 ILE A CA 1
ATOM 5242 C C . ILE A 1 688 ? -13.765 11.707 10.728 1.00 97.56 688 ILE A C 1
ATOM 5244 O O . ILE A 1 688 ? -14.189 11.143 11.738 1.00 97.56 688 ILE A O 1
ATOM 5248 N N . ASP A 1 689 ? -13.511 13.013 10.655 1.00 91.69 689 ASP A N 1
ATOM 5249 C CA . ASP A 1 689 ? -13.603 13.941 11.780 1.00 91.69 689 ASP A CA 1
ATOM 5250 C C . ASP A 1 689 ? -12.779 13.422 12.962 1.00 91.69 689 ASP A C 1
ATOM 5252 O O . ASP A 1 689 ? -13.259 13.268 14.092 1.00 91.69 689 ASP A O 1
ATOM 5256 N N . SER A 1 690 ? -11.536 13.032 12.662 1.00 71.44 690 SER A N 1
ATOM 5257 C CA . SER A 1 690 ? -10.546 12.780 13.691 1.00 71.44 690 SER A CA 1
ATOM 5258 C C . SER A 1 690 ? -10.326 14.101 14.413 1.00 71.44 690 SER A C 1
ATOM 5260 O O . SER A 1 690 ? -9.651 14.998 13.916 1.00 71.44 690 SER A O 1
ATOM 5262 N N . VAL A 1 691 ? -10.977 14.231 15.570 1.00 58.28 691 VAL A N 1
ATOM 5263 C CA . VAL A 1 691 ? -10.695 15.284 16.541 1.00 58.28 691 VAL A CA 1
ATOM 5264 C C . VAL A 1 691 ? -9.243 15.072 16.955 1.00 58.28 691 VAL A C 1
ATOM 5266 O O . VAL A 1 691 ? -8.961 14.212 17.790 1.00 58.28 691 VAL A O 1
ATOM 5269 N N . HIS A 1 692 ? -8.341 15.751 16.256 1.00 49.19 692 HIS A N 1
ATOM 5270 C CA . HIS A 1 692 ? -6.948 15.886 16.640 1.00 49.19 692 HIS A CA 1
ATOM 5271 C C . HIS A 1 692 ? -6.870 16.975 17.703 1.00 49.19 692 HIS A C 1
ATOM 5273 O O . HIS A 1 692 ? -7.331 18.105 17.411 1.00 49.19 692 HIS A O 1
#